Protein AF-0000000086128566 (afdb_homodimer)

pLDDT: mean 76.64, std 21.55, range [34.59, 98.12]

InterPro domains:
  IPR001214 SET domain [PF00856] (60-103)
  IPR001214 SET domain [PS50280] (1-104)
  IPR046341 SET domain superfamily [G3DSA:2.170.270.10] (23-132)
  IPR046341 SET domain superfamily [SSF82199] (58-130)
  IPR053185 SET domain-containing protein [PTHR47332] (10-223)

Secondary structure (DSSP, 8-state):
-HHHHHHHHHHS-HHHHHHHHHS-----TTS--SHHHHHHHHHHHHEEEEEPTTS-EEEEE-TT--PPEE-SS-SEEEEEETTEEEEEESS-B-TTPBPEE-SS--SS-HHHHHHHHGGGT----SHHHHTTTTTHHHHHHHHHHHHHHHHHTTSPP-GGGHHHHHHHHHHHHHHHHHHT-HHHHHHHHHHHHHHHHHTT-HHHHHHHHHHHHHHHHHHHTTSHHHHHHHHHHHH--/-HHHHHHHHHHS-HHHHHHHHHS-----TTS--SHHHHHHHHHHHHEEEEEPTTS-EEEEE-TT--PPEE-SS-SEEEEEETTEEEEEESS-B-TTPBPEE-SS--SS-HHHHHHHHGGGT----SHHHHTTTTTHHHHHHHHHHHHHHHHHTTSPP-GGGHHHHHHHHHHHHHHHHHHT-HHHHHHHHHHHHHHHHHTT-HHHHHHHHHHHHHHHHHHHTTSHHHHHHHHHHHH--

Solvent-accessible surface area (backbone atoms only — not comparable to full-atom values): 25190 Å² total; per-residue (Å²): 101,58,62,52,48,44,46,52,55,65,65,38,51,73,66,50,42,48,53,51,63,63,34,62,64,70,71,52,94,79,48,54,87,48,74,58,36,51,51,50,29,17,40,33,48,14,30,42,75,43,68,40,99,80,66,46,68,40,72,14,58,34,58,68,59,58,55,53,40,70,29,88,65,25,47,34,37,80,29,74,38,87,87,36,72,41,31,26,25,50,36,78,40,47,58,49,37,71,48,22,26,62,88,63,83,70,53,44,34,52,71,58,44,46,59,65,35,46,73,53,72,48,79,77,75,39,68,63,53,63,56,73,40,74,57,21,63,59,22,38,50,44,38,51,52,51,50,49,54,58,50,55,69,78,44,85,86,54,74,87,49,48,64,57,55,54,48,49,44,51,50,45,45,53,52,26,59,75,58,31,38,56,68,58,37,41,51,48,27,48,48,47,20,55,41,23,52,72,70,68,35,62,70,55,22,40,54,26,25,48,54,27,32,56,50,33,40,50,61,29,59,79,30,69,67,26,50,57,31,47,46,36,53,73,72,47,133,102,55,65,52,49,43,46,51,54,65,64,39,52,74,65,49,41,48,53,50,64,62,32,6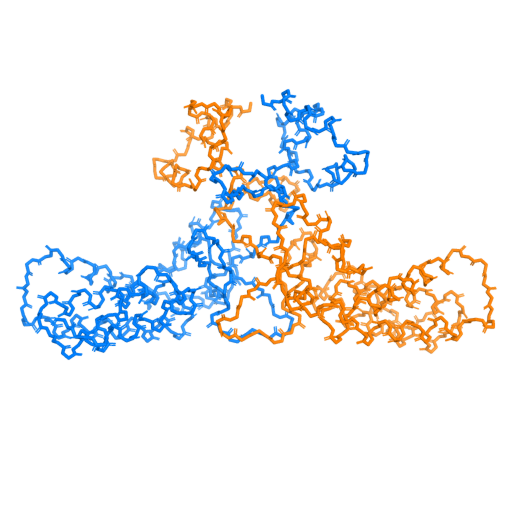2,63,70,74,53,93,81,48,53,87,47,74,53,36,51,52,49,29,18,40,32,50,12,32,42,70,45,68,44,97,80,66,49,63,40,71,15,59,33,59,69,58,57,57,54,41,72,29,87,65,24,46,35,37,80,30,73,39,86,88,36,70,39,32,26,26,51,37,79,39,47,58,49,38,72,48,22,27,61,89,63,82,70,52,45,35,51,72,57,44,45,59,65,35,45,70,53,69,48,78,77,78,38,68,62,55,63,54,74,38,74,56,19,64,59,23,37,50,46,37,49,51,51,50,51,54,56,50,55,69,78,45,85,86,54,75,88,50,48,63,58,54,55,49,48,44,51,52,45,44,53,52,25,60,74,58,31,39,55,68,58,36,41,50,48,27,48,47,47,21,54,42,23,52,73,69,68,35,63,68,55,22,40,55,27,25,48,53,26,32,55,51,32,41,50,63,28,58,79,30,69,67,27,51,57,30,47,46,35,53,74,70,47,132

Sequence (474 aa):
MTAALLREYSGLSPQGKVEFDSCHQHRFENDRRDEEGRLMVILRSNGYTMEDATGRSKVALYPKASLINHSCQPNVLNGDASGTRKIIAMRDIFPGEEISTTYIPLLMDTPNRQARLRQYGFACTCDACRASGLSDHLRIQAGNNLSELQQALTAPIMMKDSGLLLHRAEDLESFFAAQGFGDYLVKTTRLALQYAIRVRNSTAARTWARKHLENLSIIDAESTEAESTREIVMNGIMTAALLREYSGLSPQGKVEFDSCHQHRFENDRRDEEGRLMVILRSNGYTMEDATGRSKVALYPKASLINHSCQPNVLNGDASGTRKIIAMRDIFPGEEISTTYIPLLMDTPNRQARLRQYGFACTCDACRASGLSDHLRIQAGNNLSELQQALTAPIMMKDSGLLLHRAEDLESFFAAQGFGDYLVKTTRLALQYAIRVRNSTAARTWARKHLENLSIIDAESTEAESTREIVMNGI

Nearest PDB structures (foldseek):
  7bj1-assembly1_A  TM=3.865E-01  e=4.775E-07  Homo sapiens
  6p7z-assembly1_A  TM=3.768E-01  e=7.259E-07  Homo sapiens
  6paf-assembly1_A  TM=3.942E-01  e=1.434E-06  Homo sapiens
  6o9o-assembly1_A  TM=3.859E-01  e=1.768E-06  Homo sapiens
  6p6k-assembly1_A  TM=3.951E-01  e=2.551E-06  Homo sapiens

Foldseek 3Di:
DLVVLVVVLVVDDPVRVVLLQVADQDDDPPQDPDPSSSNVSRQVQFWDFDQDPVRDTDTRRHGNDDDAAADLLFQWDFFQAPNDTDTFGLDDDDPPGGHHHHPDDNLAWLVVSQVVCVVVVDGDDDPCNVVPGPCHVVSPVLVVLLVVLVVCLVDPDDLVCLVVNLVSLVVSLVVCSVSSVLVSNLSSLVSQLSSCVVSPVQVSNLVSLVSNLVSVVSRYNPDPSNVVSVCCNVVND/DLVVLVVVLVVDDPVRVVQLQPADQDDDPPQDPDPSSSSVSRQVQFWDFAQDPVRDTDTRRHGNDDDAAADLLFQWDFFQAPNDTDTFGLDDDDPPGGHHHHPDDNLAWLVVSQVVCVVVVDGDDHPCNVVPGVCHVVSPVLVVLLVVLVVCLPDPDDLVCLVVNLVSLVVSLVVCSVSSVLVSNLSSLVSQLSSCVVSPVQVSNLVSLVSNLVSVVSRYNPDPSNVVSVCCNVVND

Structure (mmCIF, N/CA/C/O backbone):
data_AF-0000000086128566-model_v1
#
loop_
_entity.id
_entity.type
_entity.pdbx_description
1 polymer 'SET domain-containing protein'
#
loop_
_atom_site.group_PDB
_atom_site.id
_atom_site.type_symbol
_atom_site.label_atom_id
_atom_site.label_alt_id
_atom_site.label_comp_id
_atom_site.label_asym_id
_atom_site.label_entity_id
_atom_site.label_seq_id
_atom_site.pdbx_PDB_ins_code
_atom_site.Cartn_x
_atom_site.Cartn_y
_atom_site.Cartn_z
_atom_site.occupancy
_atom_site.B_iso_or_equiv
_atom_site.auth_seq_id
_atom_site.auth_comp_id
_atom_site.auth_asym_id
_atom_site.auth_atom_id
_atom_site.pdbx_PDB_model_num
ATOM 1 N N . MET A 1 1 ? 0.837 13.008 -30.906 1 34.78 1 MET A N 1
ATOM 2 C CA . MET A 1 1 ? 0.823 12.195 -29.703 1 34.78 1 MET A CA 1
ATOM 3 C C . MET A 1 1 ? 0.208 10.828 -29.969 1 34.78 1 MET A C 1
ATOM 5 O O . MET A 1 1 ? 0.782 9.797 -29.609 1 34.78 1 MET A O 1
ATOM 9 N N . THR A 1 2 ? -0.821 11.016 -30.609 1 41.53 2 THR A N 1
ATOM 10 C CA . THR A 1 2 ? -1.477 9.773 -31.016 1 41.53 2 THR A CA 1
ATOM 11 C C . THR A 1 2 ? -0.615 9.008 -32 1 41.53 2 THR A C 1
ATOM 13 O O . THR A 1 2 ? -0.511 7.781 -31.938 1 41.53 2 THR A O 1
ATOM 16 N N . ALA A 1 3 ? -0.125 9.828 -32.75 1 40.91 3 ALA A N 1
ATOM 17 C CA . ALA A 1 3 ? 0.692 9.148 -33.75 1 40.91 3 ALA A CA 1
ATOM 18 C C . ALA A 1 3 ? 1.937 8.539 -33.125 1 40.91 3 ALA A C 1
ATOM 20 O O . ALA A 1 3 ? 2.367 7.449 -33.531 1 40.91 3 ALA A O 1
ATOM 21 N N . ALA A 1 4 ? 2.488 9.117 -32.188 1 41.12 4 ALA A N 1
ATOM 22 C CA . ALA A 1 4 ? 3.666 8.586 -31.5 1 41.12 4 ALA A CA 1
ATOM 23 C C . ALA A 1 4 ? 3.307 7.375 -30.641 1 41.12 4 ALA A C 1
ATOM 25 O O . ALA A 1 4 ? 4.051 6.395 -30.594 1 41.12 4 ALA A O 1
ATOM 26 N N . LEU A 1 5 ? 2.123 7.527 -29.844 1 46.91 5 LEU A N 1
ATOM 27 C CA . LEU A 1 5 ? 1.619 6.348 -29.141 1 46.91 5 LEU A CA 1
ATOM 28 C C . LEU A 1 5 ? 1.408 5.191 -30.109 1 46.91 5 LEU A C 1
ATOM 30 O O . LEU A 1 5 ? 1.75 4.047 -29.812 1 46.91 5 LEU A O 1
ATOM 34 N N . LEU A 1 6 ? 0.796 5.676 -31.141 1 48.69 6 LEU A N 1
ATOM 35 C CA . LEU A 1 6 ? 0.583 4.66 -32.156 1 48.69 6 LEU A CA 1
ATOM 36 C C . LEU A 1 6 ? 1.912 4.109 -32.688 1 48.69 6 LEU A C 1
ATOM 38 O O . LEU A 1 6 ? 2.035 2.908 -32.938 1 48.69 6 LEU A O 1
ATOM 42 N N . ARG A 1 7 ? 2.801 4.906 -32.719 1 46.84 7 ARG A N 1
ATOM 43 C CA . ARG A 1 7 ? 4.121 4.461 -33.156 1 46.84 7 ARG A CA 1
ATOM 44 C C . ARG A 1 7 ? 4.777 3.584 -32.094 1 46.84 7 ARG A C 1
ATOM 46 O O . ARG A 1 7 ? 5.402 2.572 -32.406 1 46.84 7 ARG A O 1
ATOM 53 N N . GLU A 1 8 ? 4.691 4.047 -30.828 1 50.16 8 GLU A N 1
ATOM 54 C CA . GLU A 1 8 ? 5.25 3.217 -29.766 1 50.16 8 GLU A CA 1
ATOM 55 C C . GLU A 1 8 ? 4.492 1.897 -29.641 1 50.16 8 GLU A C 1
ATOM 57 O O . GLU A 1 8 ? 5.102 0.846 -29.438 1 50.16 8 GLU A O 1
ATOM 62 N N . TYR A 1 9 ? 3.111 2.062 -29.688 1 53.16 9 TYR A N 1
ATOM 63 C CA . TYR A 1 9 ? 2.307 0.846 -29.703 1 53.16 9 TYR A CA 1
ATOM 64 C C . TYR A 1 9 ? 2.678 -0.036 -30.891 1 53.16 9 TYR A C 1
ATOM 66 O O . TYR A 1 9 ? 2.785 -1.257 -30.766 1 53.16 9 TYR A O 1
ATOM 74 N N . SER A 1 10 ? 2.855 0.585 -31.922 1 53.62 10 SER A N 1
ATOM 75 C CA . SER A 1 10 ? 3.213 -0.17 -33.125 1 53.62 10 SER A CA 1
ATOM 76 C C . SER A 1 10 ? 4.594 -0.8 -32.969 1 53.62 10 SER A C 1
ATOM 78 O O . SER A 1 10 ? 4.895 -1.802 -33.625 1 53.62 10 SER A O 1
ATOM 80 N N . GLY A 1 11 ? 5.398 -0.313 -32.125 1 51.53 11 GLY A N 1
ATOM 81 C CA . GLY A 1 11 ? 6.734 -0.837 -31.906 1 51.53 11 GLY A CA 1
ATOM 82 C C . GLY A 1 11 ? 6.793 -1.906 -30.828 1 51.53 11 GLY A C 1
ATOM 83 O O . GLY A 1 11 ? 7.84 -2.52 -30.609 1 51.53 11 GLY A O 1
ATOM 84 N N . LEU A 1 12 ? 5.762 -2.014 -30.188 1 49.88 12 LEU A N 1
ATOM 85 C CA . LEU A 1 12 ? 5.688 -3.066 -29.188 1 49.88 12 LEU A CA 1
ATOM 86 C C . LEU A 1 12 ? 5.691 -4.445 -29.844 1 49.88 12 LEU A C 1
ATOM 88 O O . LEU A 1 12 ? 5.246 -4.594 -30.984 1 49.88 12 LEU A O 1
ATOM 92 N N . SER A 1 13 ? 6.352 -5.359 -29.141 1 47.88 13 SER A N 1
ATOM 93 C CA . SER A 1 13 ? 6.227 -6.742 -29.594 1 47.88 13 SER A CA 1
ATOM 94 C C . SER A 1 13 ? 4.773 -7.203 -29.562 1 47.88 13 SER A C 1
ATOM 96 O O . SER A 1 13 ? 3.934 -6.582 -28.906 1 47.88 13 SER A O 1
ATOM 98 N N . PRO A 1 14 ? 4.414 -8.172 -30.344 1 50.16 14 PRO A N 1
ATOM 99 C CA . PRO A 1 14 ? 3.057 -8.719 -30.297 1 50.16 14 PRO A CA 1
ATOM 100 C C . PRO A 1 14 ? 2.592 -9.008 -28.875 1 50.16 14 PRO A C 1
ATOM 102 O O . PRO A 1 14 ? 1.438 -8.734 -28.531 1 50.16 14 PRO A O 1
ATOM 105 N N . GLN A 1 15 ? 3.408 -9.555 -28.109 1 44.72 15 GLN A N 1
ATOM 106 C CA . GLN A 1 15 ? 3.088 -9.812 -26.703 1 44.72 15 GLN A CA 1
ATOM 107 C C . GLN A 1 15 ? 2.893 -8.508 -25.938 1 44.72 15 GLN A C 1
ATOM 109 O O . GLN A 1 15 ? 1.993 -8.406 -25.109 1 44.72 15 GLN A O 1
ATOM 114 N N . GLY A 1 16 ? 3.686 -7.633 -26.156 1 45.03 16 GLY A N 1
ATOM 115 C CA . GLY A 1 16 ? 3.521 -6.316 -25.562 1 45.03 16 GLY A CA 1
ATOM 116 C C . GLY A 1 16 ? 2.205 -5.656 -25.922 1 45.03 16 GLY A C 1
ATOM 117 O O . GLY A 1 16 ? 1.568 -5.027 -25.078 1 45.03 16 GLY A O 1
ATOM 118 N N . LYS A 1 17 ? 1.866 -5.828 -27.172 1 51.66 17 LYS A N 1
ATOM 119 C CA . LYS A 1 17 ? 0.587 -5.281 -27.609 1 51.66 17 LYS A CA 1
ATOM 120 C C . LYS A 1 17 ? -0.579 -5.973 -26.906 1 51.66 17 LYS A C 1
ATOM 122 O O . LYS A 1 17 ? -1.553 -5.324 -26.531 1 51.66 17 LYS A O 1
ATOM 127 N N . VAL A 1 18 ? -0.489 -7.246 -26.688 1 48.03 18 VAL A N 1
ATOM 128 C CA . VAL A 1 18 ? -1.495 -8 -25.953 1 48.03 18 VAL A CA 1
ATOM 129 C C . VAL A 1 18 ? -1.56 -7.504 -24.516 1 48.03 18 VAL A C 1
ATOM 131 O O . VAL A 1 18 ? -2.648 -7.309 -23.969 1 48.03 18 VAL A O 1
ATOM 134 N N . GLU A 1 19 ? -0.454 -7.398 -23.984 1 44.16 19 GLU A N 1
ATOM 135 C CA . GLU A 1 19 ? -0.402 -6.895 -22.609 1 44.16 19 GLU A CA 1
ATOM 136 C C . GLU A 1 19 ? -0.969 -5.48 -22.516 1 44.16 19 GLU A C 1
ATOM 138 O O . GLU A 1 19 ? -1.703 -5.16 -21.578 1 44.16 19 GLU A O 1
ATOM 143 N N . PHE A 1 20 ? -0.588 -4.703 -23.469 1 49.31 20 PHE A N 1
ATOM 144 C CA . PHE A 1 20 ? -1.134 -3.354 -23.547 1 49.31 20 PHE A CA 1
ATOM 145 C C . PHE A 1 20 ? -2.648 -3.389 -23.719 1 49.31 20 PHE A C 1
ATOM 147 O O . PHE A 1 20 ? -3.371 -2.637 -23.062 1 49.31 20 PHE A O 1
ATOM 154 N N . ASP A 1 21 ? -2.904 -4.367 -24.562 1 49.59 21 ASP A N 1
ATOM 155 C CA . ASP A 1 21 ? -4.32 -4.465 -24.891 1 49.59 21 ASP A CA 1
ATOM 156 C C . ASP A 1 21 ? -5.121 -5.07 -23.734 1 49.59 21 ASP A C 1
ATOM 158 O O . ASP A 1 21 ? -6.332 -4.863 -23.641 1 49.59 21 ASP A O 1
ATOM 162 N N . SER A 1 22 ? -4.41 -5.781 -22.938 1 41.56 22 SER A N 1
ATOM 163 C CA . SER A 1 22 ? -5.078 -6.465 -21.828 1 41.56 22 SER A CA 1
ATOM 164 C C . SER A 1 22 ? -5.246 -5.535 -20.641 1 41.56 22 SER A C 1
ATOM 166 O O . SER A 1 22 ? -5.91 -5.891 -19.656 1 41.56 22 SER A O 1
ATOM 168 N N . CYS A 1 23 ? -4.555 -4.512 -20.703 1 46.12 23 CYS A N 1
ATOM 169 C CA . CYS A 1 23 ? -4.684 -3.533 -19.625 1 46.12 23 CYS A CA 1
ATOM 170 C C . CYS A 1 23 ? -6.113 -3.014 -19.547 1 46.12 23 CYS A C 1
ATOM 172 O O . CYS A 1 23 ? -6.84 -3.006 -20.531 1 46.12 23 CYS A O 1
ATOM 174 N N . HIS A 1 24 ? -6.523 -2.918 -18.266 1 40.31 24 HIS A N 1
ATOM 175 C CA . HIS A 1 24 ? -7.891 -2.449 -18.078 1 40.31 24 HIS A CA 1
ATOM 176 C C . HIS A 1 24 ? -8.156 -1.189 -18.891 1 40.31 24 HIS A C 1
ATOM 178 O O . HIS A 1 24 ? -7.312 -0.295 -18.953 1 40.31 24 HIS A O 1
ATOM 184 N N . GLN A 1 25 ? -9.117 -1.41 -19.906 1 40.5 25 GLN A N 1
ATOM 185 C CA . GLN A 1 25 ? -9.617 -0.32 -20.734 1 40.5 25 GLN A CA 1
ATOM 186 C C . GLN A 1 25 ? -10.906 0.261 -20.172 1 40.5 25 GLN A C 1
ATOM 188 O O . GLN A 1 25 ? -11.891 -0.46 -19.984 1 40.5 25 GLN A O 1
ATOM 193 N N . HIS A 1 26 ? -10.883 1.179 -19.406 1 36.31 26 HIS A N 1
ATOM 194 C CA . HIS A 1 26 ? -12.141 1.838 -19.078 1 36.31 26 HIS A CA 1
ATOM 195 C C . HIS A 1 26 ? -12.469 2.947 -20.062 1 36.31 26 HIS A C 1
ATOM 197 O O . HIS A 1 26 ? -11.836 4.008 -20.047 1 36.31 26 HIS A O 1
ATOM 203 N N . ARG A 1 27 ? -13.375 2.656 -20.969 1 39.66 27 ARG A N 1
ATOM 204 C CA . ARG A 1 27 ? -13.781 3.518 -22.078 1 39.66 27 ARG A CA 1
ATOM 205 C C . ARG A 1 27 ? -14.891 4.477 -21.641 1 39.66 27 ARG A C 1
ATOM 207 O O . ARG A 1 27 ? -15.812 4.086 -20.922 1 39.66 27 ARG A O 1
ATOM 214 N N . PHE A 1 28 ? -14.719 5.719 -21.703 1 36.88 28 PHE A N 1
ATOM 215 C CA . PHE A 1 28 ? -15.812 6.672 -21.625 1 36.88 28 PHE A CA 1
ATOM 216 C C . PHE A 1 28 ? -16.547 6.793 -22.953 1 36.88 28 PHE A C 1
ATOM 218 O O . PHE A 1 28 ? -16 6.418 -24 1 36.88 28 PHE A O 1
ATOM 225 N N . GLU A 1 29 ? -17.812 7.207 -22.875 1 41.59 29 GLU A N 1
ATOM 226 C CA . GLU A 1 29 ? -18.703 7.301 -24.031 1 41.59 29 GLU A CA 1
ATOM 227 C C . GLU A 1 29 ? -18.031 8.031 -25.188 1 41.59 29 GLU A C 1
ATOM 229 O O . GLU A 1 29 ? -18.203 7.664 -26.344 1 41.59 29 GLU A O 1
ATOM 234 N N . ASN A 1 30 ? -17.203 8.914 -24.969 1 42.53 30 ASN A N 1
ATOM 235 C CA . ASN A 1 30 ? -16.688 9.734 -26.047 1 42.53 30 ASN A CA 1
ATOM 236 C C . ASN A 1 30 ? -15.273 9.305 -26.453 1 42.53 30 ASN A C 1
ATOM 238 O O . ASN A 1 30 ? -14.602 10.008 -27.203 1 42.53 30 ASN A O 1
ATOM 242 N N . ASP A 1 31 ? -14.836 8.305 -25.859 1 46.22 31 ASP A N 1
ATOM 243 C CA . ASP A 1 31 ? -13.547 7.766 -26.281 1 46.22 31 ASP A CA 1
ATOM 244 C C . ASP A 1 31 ? -13.586 7.289 -27.734 1 46.22 31 ASP A C 1
ATOM 246 O O . ASP A 1 31 ? -14.578 6.699 -28.172 1 46.22 31 ASP A O 1
ATOM 250 N N . ARG A 1 32 ? -12.516 7.754 -28.391 1 50.47 32 ARG A N 1
ATOM 251 C CA . ARG A 1 32 ? -12.5 7.25 -29.75 1 50.47 32 ARG A CA 1
ATOM 252 C C . ARG A 1 32 ? -12.414 5.727 -29.781 1 50.47 32 ARG A C 1
ATOM 254 O O . ARG A 1 32 ? -11.797 5.125 -28.906 1 50.47 32 ARG A O 1
ATOM 261 N N . ARG A 1 33 ? -13.195 5.184 -30.484 1 52.84 33 ARG A N 1
ATOM 262 C CA . ARG A 1 33 ? -13.312 3.732 -30.578 1 52.84 33 ARG A CA 1
ATOM 263 C C . ARG A 1 33 ? -12.234 3.156 -31.484 1 52.84 33 ARG A C 1
ATOM 265 O O . ARG A 1 33 ? -12.18 1.942 -31.703 1 52.84 33 ARG A O 1
ATOM 272 N N . ASP A 1 34 ? -11.344 4.102 -31.953 1 50.66 34 ASP A N 1
ATOM 273 C CA . ASP A 1 34 ? -10.289 3.545 -32.781 1 50.66 34 ASP A CA 1
ATOM 274 C C . ASP A 1 34 ? -9.078 3.15 -31.938 1 50.66 34 ASP A C 1
ATOM 276 O O . ASP A 1 34 ? -9.094 3.291 -30.719 1 50.66 34 ASP A O 1
ATOM 280 N N . GLU A 1 35 ? -8.109 2.494 -32.469 1 50.53 35 GLU A N 1
ATOM 281 C CA . GLU A 1 35 ? -6.941 1.888 -31.859 1 50.53 35 GLU A CA 1
ATOM 282 C C . GLU A 1 35 ? -6.191 2.896 -30.984 1 50.53 35 GLU A C 1
ATOM 284 O O . GLU A 1 35 ? -5.691 2.551 -29.922 1 50.53 35 GLU A O 1
ATOM 289 N N . GLU A 1 36 ? -6.109 4.059 -31.359 1 49 36 GLU A N 1
ATOM 290 C CA . GLU A 1 36 ? -5.449 5.117 -30.609 1 49 36 GLU A CA 1
ATOM 291 C C . GLU A 1 36 ? -6.199 5.414 -29.312 1 49 36 GLU A C 1
ATOM 293 O O . GLU A 1 36 ? -5.582 5.629 -28.266 1 49 36 GLU A O 1
ATOM 298 N N . GLY A 1 37 ? -7.449 5.469 -29.328 1 47.94 37 GLY A N 1
ATOM 299 C CA . GLY A 1 37 ? -8.281 5.621 -28.156 1 47.94 37 GLY A CA 1
ATOM 300 C C . GLY A 1 37 ? -8.102 4.5 -27.141 1 47.94 37 GLY A C 1
ATOM 301 O O . GLY A 1 37 ? -8.008 4.75 -25.938 1 47.94 37 GLY A O 1
ATOM 302 N N . ARG A 1 38 ? -8.086 3.379 -27.625 1 47.69 38 ARG A N 1
ATOM 303 C CA . ARG A 1 38 ? -7.875 2.209 -26.781 1 47.69 38 ARG A CA 1
ATOM 304 C C . ARG A 1 38 ? -6.539 2.295 -26.047 1 47.69 38 ARG A C 1
ATOM 306 O O . ARG A 1 38 ? -6.461 2.027 -24.844 1 47.69 38 ARG A O 1
ATOM 313 N N . LEU A 1 39 ? -5.5 2.656 -26.734 1 47.91 39 LEU A N 1
ATOM 314 C CA . LEU A 1 39 ? -4.156 2.723 -26.156 1 47.91 39 LEU A CA 1
ATOM 315 C C . LEU A 1 39 ? -4.066 3.836 -25.125 1 47.91 39 LEU A C 1
ATOM 317 O O . LEU A 1 39 ? -3.42 3.668 -24.094 1 47.91 39 LEU A O 1
ATOM 321 N N . MET A 1 40 ? -4.695 4.828 -25.297 1 47.5 40 MET A N 1
ATOM 322 C CA . MET A 1 40 ? -4.719 5.957 -24.375 1 47.5 40 MET A CA 1
ATOM 323 C C . MET A 1 40 ? -5.473 5.594 -23.094 1 47.5 40 MET A C 1
ATOM 325 O O . MET A 1 40 ? -5.078 5.996 -22 1 47.5 40 MET A O 1
ATOM 329 N N . VAL A 1 41 ? -6.465 4.871 -23.266 1 46.59 41 VAL A N 1
ATOM 330 C CA . VAL A 1 41 ? -7.242 4.363 -22.141 1 46.59 41 VAL A CA 1
ATOM 331 C C . VAL A 1 41 ? -6.375 3.439 -21.281 1 46.59 41 VAL A C 1
ATOM 333 O O . VAL A 1 41 ? -6.395 3.518 -20.047 1 46.59 41 VAL A O 1
ATOM 336 N N . ILE A 1 42 ? -5.641 2.732 -21.938 1 46.62 42 ILE A N 1
ATOM 337 C CA . ILE A 1 42 ? -4.77 1.79 -21.234 1 46.62 42 ILE A CA 1
ATOM 338 C C . ILE A 1 42 ? -3.666 2.551 -20.5 1 46.62 42 ILE A C 1
ATOM 340 O O . ILE A 1 42 ? -3.359 2.25 -19.344 1 46.62 42 ILE A O 1
ATOM 344 N N . LEU A 1 43 ? -3.004 3.459 -21.125 1 47.19 43 LEU A N 1
ATOM 345 C CA . LEU A 1 43 ? -1.906 4.234 -20.547 1 47.19 43 LEU A CA 1
ATOM 346 C C . LEU A 1 43 ? -2.383 5.055 -19.359 1 47.19 43 LEU A C 1
ATOM 348 O O . LEU A 1 43 ? -1.706 5.113 -18.328 1 47.19 43 LEU A O 1
ATOM 352 N N . ARG A 1 44 ? -3.434 5.648 -19.516 1 46.59 44 ARG A N 1
ATOM 353 C CA . ARG A 1 44 ? -4.027 6.488 -18.484 1 46.59 44 ARG A CA 1
ATOM 354 C C . ARG A 1 44 ? -4.387 5.668 -17.25 1 46.59 44 ARG A C 1
ATOM 356 O O . ARG A 1 44 ? -4.211 6.125 -16.109 1 46.59 44 ARG A O 1
ATOM 363 N N . SER A 1 45 ? -4.816 4.582 -17.609 1 43.53 45 SER A N 1
ATOM 364 C CA . SER A 1 45 ? -5.312 3.707 -16.562 1 43.53 45 SER A CA 1
ATOM 365 C C . SER A 1 45 ? -4.168 3.006 -15.836 1 43.53 45 SER A C 1
ATOM 367 O O . SER A 1 45 ? -4.324 2.561 -14.695 1 43.53 45 SER A O 1
ATOM 369 N N . ASN A 1 46 ? -2.984 3.035 -16.5 1 47.19 46 ASN A N 1
ATOM 370 C CA . ASN A 1 46 ? -1.949 2.148 -15.984 1 47.19 46 ASN A CA 1
ATOM 371 C C . ASN A 1 46 ? -0.578 2.816 -16 1 47.19 46 ASN A C 1
ATOM 373 O O . ASN A 1 46 ? 0.414 2.217 -15.578 1 47.19 46 ASN A O 1
ATOM 377 N N . GLY A 1 47 ? -0.326 4.066 -16.391 1 45.56 47 GLY A N 1
ATOM 378 C CA . GLY A 1 47 ? 0.996 4.605 -16.672 1 45.56 47 GLY A CA 1
ATOM 379 C C . GLY A 1 47 ? 1.496 5.547 -15.586 1 45.56 47 GLY A C 1
ATOM 380 O O . GLY A 1 47 ? 0.7 6.188 -14.898 1 45.56 47 GLY A O 1
ATOM 381 N N . TYR A 1 48 ? 2.773 5.359 -14.883 1 41.56 48 TYR A N 1
ATOM 382 C CA . TYR A 1 48 ? 3.486 6.312 -14.039 1 41.56 48 TYR A CA 1
ATOM 383 C C . TYR A 1 48 ? 4.668 6.926 -14.789 1 41.56 48 TYR A C 1
ATOM 385 O O . TYR A 1 48 ? 5.355 6.234 -15.539 1 41.56 48 TYR A O 1
ATOM 393 N N . THR A 1 49 ? 4.797 8.227 -14.734 1 37.19 49 THR A N 1
ATOM 394 C CA . THR A 1 49 ? 5.961 8.906 -15.305 1 37.19 49 THR A CA 1
ATOM 395 C C . THR A 1 49 ? 7.094 8.977 -14.281 1 37.19 49 THR A C 1
ATOM 397 O O . THR A 1 49 ? 6.883 9.391 -13.141 1 37.19 49 THR A O 1
ATOM 400 N N . MET A 1 50 ? 8.211 8.234 -14.375 1 37.38 50 MET A N 1
ATOM 401 C CA . MET A 1 50 ? 9.43 8.336 -13.57 1 37.38 50 MET A CA 1
ATOM 402 C C . MET A 1 50 ? 10.508 9.125 -14.32 1 37.38 50 MET A C 1
ATOM 404 O O . MET A 1 50 ? 10.484 9.195 -15.547 1 37.38 50 MET A O 1
ATOM 408 N N . GLU A 1 51 ? 11.219 9.953 -13.539 1 36.69 51 GLU A N 1
ATOM 409 C CA . GLU A 1 51 ? 12.406 10.609 -14.07 1 36.69 51 GLU A CA 1
ATOM 410 C C . GLU A 1 51 ? 13.617 9.68 -14.016 1 36.69 51 GLU A C 1
ATOM 412 O O . GLU A 1 51 ? 13.828 8.984 -13.023 1 36.69 51 GLU A O 1
ATOM 417 N N . ASP A 1 52 ? 14.18 9.469 -15.273 1 38.03 52 ASP A N 1
ATOM 418 C CA . ASP A 1 52 ? 15.414 8.695 -15.25 1 38.03 52 ASP A CA 1
ATOM 419 C C . ASP A 1 52 ? 16.578 9.531 -14.734 1 38.03 52 ASP A C 1
ATOM 421 O O . ASP A 1 52 ? 16.406 10.703 -14.406 1 38.03 52 ASP A O 1
ATOM 425 N N . ALA A 1 53 ? 17.641 8.789 -14.422 1 40.81 53 ALA A N 1
ATOM 426 C CA . ALA A 1 53 ? 18.844 9.391 -13.859 1 40.81 53 ALA A CA 1
ATOM 427 C C . ALA A 1 53 ? 19.281 10.609 -14.672 1 40.81 53 ALA A C 1
ATOM 429 O O . ALA A 1 53 ? 20.047 11.453 -14.188 1 40.81 53 ALA A O 1
ATOM 430 N N . THR A 1 54 ? 18.844 10.688 -15.812 1 41.5 54 THR A N 1
ATOM 431 C CA . THR A 1 54 ? 19.297 11.789 -16.656 1 41.5 54 THR A CA 1
ATOM 432 C C . THR A 1 54 ? 18.266 12.93 -16.641 1 41.5 54 THR A C 1
ATOM 434 O O . THR A 1 54 ? 18.438 13.93 -17.328 1 41.5 54 THR A O 1
ATOM 437 N N . GLY A 1 55 ? 17.344 12.789 -15.953 1 40.5 55 GLY A N 1
ATOM 438 C CA . GLY A 1 55 ? 16.344 13.836 -15.836 1 40.5 55 GLY A CA 1
ATOM 439 C C . GLY A 1 55 ? 15.211 13.695 -16.828 1 40.5 55 GLY A C 1
ATOM 440 O O . GLY A 1 55 ? 14.359 14.578 -16.938 1 40.5 55 GLY A O 1
ATOM 441 N N . ARG A 1 56 ? 15.344 12.828 -17.703 1 38.38 56 ARG A N 1
ATOM 442 C CA . ARG A 1 56 ? 14.32 12.633 -18.719 1 38.38 56 ARG A CA 1
ATOM 443 C C . ARG A 1 56 ? 13.133 11.859 -18.156 1 38.38 56 ARG A C 1
ATOM 445 O O . ARG A 1 56 ? 13.312 10.906 -17.406 1 38.38 56 ARG A O 1
ATOM 452 N N . SER A 1 57 ? 11.914 12.414 -18.406 1 34.91 57 SER A N 1
ATOM 453 C CA . SER A 1 57 ? 10.688 11.797 -17.906 1 34.91 57 SER A CA 1
ATOM 454 C C . SER A 1 57 ? 10.367 10.523 -18.672 1 34.91 57 SER A C 1
ATOM 456 O O . SER A 1 57 ? 10.391 10.508 -19.906 1 34.91 57 SER A O 1
ATOM 458 N N . LYS A 1 58 ? 10.586 9.398 -18.266 1 39.78 58 LYS A N 1
ATOM 459 C CA . LYS A 1 58 ? 10.117 8.133 -18.828 1 39.78 58 LYS A CA 1
ATOM 460 C C . LYS A 1 58 ? 8.742 7.766 -18.266 1 39.78 58 LYS A C 1
ATOM 462 O O . LYS A 1 58 ? 8.438 8.062 -17.109 1 39.78 58 LYS A O 1
ATOM 467 N N . VAL A 1 59 ? 7.727 7.68 -19.203 1 35.94 59 VAL A N 1
ATOM 468 C CA . VAL A 1 59 ? 6.426 7.145 -18.812 1 35.94 59 VAL A CA 1
ATOM 469 C C . VAL A 1 59 ? 6.539 5.641 -18.562 1 35.94 59 VAL A C 1
ATOM 471 O O . VAL A 1 59 ? 7.023 4.898 -19.422 1 35.94 59 VAL A O 1
ATOM 474 N N . ALA A 1 60 ? 6.66 5.281 -17.484 1 40.22 60 ALA A N 1
ATOM 475 C CA . ALA A 1 60 ? 6.508 3.863 -17.156 1 40.22 60 ALA A CA 1
ATOM 476 C C . ALA A 1 60 ? 5.039 3.486 -17.016 1 40.22 60 ALA A C 1
ATOM 478 O O . ALA A 1 60 ? 4.258 4.223 -16.406 1 40.22 60 ALA A O 1
ATOM 479 N N . LEU A 1 61 ? 4.445 2.979 -18.031 1 39.19 61 LEU A N 1
ATOM 480 C CA . LEU A 1 61 ? 3.139 2.35 -17.875 1 39.19 61 LEU A CA 1
ATOM 481 C C . LEU A 1 61 ? 3.164 1.329 -16.734 1 39.19 61 LEU A C 1
ATOM 483 O O . LEU A 1 61 ? 4.027 0.448 -16.703 1 39.19 61 LEU A O 1
ATOM 487 N N . TYR A 1 62 ? 2.998 1.895 -15.68 1 40.53 62 TYR A N 1
ATOM 488 C CA . TYR A 1 62 ? 2.885 0.87 -14.648 1 40.53 62 TYR A CA 1
ATOM 489 C C . TYR A 1 62 ? 1.565 0.116 -14.773 1 40.53 62 TYR A C 1
ATOM 491 O O . TYR A 1 62 ? 0.537 0.704 -15.117 1 40.53 62 TYR A O 1
ATOM 499 N N . PRO A 1 63 ? 1.703 -0.954 -15.086 1 39.41 63 PRO A N 1
ATOM 500 C CA . PRO A 1 63 ? 0.465 -1.735 -15.125 1 39.41 63 PRO A CA 1
ATOM 501 C C . PRO A 1 63 ? -0.612 -1.183 -14.195 1 39.41 63 PRO A C 1
ATOM 503 O O . PRO A 1 63 ? -0.306 -0.428 -13.266 1 39.41 63 PRO A O 1
ATOM 506 N N . LYS A 1 64 ? -2.025 -1.279 -14.547 1 41.44 64 LYS A N 1
ATOM 507 C CA . LYS A 1 64 ? -3.16 -1.148 -13.641 1 41.44 64 LYS A CA 1
ATOM 508 C C . LYS A 1 64 ? -2.691 -1.012 -12.195 1 41.44 64 LYS A C 1
ATOM 510 O O . LYS A 1 64 ? -2.32 -2.002 -11.555 1 41.44 64 LYS A O 1
ATOM 515 N N . ALA A 1 65 ? -1.681 -0.526 -12 1 44.31 65 ALA A N 1
ATOM 516 C CA . ALA A 1 65 ? -0.97 -0.362 -10.734 1 44.31 65 ALA A CA 1
ATOM 517 C C . ALA A 1 65 ? -1.937 -0.025 -9.602 1 44.31 65 ALA A C 1
ATOM 519 O O . ALA A 1 65 ? -3.031 0.49 -9.844 1 44.31 65 ALA A O 1
ATOM 520 N N . SER A 1 66 ? -1.68 -0.653 -8.492 1 53.91 66 SER A N 1
ATOM 521 C CA . SER A 1 66 ? -2.281 -0.929 -7.188 1 53.91 66 SER A CA 1
ATOM 522 C C . SER A 1 66 ? -2.633 0.363 -6.457 1 53.91 66 SER A C 1
ATOM 524 O O . SER A 1 66 ? -1.826 0.886 -5.688 1 53.91 66 SER A O 1
ATOM 526 N N . LEU A 1 67 ? -3.672 1.037 -7 1 63.78 67 LEU A N 1
ATOM 527 C CA . LEU A 1 67 ? -4.18 2.164 -6.227 1 63.78 67 LEU A CA 1
ATOM 528 C C . LEU A 1 67 ? -4.621 1.715 -4.836 1 63.78 67 LEU A C 1
ATOM 530 O O . LEU A 1 67 ? -5.266 0.672 -4.695 1 63.78 67 LEU A O 1
ATOM 534 N N . ILE A 1 68 ? -4.133 2.32 -3.855 1 79.25 68 ILE A N 1
ATOM 535 C CA . ILE A 1 68 ? -4.48 2.066 -2.461 1 79.25 68 ILE A CA 1
ATOM 536 C C . ILE A 1 68 ? -5.805 2.744 -2.127 1 79.25 68 ILE A C 1
ATOM 538 O O . ILE A 1 68 ? -6.039 3.891 -2.516 1 79.25 68 ILE A O 1
ATOM 542 N N . ASN A 1 69 ? -6.723 2.074 -1.51 1 80.5 69 ASN A N 1
ATOM 543 C CA . ASN A 1 69 ? -8.016 2.639 -1.123 1 80.5 69 ASN A CA 1
ATOM 544 C C . ASN A 1 69 ? -7.855 3.736 -0.075 1 80.5 69 ASN A C 1
ATOM 546 O O . ASN A 1 69 ? -6.867 3.758 0.662 1 80.5 69 ASN A O 1
ATOM 550 N N . HIS A 1 70 ? -8.859 4.531 -0.057 1 84.94 70 HIS A N 1
ATOM 551 C CA . HIS A 1 70 ? -8.906 5.594 0.94 1 84.94 70 HIS A CA 1
ATOM 552 C C . HIS A 1 70 ? -9.414 5.07 2.281 1 84.94 70 HIS A C 1
ATOM 554 O O . HIS A 1 70 ? -10.281 4.195 2.324 1 84.94 70 HIS A O 1
ATOM 560 N N . SER A 1 71 ? -8.945 5.648 3.33 1 91.62 71 SER A N 1
ATOM 561 C CA . SER A 1 71 ? -9.516 5.613 4.676 1 91.62 71 SER A CA 1
ATOM 562 C C . SER A 1 71 ? -9.258 6.922 5.418 1 91.62 71 SER A C 1
ATOM 564 O O . SER A 1 71 ? -8.219 7.559 5.215 1 91.62 71 SER A O 1
ATOM 566 N N . CYS A 1 72 ? -10.258 7.305 6.281 1 94.5 72 CYS A N 1
ATOM 567 C CA . CYS A 1 72 ? -10.039 8.461 7.141 1 94.5 72 CYS A CA 1
ATOM 568 C C . CYS A 1 72 ? -9.148 8.094 8.328 1 94.5 72 CYS A C 1
ATOM 570 O O . CYS A 1 72 ? -8.828 8.953 9.156 1 94.5 72 CYS A O 1
ATOM 572 N N . GLN A 1 73 ? -8.844 6.855 8.414 1 93.94 73 GLN A N 1
ATOM 573 C CA . GLN A 1 73 ? -7.84 6.316 9.32 1 93.94 73 GLN A CA 1
ATOM 574 C C . GLN A 1 73 ? -6.82 5.465 8.578 1 93.94 73 GLN A C 1
ATOM 576 O O . GLN A 1 73 ? -6.727 4.258 8.805 1 93.94 73 GLN A O 1
ATOM 581 N N . PRO A 1 74 ? -6.062 6.137 7.75 1 93.62 74 PRO A N 1
ATOM 582 C CA . PRO A 1 74 ? -5.125 5.391 6.91 1 93.62 74 PRO A CA 1
ATOM 583 C C . PRO A 1 74 ? -4.051 4.668 7.723 1 93.62 74 PRO A C 1
ATOM 585 O O . PRO A 1 74 ? -3.748 5.07 8.844 1 93.62 74 PRO A O 1
ATOM 588 N N . ASN A 1 75 ? -3.51 3.572 7.141 1 94.88 75 ASN A N 1
ATOM 589 C CA . ASN A 1 75 ? -2.459 2.846 7.848 1 94.88 75 ASN A CA 1
ATOM 590 C C . ASN A 1 75 ? -1.107 3.006 7.16 1 94.88 75 ASN A C 1
ATOM 592 O O . ASN A 1 75 ? -0.113 2.418 7.59 1 94.88 75 ASN A O 1
ATOM 596 N N . VAL A 1 76 ? -1.121 3.789 6.148 1 92.75 76 VAL A N 1
ATOM 597 C CA . VAL A 1 76 ? 0.14 4.09 5.477 1 92.75 76 VAL A CA 1
ATOM 598 C C . VAL A 1 76 ? 0.225 5.586 5.184 1 92.75 76 VAL A C 1
ATOM 600 O O . VAL A 1 76 ? -0.78 6.297 5.258 1 92.75 76 VAL A O 1
ATOM 603 N N . LEU A 1 77 ? 1.418 6.039 4.922 1 87.81 77 LEU A N 1
ATOM 604 C CA . LEU A 1 77 ? 1.7 7.402 4.484 1 87.81 77 LEU A CA 1
ATOM 605 C C . LEU A 1 77 ? 2.373 7.402 3.115 1 87.81 77 LEU A C 1
ATOM 607 O O . LEU A 1 77 ? 3.23 6.559 2.84 1 87.81 77 LEU A O 1
ATOM 611 N N . ASN A 1 78 ? 1.879 8.312 2.289 1 79.06 78 ASN A N 1
ATOM 612 C CA . ASN A 1 78 ? 2.562 8.562 1.026 1 79.06 78 ASN A CA 1
ATOM 613 C C . ASN A 1 78 ? 3.711 9.555 1.197 1 79.06 78 ASN A C 1
ATOM 615 O O . ASN A 1 78 ? 3.488 10.758 1.289 1 79.06 78 ASN A O 1
ATOM 619 N N . GLY A 1 79 ? 4.859 9.008 1.264 1 73.81 79 GLY A N 1
ATOM 620 C CA . GLY A 1 79 ? 6.004 9.867 1.522 1 73.81 79 GLY A CA 1
ATOM 621 C C . GLY A 1 79 ? 6.801 10.188 0.273 1 73.81 79 GLY A C 1
ATOM 622 O O . GLY A 1 79 ? 6.84 9.398 -0.669 1 73.81 79 GLY A O 1
ATOM 623 N N . ASP A 1 80 ? 7.258 11.406 0.244 1 65 80 ASP A N 1
ATOM 624 C CA . ASP A 1 80 ? 8.188 11.805 -0.809 1 65 80 ASP A CA 1
ATOM 625 C C . ASP A 1 80 ? 9.633 11.617 -0.364 1 65 80 ASP A C 1
ATOM 627 O O . ASP A 1 80 ? 10.078 12.234 0.605 1 65 80 ASP A O 1
ATOM 631 N N . ALA A 1 81 ? 10.266 10.672 -0.87 1 64.94 81 ALA A N 1
ATOM 632 C CA . ALA A 1 81 ? 11.68 10.414 -0.584 1 64.94 81 ALA A CA 1
ATOM 633 C C . ALA A 1 81 ? 12.555 10.797 -1.771 1 64.94 81 ALA A C 1
ATOM 635 O O . ALA A 1 81 ? 12.805 9.977 -2.658 1 64.94 81 ALA A O 1
ATOM 636 N N . SER A 1 82 ? 13.094 12.016 -1.619 1 58.28 82 SER A N 1
ATOM 637 C CA . SER A 1 82 ? 14.031 12.516 -2.623 1 58.28 82 SER A CA 1
ATOM 638 C C . SER A 1 82 ? 13.453 12.383 -4.027 1 58.28 82 SER A C 1
ATOM 640 O O . SER A 1 82 ? 14.117 11.867 -4.93 1 58.28 82 SER A O 1
ATOM 642 N N . GLY A 1 83 ? 12.258 12.742 -4.172 1 53.66 83 GLY A N 1
ATOM 643 C CA . GLY A 1 83 ? 11.648 12.766 -5.492 1 53.66 83 GLY A CA 1
ATOM 644 C C . GLY A 1 83 ? 10.898 11.484 -5.82 1 53.66 83 GLY A C 1
ATOM 645 O O . GLY A 1 83 ? 10.266 11.375 -6.875 1 53.66 83 GLY A O 1
ATOM 646 N N . THR A 1 84 ? 11.133 10.523 -5.012 1 60.69 84 THR A N 1
ATOM 647 C CA . THR A 1 84 ? 10.414 9.273 -5.227 1 60.69 84 THR A CA 1
ATOM 648 C C . THR A 1 84 ? 9.32 9.086 -4.176 1 60.69 84 THR A C 1
ATOM 650 O O . THR A 1 84 ? 9.531 9.391 -2.998 1 60.69 84 THR A O 1
ATOM 653 N N . ARG A 1 85 ? 8.148 8.703 -4.699 1 68.44 85 ARG A N 1
ATOM 654 C CA . ARG A 1 85 ? 7.059 8.438 -3.768 1 68.44 85 ARG A CA 1
ATOM 655 C C . ARG A 1 85 ? 7.195 7.047 -3.148 1 68.44 85 ARG A C 1
ATOM 657 O O . ARG A 1 85 ? 7.496 6.078 -3.848 1 68.44 85 ARG A O 1
ATOM 664 N N . LYS A 1 86 ? 7.211 7.07 -1.792 1 79.94 86 LYS A N 1
ATOM 665 C CA . LYS A 1 86 ? 7.223 5.82 -1.041 1 79.94 86 LYS A CA 1
ATOM 666 C C . LYS A 1 86 ? 5.969 5.684 -0.183 1 79.94 86 LYS A C 1
ATOM 668 O O . LYS A 1 86 ? 5.516 6.656 0.424 1 79.94 86 LYS A O 1
ATOM 673 N N . ILE A 1 87 ? 5.375 4.484 -0.284 1 86.81 87 ILE A N 1
ATOM 674 C CA . ILE A 1 87 ? 4.262 4.18 0.608 1 86.81 87 ILE A CA 1
ATOM 675 C C . ILE A 1 87 ? 4.781 3.477 1.86 1 86.81 87 ILE A C 1
ATOM 677 O O . ILE A 1 87 ? 5.383 2.404 1.773 1 86.81 87 ILE A O 1
ATOM 681 N N . ILE A 1 88 ? 4.555 4.09 3.025 1 90.94 88 ILE A N 1
ATOM 682 C CA . ILE A 1 88 ? 5.199 3.633 4.254 1 90.94 88 ILE A CA 1
ATOM 683 C C . ILE A 1 88 ? 4.137 3.295 5.297 1 90.94 88 ILE A C 1
ATOM 685 O O . ILE A 1 88 ? 3.176 4.047 5.48 1 90.94 88 ILE A O 1
ATOM 689 N N . ALA A 1 89 ? 4.324 2.152 5.992 1 94.62 89 ALA A N 1
ATOM 690 C CA . ALA A 1 89 ? 3.422 1.773 7.074 1 94.62 89 ALA A CA 1
ATOM 691 C C . ALA A 1 89 ? 3.568 2.713 8.266 1 94.62 89 ALA A C 1
ATOM 693 O O . ALA A 1 89 ? 4.684 2.996 8.711 1 94.62 89 ALA A O 1
ATOM 694 N N . MET A 1 90 ? 2.449 3.143 8.805 1 93.38 90 MET A N 1
ATOM 695 C CA . MET A 1 90 ? 2.479 4.066 9.93 1 93.38 90 MET A CA 1
ATOM 696 C C . MET A 1 90 ? 2.18 3.338 11.234 1 93.38 90 MET A C 1
ATOM 698 O O . MET A 1 90 ? 2.383 3.889 12.32 1 93.38 90 MET A O 1
ATOM 702 N N . ARG A 1 91 ? 1.751 2.207 11.188 1 93.25 91 ARG A N 1
ATOM 703 C CA . ARG A 1 91 ? 1.466 1.304 12.297 1 93.25 91 ARG A CA 1
ATOM 704 C C . ARG A 1 91 ? 1.629 -0.152 11.875 1 93.25 91 ARG A C 1
ATOM 706 O O . ARG A 1 91 ? 1.883 -0.438 10.703 1 93.25 91 ARG A O 1
ATOM 713 N N . ASP A 1 92 ? 1.561 -0.967 12.898 1 95 92 ASP A N 1
ATOM 714 C CA . ASP A 1 92 ? 1.575 -2.389 12.57 1 95 92 ASP A CA 1
ATOM 715 C C . ASP A 1 92 ? 0.404 -2.752 11.656 1 95 92 ASP A C 1
ATOM 717 O O . ASP A 1 92 ? -0.734 -2.352 11.914 1 95 92 ASP A O 1
ATOM 721 N N . ILE A 1 93 ? 0.749 -3.361 10.578 1 95.38 93 ILE A N 1
ATOM 722 C CA . ILE A 1 93 ? -0.264 -3.893 9.672 1 95.38 93 ILE A CA 1
ATOM 723 C C . ILE A 1 93 ? -0.192 -5.418 9.648 1 95.38 93 ILE A C 1
ATOM 725 O O . ILE A 1 93 ? 0.869 -5.992 9.391 1 95.38 93 ILE A O 1
ATOM 729 N N . PHE A 1 94 ? -1.317 -6.039 9.875 1 94.38 94 PHE A N 1
ATOM 730 C CA . PHE A 1 94 ? -1.347 -7.488 10.008 1 94.38 94 PHE A CA 1
ATOM 731 C C . PHE A 1 94 ? -1.705 -8.148 8.68 1 94.38 94 PHE A C 1
ATOM 733 O O . PHE A 1 94 ? -2.338 -7.531 7.824 1 94.38 94 PHE A O 1
ATOM 740 N N . PRO A 1 95 ? -1.26 -9.461 8.602 1 91.44 95 PRO A N 1
ATOM 741 C CA . PRO A 1 95 ? -1.654 -10.18 7.391 1 91.44 95 PRO A CA 1
ATOM 742 C C . PRO A 1 95 ? -3.164 -10.188 7.168 1 91.44 95 PRO A C 1
ATOM 744 O O . PRO A 1 95 ? -3.932 -10.344 8.117 1 91.44 95 PRO A O 1
ATOM 747 N N . GLY A 1 96 ? -3.547 -9.891 5.922 1 91 96 GLY A N 1
ATOM 748 C CA . GLY A 1 96 ? -4.965 -9.875 5.598 1 91 96 GLY A CA 1
ATOM 749 C C . 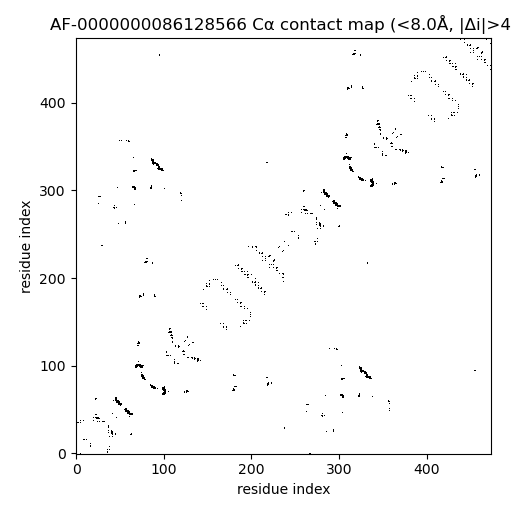GLY A 1 96 ? -5.598 -8.508 5.73 1 91 96 GLY A C 1
ATOM 750 O O . GLY A 1 96 ? -6.719 -8.289 5.273 1 91 96 GLY A O 1
ATOM 751 N N . GLU A 1 97 ? -4.863 -7.609 6.383 1 93.31 97 GLU A N 1
ATOM 752 C CA . GLU A 1 97 ? -5.391 -6.254 6.531 1 93.31 97 GLU A CA 1
ATOM 753 C C . GLU A 1 97 ? -5.242 -5.461 5.234 1 93.31 97 GLU A C 1
ATOM 755 O O . GLU A 1 97 ? -4.207 -5.539 4.57 1 93.31 97 GLU A O 1
ATOM 760 N N . GLU A 1 98 ? -6.25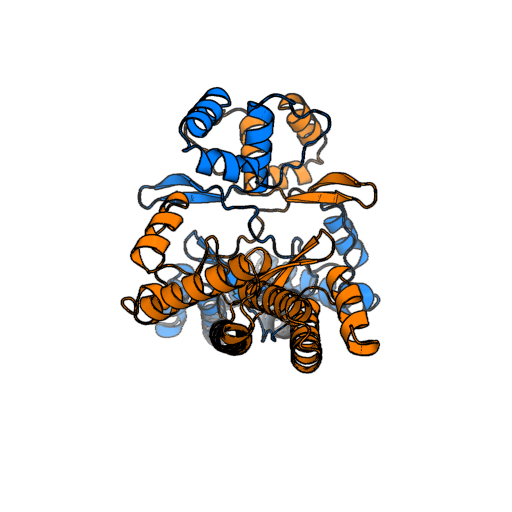 -4.707 4.895 1 91.69 98 GLU A N 1
ATOM 761 C CA . GLU A 1 98 ? -6.191 -3.85 3.713 1 91.69 98 GLU A CA 1
ATOM 762 C C . GLU A 1 98 ? -5.301 -2.633 3.959 1 91.69 98 GLU A C 1
ATOM 764 O O . GLU A 1 98 ? -5.367 -2.016 5.023 1 91.69 98 GLU A O 1
ATOM 769 N N . ILE A 1 99 ? -4.43 -2.379 2.943 1 91.75 99 ILE A N 1
ATOM 770 C CA . ILE A 1 99 ? -3.648 -1.146 2.955 1 91.75 99 ILE A CA 1
ATOM 771 C C . ILE A 1 99 ? -4.531 0.028 2.541 1 91.75 99 ILE A C 1
ATOM 773 O O . ILE A 1 99 ? -5.281 -0.064 1.565 1 91.75 99 ILE A O 1
ATOM 777 N N . SER A 1 100 ? -4.5 1.066 3.316 1 91.81 100 SER A N 1
ATOM 778 C CA . SER A 1 100 ? -5.332 2.227 3.004 1 91.81 100 SER A CA 1
ATOM 779 C C . SER A 1 100 ? -4.551 3.525 3.182 1 91.81 100 SER A C 1
ATOM 781 O O . SER A 1 100 ? -3.689 3.623 4.055 1 91.81 100 SER A O 1
ATOM 783 N N . THR A 1 101 ? -4.844 4.449 2.316 1 89.19 101 THR A N 1
ATOM 784 C CA . THR A 1 101 ? -4.277 5.793 2.379 1 89.19 101 THR A CA 1
ATOM 785 C C . THR A 1 101 ? -5.387 6.844 2.428 1 89.19 101 THR A C 1
ATOM 787 O O . THR A 1 101 ? -6.559 6.504 2.588 1 89.19 101 THR A O 1
ATOM 790 N N . THR A 1 102 ? -5.016 8.078 2.533 1 87.56 102 THR A N 1
ATOM 791 C CA . THR A 1 102 ? -6.023 9.133 2.496 1 87.56 102 THR A CA 1
ATOM 792 C C . THR A 1 102 ? -5.91 9.945 1.212 1 87.56 102 THR A C 1
ATOM 794 O O . THR A 1 102 ? -4.801 10.227 0.745 1 87.56 102 THR A O 1
ATOM 797 N N . TYR A 1 103 ? -7.055 10.352 0.7 1 78 103 TYR A N 1
ATOM 798 C CA . TYR A 1 103 ? -7.117 11.148 -0.519 1 78 103 TYR A CA 1
ATOM 799 C C . TYR A 1 103 ? -7.418 12.609 -0.198 1 78 103 TYR A C 1
ATOM 801 O O . TYR A 1 103 ? -7.316 13.477 -1.069 1 78 103 TYR A O 1
ATOM 809 N N . ILE A 1 104 ? -7.719 12.859 1.055 1 82.31 104 ILE A N 1
ATOM 810 C CA . ILE A 1 104 ? -8.195 14.18 1.448 1 82.31 104 ILE A CA 1
ATOM 811 C C . ILE A 1 104 ? -7.539 14.594 2.762 1 82.31 104 ILE A C 1
ATOM 813 O O . ILE A 1 104 ? -6.973 13.758 3.473 1 82.31 104 ILE A O 1
ATOM 817 N N . PRO A 1 105 ? -7.609 15.969 3.045 1 89.62 105 PRO A N 1
ATOM 818 C CA . PRO A 1 105 ? -7.23 16.344 4.406 1 89.62 105 PRO A CA 1
ATOM 819 C C . PRO A 1 105 ? -8.109 15.695 5.469 1 89.62 105 PRO A C 1
ATOM 821 O O . PRO A 1 105 ? -9.312 15.523 5.258 1 89.62 105 PRO A O 1
ATOM 824 N N . LEU A 1 106 ? -7.555 15.422 6.645 1 93.44 106 LEU A N 1
ATOM 825 C CA . LEU A 1 106 ? -8.242 14.594 7.625 1 93.44 106 LEU A CA 1
ATOM 826 C C . LEU A 1 106 ? -8.703 15.422 8.82 1 93.44 106 LEU A C 1
ATOM 828 O O . LEU A 1 106 ? -9.398 14.922 9.703 1 93.44 106 LEU A O 1
ATOM 832 N N . LEU A 1 107 ? -8.312 16.688 8.812 1 95.5 107 LEU A N 1
ATOM 833 C CA . LEU A 1 107 ? -8.617 17.516 9.977 1 95.5 107 LEU A CA 1
ATOM 834 C C . LEU A 1 107 ? -9.922 18.281 9.773 1 95.5 107 LEU A C 1
ATOM 836 O O . LEU A 1 107 ? -9.953 19.516 9.945 1 95.5 107 LEU A O 1
ATOM 840 N N . MET A 1 108 ? -10.977 17.672 9.477 1 93.88 108 MET A N 1
ATOM 841 C CA . MET A 1 108 ? -12.344 18.156 9.32 1 93.88 108 MET A CA 1
ATOM 842 C C . MET A 1 108 ? -13.352 17.141 9.82 1 93.88 108 MET A C 1
ATOM 844 O O . MET A 1 108 ? -12.992 15.984 10.086 1 93.88 108 MET A O 1
ATOM 848 N N . ASP A 1 109 ? -14.539 17.578 10.023 1 95.56 109 ASP A N 1
ATOM 849 C CA . ASP A 1 109 ? -15.562 16.656 10.516 1 95.56 109 ASP A CA 1
ATOM 850 C C . ASP A 1 109 ? -16.047 15.734 9.398 1 95.56 109 ASP A C 1
ATOM 852 O O . ASP A 1 109 ? -15.688 15.922 8.234 1 95.56 109 ASP A O 1
ATOM 856 N N . THR A 1 110 ? -16.844 14.703 9.82 1 95.94 110 THR A N 1
ATOM 857 C CA . THR A 1 110 ? -17.281 13.648 8.922 1 95.94 110 THR A CA 1
ATOM 858 C C . THR A 1 110 ? -18.047 14.227 7.73 1 95.94 110 THR A C 1
ATOM 860 O O . THR A 1 110 ? -17.75 13.906 6.578 1 95.94 110 THR A O 1
ATOM 863 N N . PRO A 1 111 ? -19.047 15.172 7.906 1 94.31 111 PRO A N 1
ATOM 864 C CA . PRO A 1 111 ? -19.766 15.711 6.75 1 94.31 111 PRO A CA 1
ATOM 865 C C . PRO A 1 111 ? -18.828 16.406 5.754 1 94.31 111 PRO A C 1
ATOM 867 O O . PRO A 1 111 ? -19 16.25 4.543 1 94.31 111 PRO A O 1
ATOM 870 N N . ASN A 1 112 ? -17.906 17.109 6.211 1 93.94 112 ASN A N 1
ATOM 871 C CA . ASN A 1 112 ? -17 17.812 5.32 1 93.94 112 ASN A CA 1
ATOM 872 C C . ASN A 1 112 ? -16.031 16.859 4.637 1 93.94 112 ASN A C 1
ATOM 874 O O . ASN A 1 112 ? -15.68 17.047 3.471 1 93.94 112 ASN A O 1
ATOM 878 N N . ARG A 1 113 ? -15.547 15.828 5.414 1 93.19 113 ARG A N 1
ATOM 879 C CA . ARG A 1 113 ? -14.727 14.812 4.777 1 93.19 113 ARG A CA 1
ATOM 880 C C . ARG A 1 113 ? -15.5 14.086 3.682 1 93.19 113 ARG A C 1
ATOM 882 O O . ARG A 1 113 ? -14.984 13.891 2.578 1 93.19 113 ARG A O 1
ATOM 889 N N . GLN A 1 114 ? -16.719 13.758 3.938 1 92.56 114 GLN A N 1
ATOM 890 C CA . GLN A 1 114 ? -17.547 13.094 2.943 1 92.56 114 GLN A CA 1
ATOM 891 C C . GLN A 1 114 ? -17.781 13.992 1.731 1 92.56 114 GLN A C 1
ATOM 893 O O . GLN A 1 114 ? -17.766 13.523 0.592 1 92.56 114 GLN A O 1
ATOM 898 N N . ALA A 1 115 ? -17.953 15.242 1.934 1 88.44 115 ALA A N 1
ATOM 899 C CA . ALA A 1 115 ? -18.141 16.203 0.84 1 88.44 115 ALA A CA 1
ATOM 900 C C . ALA A 1 115 ? -16.922 16.234 -0.068 1 88.44 115 ALA A C 1
ATOM 902 O O . ALA A 1 115 ? -17.047 16.266 -1.294 1 88.44 115 ALA A O 1
ATOM 903 N N . ARG A 1 116 ? -15.727 16.203 0.516 1 81.88 116 ARG A N 1
ATOM 904 C CA . ARG A 1 116 ? -14.484 16.234 -0.249 1 81.88 116 ARG A CA 1
ATOM 905 C C . ARG A 1 116 ? -14.305 14.938 -1.035 1 81.88 116 ARG A C 1
ATOM 907 O O . ARG A 1 116 ? -13.719 14.938 -2.119 1 81.88 116 ARG A O 1
ATOM 914 N N . LEU A 1 117 ? -14.82 13.844 -0.526 1 80.38 117 LEU A N 1
ATOM 915 C CA . LEU A 1 117 ? -14.641 12.531 -1.142 1 80.38 117 LEU A CA 1
ATOM 916 C C . LEU A 1 117 ? -15.594 12.352 -2.32 1 80.38 117 LEU A C 1
ATOM 918 O O . LEU A 1 117 ? -15.391 11.469 -3.156 1 80.38 117 LEU A O 1
ATOM 922 N N . ARG A 1 118 ? -16.609 13.188 -2.393 1 76.44 118 ARG A N 1
ATOM 923 C CA . ARG A 1 118 ? -17.609 13.062 -3.451 1 76.44 118 ARG A CA 1
ATOM 924 C C . ARG A 1 118 ? -16.953 13.148 -4.828 1 76.44 118 ARG A C 1
ATOM 926 O O . ARG A 1 118 ? -17.391 12.492 -5.773 1 76.44 118 ARG A O 1
ATOM 933 N N . GLN A 1 119 ? -15.938 13.898 -4.832 1 66.75 119 GLN A N 1
ATOM 934 C CA . GLN A 1 119 ? -15.273 14.094 -6.117 1 66.75 119 GLN A CA 1
ATOM 935 C C . GLN A 1 119 ? -14.648 12.789 -6.613 1 66.75 119 GLN A C 1
ATOM 937 O O . GLN A 1 119 ? -14.367 12.641 -7.801 1 66.75 119 GLN A O 1
ATOM 942 N N . TYR A 1 120 ? -14.492 11.93 -5.699 1 68.19 120 TYR A N 1
ATOM 943 C CA . TYR A 1 120 ? -13.891 10.648 -6.055 1 68.19 120 TYR A CA 1
ATOM 944 C C . TYR A 1 120 ? -14.961 9.602 -6.336 1 68.19 120 TYR A C 1
ATOM 946 O O . TYR A 1 120 ? -14.641 8.469 -6.723 1 68.19 120 TYR A O 1
ATOM 954 N N . GLY A 1 121 ? -16.141 9.922 -6.133 1 67.38 121 GLY A N 1
ATOM 955 C CA . GLY A 1 121 ? -17.25 9.086 -6.578 1 67.38 121 GLY A CA 1
ATOM 956 C C . GLY A 1 121 ? -17.625 8.008 -5.574 1 67.38 121 GLY A C 1
ATOM 957 O O . GLY A 1 121 ? -18.172 6.973 -5.945 1 67.38 121 GLY A O 1
ATOM 958 N N . PHE A 1 122 ? -17.141 8.156 -4.344 1 72.94 122 PHE A N 1
ATOM 959 C CA . PHE A 1 122 ? -17.5 7.16 -3.338 1 72.94 122 PHE A CA 1
ATOM 960 C C . PHE A 1 122 ? -17.781 7.828 -1.995 1 72.94 122 PHE A C 1
ATOM 962 O O . PHE A 1 122 ? -17.453 8.992 -1.793 1 72.94 122 PHE A O 1
ATOM 969 N N . ALA A 1 123 ? -18.562 7.094 -1.169 1 85.75 123 ALA A N 1
ATOM 970 C CA . ALA A 1 123 ? -18.703 7.441 0.241 1 85.75 123 ALA A CA 1
ATOM 971 C C . ALA A 1 123 ? -17.844 6.551 1.124 1 85.75 123 ALA A C 1
ATOM 973 O O . ALA A 1 123 ? -17.812 5.332 0.947 1 85.75 123 ALA A O 1
ATOM 974 N N . CYS A 1 124 ? -17.125 7.207 1.948 1 90.06 124 CYS A N 1
ATOM 975 C CA . CYS A 1 124 ? -16.266 6.438 2.83 1 90.06 124 CYS A CA 1
ATOM 976 C C . CYS A 1 124 ? -17.047 5.805 3.967 1 90.06 124 CYS A C 1
ATOM 978 O O . CYS A 1 124 ? -17.922 6.449 4.555 1 90.06 124 CYS A O 1
ATOM 980 N N . THR A 1 125 ? -16.734 4.535 4.215 1 91.56 125 THR A N 1
ATOM 981 C CA . THR A 1 125 ? -17.406 3.812 5.281 1 91.56 125 THR A CA 1
ATOM 982 C C . THR A 1 125 ? -16.406 3.293 6.309 1 91.56 125 THR A C 1
ATOM 984 O O . THR A 1 125 ? -16.625 2.244 6.922 1 91.56 125 THR A O 1
ATOM 987 N N . CYS A 1 126 ? -15.328 3.887 6.488 1 93.06 126 CYS A N 1
ATOM 988 C CA . CYS A 1 126 ? -14.328 3.469 7.469 1 93.06 126 CYS A CA 1
ATOM 989 C C . CYS A 1 126 ? -14.844 3.672 8.891 1 93.06 126 CYS A C 1
ATOM 991 O O . CYS A 1 126 ? -15.906 4.254 9.094 1 93.06 126 CYS A O 1
ATOM 993 N N . ASP A 1 127 ? -14.016 3.281 9.859 1 91.69 127 ASP A N 1
ATOM 994 C CA . ASP A 1 127 ? -14.422 3.344 11.258 1 91.69 127 ASP A CA 1
ATOM 995 C C . ASP A 1 127 ? -14.648 4.789 11.703 1 91.69 127 ASP A C 1
ATOM 997 O O . ASP A 1 127 ? -15.586 5.074 12.445 1 91.69 127 ASP A O 1
ATOM 1001 N N . ALA A 1 128 ? -13.828 5.691 11.273 1 93 128 ALA A N 1
ATOM 1002 C CA . ALA A 1 128 ? -13.961 7.098 11.641 1 93 128 ALA A CA 1
ATOM 1003 C C . ALA A 1 128 ? -15.266 7.68 11.125 1 93 128 ALA A C 1
ATOM 1005 O O . ALA A 1 128 ? -15.883 8.531 11.773 1 93 128 ALA A O 1
ATOM 1006 N N . CYS A 1 129 ? -15.641 7.254 10.008 1 93.5 129 CYS A N 1
ATOM 1007 C CA . CYS A 1 129 ? -16.859 7.758 9.406 1 93.5 129 CYS A CA 1
ATOM 1008 C C . CYS A 1 129 ? -18.094 7.07 10 1 93.5 129 CYS A C 1
ATOM 1010 O O . CYS A 1 129 ? -19.141 7.688 10.141 1 93.5 129 CYS A O 1
ATOM 1012 N N . ARG A 1 130 ? -17.922 5.832 10.32 1 91.38 130 ARG A N 1
ATOM 1013 C CA . ARG A 1 130 ? -19.047 5.07 10.852 1 91.38 130 ARG A CA 1
ATOM 1014 C C . ARG A 1 130 ? -19.312 5.418 12.312 1 91.38 130 ARG A C 1
ATOM 1016 O O . ARG A 1 130 ? -20.438 5.273 12.797 1 91.38 130 ARG A O 1
ATOM 1023 N N . ALA A 1 131 ? -18.297 5.738 13.062 1 86.06 131 ALA A N 1
ATOM 1024 C CA . ALA A 1 131 ? -18.406 5.996 14.5 1 86.06 131 ALA A CA 1
ATOM 1025 C C . ALA A 1 131 ? -19.109 7.328 14.766 1 86.06 131 ALA A C 1
ATOM 1027 O O . ALA A 1 131 ? -19.047 7.852 15.883 1 86.06 131 ALA A O 1
ATOM 1028 N N . SER A 1 132 ? -19.891 7.805 13.961 1 73.56 132 SER A N 1
ATOM 1029 C CA . SER A 1 132 ? -20.828 8.906 14.125 1 73.56 132 SER A CA 1
ATOM 1030 C C . SER A 1 132 ? -20.109 10.18 14.578 1 73.56 132 SER A C 1
ATOM 1032 O O . SER A 1 132 ? -20.594 10.875 15.477 1 73.56 132 SER A O 1
ATOM 1034 N N . GLY A 1 133 ? -19 10.336 14.211 1 75.12 133 GLY A N 1
ATOM 1035 C CA . GLY A 1 133 ? -18.406 11.641 14.453 1 75.12 133 GLY A CA 1
ATOM 1036 C C . GLY A 1 133 ? -17.625 11.711 15.75 1 75.12 133 GLY A C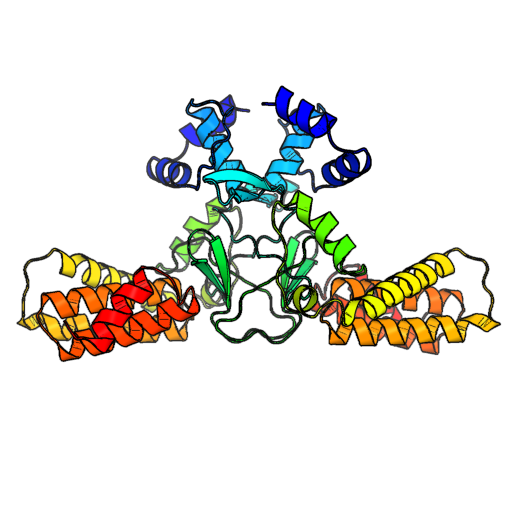 1
ATOM 1037 O O . GLY A 1 133 ? -17.312 12.805 16.219 1 75.12 133 GLY A O 1
ATOM 1038 N N . LEU A 1 134 ? -17.344 10.57 16.391 1 85 134 LEU A N 1
ATOM 1039 C CA . LEU A 1 134 ? -16.656 10.531 17.688 1 85 134 LEU A CA 1
ATOM 1040 C C . LEU A 1 134 ? -15.336 11.297 17.625 1 85 134 LEU A C 1
ATOM 1042 O O . LEU A 1 134 ? -14.977 11.984 18.578 1 85 134 LEU A O 1
ATOM 1046 N N . SER A 1 135 ? -14.695 11.258 16.484 1 91.75 135 SER A N 1
ATOM 1047 C CA . SER A 1 135 ? -13.398 11.922 16.391 1 91.75 135 SER A CA 1
ATOM 1048 C C . SER A 1 135 ? -13.539 13.312 15.781 1 91.75 135 SER A C 1
ATOM 1050 O O . SER A 1 135 ? -12.555 14.047 15.688 1 91.75 135 SER A O 1
ATOM 1052 N N . ASP A 1 136 ? -14.719 13.727 15.469 1 95.25 136 ASP A N 1
ATOM 1053 C CA . ASP A 1 136 ? -14.922 14.953 14.703 1 95.25 136 ASP A CA 1
ATOM 1054 C C . ASP A 1 136 ? -14.406 16.172 15.469 1 95.25 136 ASP A C 1
ATOM 1056 O O . ASP A 1 136 ? -13.656 16.984 14.93 1 95.25 136 ASP A O 1
ATOM 1060 N N . HIS A 1 137 ? -14.859 16.234 16.688 1 95.38 137 HIS A N 1
ATOM 1061 C CA . HIS A 1 137 ? -14.461 17.391 17.484 1 95.38 137 HIS A CA 1
ATOM 1062 C C . HIS A 1 137 ? -12.945 17.469 17.641 1 95.38 137 HIS A C 1
ATOM 1064 O O . HIS A 1 137 ? -12.359 18.547 17.562 1 95.38 137 HIS A O 1
ATOM 1070 N N . LEU A 1 138 ? -12.336 16.375 17.859 1 95.94 138 LEU A N 1
ATOM 1071 C CA . LEU A 1 138 ? -10.883 16.328 18.016 1 95.94 138 LEU A CA 1
ATOM 1072 C C . LEU A 1 138 ? -10.18 16.719 16.719 1 95.94 138 LEU A C 1
ATOM 1074 O O . LEU A 1 138 ? -9.172 17.422 16.75 1 95.94 138 LEU A O 1
ATOM 1078 N N . ARG A 1 139 ? -10.719 16.312 15.648 1 96.75 139 ARG A N 1
ATOM 1079 C CA . ARG A 1 139 ? -10.141 16.625 14.352 1 96.75 139 ARG A CA 1
ATOM 1080 C C . ARG A 1 139 ? -10.242 18.125 14.062 1 96.75 139 ARG A C 1
ATOM 1082 O O . ARG A 1 139 ? -9.273 18.75 13.625 1 96.75 139 ARG A O 1
ATOM 1089 N N . ILE A 1 140 ? -11.359 18.672 14.305 1 96.62 140 ILE A N 1
ATOM 1090 C CA . ILE A 1 140 ? -11.555 20.109 14.094 1 96.62 140 ILE A CA 1
ATOM 1091 C C . ILE A 1 140 ? -10.617 20.891 14.992 1 96.62 140 ILE A C 1
ATOM 1093 O O . ILE A 1 140 ? -9.945 21.828 14.539 1 96.62 140 ILE A O 1
ATOM 1097 N N . GLN A 1 141 ? -10.617 20.531 16.219 1 97 141 GLN A N 1
ATOM 1098 C CA . GLN A 1 141 ? -9.734 21.203 17.172 1 97 141 GLN A CA 1
ATOM 1099 C C . GLN A 1 141 ? -8.281 21.125 16.719 1 97 141 GLN A C 1
ATOM 1101 O O . GLN A 1 141 ? -7.543 22.109 16.781 1 97 141 GLN A O 1
ATOM 1106 N N . ALA A 1 142 ? -7.863 19.938 16.328 1 97.75 142 ALA A N 1
ATOM 1107 C CA . ALA A 1 142 ? -6.5 19.766 15.836 1 97.75 142 ALA A CA 1
ATOM 1108 C C . ALA A 1 142 ? -6.223 20.672 14.648 1 97.75 142 ALA A C 1
ATOM 1110 O O . ALA A 1 142 ? -5.141 21.25 14.539 1 97.75 142 ALA A O 1
ATOM 1111 N N . GLY A 1 143 ? -7.203 20.766 13.781 1 96.88 143 GLY A N 1
ATOM 1112 C CA . GLY A 1 143 ? -7.062 21.672 12.656 1 96.88 143 GLY A CA 1
ATOM 1113 C C . GLY A 1 143 ? -6.875 23.125 13.078 1 96.88 143 GLY A C 1
ATOM 1114 O O . GLY A 1 143 ? -6.012 23.828 12.555 1 96.88 143 GLY A O 1
ATOM 1115 N N . ASN A 1 144 ? -7.613 23.531 13.992 1 96.69 144 ASN A N 1
ATOM 1116 C CA . ASN A 1 144 ? -7.496 24.891 14.523 1 96.69 144 ASN A CA 1
ATOM 1117 C C . ASN A 1 144 ? -6.137 25.125 15.18 1 96.69 144 ASN A C 1
ATOM 1119 O O . ASN A 1 144 ? -5.496 26.141 14.938 1 96.69 144 ASN A O 1
ATOM 1123 N N . ASN A 1 145 ? -5.781 24.188 16.016 1 97.38 145 ASN A N 1
ATOM 1124 C CA . ASN A 1 145 ? -4.504 24.312 16.703 1 97.38 145 ASN A CA 1
ATOM 1125 C C . ASN A 1 145 ? -3.336 24.344 15.727 1 97.38 145 ASN A C 1
ATOM 1127 O O . ASN A 1 145 ? -2.396 25.125 15.906 1 97.38 145 ASN A O 1
ATOM 1131 N N . LEU A 1 146 ? -3.426 23.531 14.758 1 96.44 146 LEU A N 1
ATOM 1132 C CA . LEU A 1 146 ? -2.377 23.516 13.742 1 96.44 146 LEU A CA 1
ATOM 1133 C C . LEU A 1 146 ? -2.314 24.844 12.992 1 96.44 146 LEU A C 1
ATOM 1135 O O . LEU A 1 146 ? -1.227 25.359 12.742 1 96.44 146 LEU A O 1
ATOM 1139 N N . SER A 1 147 ? -3.42 25.344 12.625 1 95.44 147 SER A N 1
ATOM 1140 C CA . SER A 1 147 ? -3.496 26.625 11.953 1 95.44 147 SER A CA 1
ATOM 1141 C C . SER A 1 147 ? -2.914 27.734 12.828 1 95.44 147 SER A C 1
ATOM 1143 O O . SER A 1 147 ? -2.189 28.609 12.336 1 95.44 147 SER A O 1
ATOM 1145 N N . GLU A 1 148 ? -3.246 27.719 14.047 1 95.38 148 GLU A N 1
ATOM 1146 C CA . GLU A 1 148 ? -2.723 28.719 14.984 1 95.38 148 GLU A CA 1
ATOM 1147 C C . GLU A 1 148 ? -1.201 28.641 15.062 1 95.38 148 GLU A C 1
ATOM 1149 O O . GLU A 1 148 ? -0.529 29.688 15.062 1 95.38 148 GLU A O 1
ATOM 1154 N N . LEU A 1 149 ? -0.745 27.453 15.203 1 95.56 149 LEU A N 1
ATOM 1155 C CA . LEU A 1 149 ? 0.701 27.266 15.25 1 95.56 149 LEU A CA 1
ATOM 1156 C C . LEU A 1 149 ? 1.363 27.797 13.984 1 95.56 149 LEU A C 1
ATOM 1158 O O . LEU A 1 149 ? 2.391 28.469 14.055 1 95.56 149 LEU A O 1
ATOM 1162 N N . GLN A 1 150 ? 0.782 27.547 12.875 1 94.81 150 GLN A N 1
ATOM 1163 C CA . GLN A 1 150 ? 1.296 28.031 11.594 1 94.81 150 GLN A CA 1
ATOM 1164 C C . GLN A 1 150 ? 1.275 29.562 11.539 1 94.81 150 GLN A C 1
ATOM 1166 O O . GLN A 1 150 ? 2.258 30.188 11.133 1 94.81 150 GLN A O 1
ATOM 1171 N N . GLN A 1 151 ? 0.237 30.156 11.984 1 94 151 GLN A N 1
ATOM 1172 C CA . GLN A 1 151 ? 0.086 31.609 11.961 1 94 151 GLN A CA 1
ATOM 1173 C C . GLN A 1 151 ? 1.081 32.281 12.906 1 94 151 GLN A C 1
ATOM 1175 O O . GLN A 1 151 ? 1.539 33.375 12.648 1 94 151 GLN A O 1
ATOM 1180 N N . ALA A 1 152 ? 1.409 31.594 13.945 1 94.5 152 ALA A N 1
ATOM 1181 C CA . ALA A 1 152 ? 2.312 32.156 14.953 1 94.5 152 ALA A CA 1
ATOM 1182 C C . ALA A 1 152 ? 3.719 32.344 14.391 1 94.5 152 ALA A C 1
ATOM 1184 O O . ALA A 1 152 ? 4.52 33.094 14.938 1 94.5 152 ALA A O 1
ATOM 1185 N N . LEU A 1 153 ? 4.031 31.656 13.312 1 92.62 153 LEU A N 1
ATOM 1186 C CA . LEU A 1 153 ? 5.363 31.75 12.727 1 92.62 153 LEU A CA 1
ATOM 1187 C C . LEU A 1 153 ? 5.562 33.094 12.031 1 92.62 153 LEU A C 1
ATOM 1189 O O . LEU A 1 153 ? 6.695 33.5 11.781 1 92.62 153 LEU A O 1
ATOM 1193 N N . THR A 1 154 ? 4.473 33.812 11.719 1 91.88 154 THR A N 1
ATOM 1194 C CA . THR A 1 154 ? 4.594 35.062 11 1 91.88 154 THR A CA 1
ATOM 1195 C C . THR A 1 154 ? 3.98 36.219 11.812 1 91.88 154 THR A C 1
ATOM 1197 O O . THR A 1 154 ? 4.102 37.375 11.438 1 91.88 154 THR A O 1
ATOM 1200 N N . ALA A 1 155 ? 3.334 35.938 12.93 1 91.81 155 ALA A N 1
ATOM 1201 C CA . ALA A 1 155 ? 2.707 36.938 13.797 1 91.81 155 ALA A CA 1
ATOM 1202 C C . ALA A 1 155 ? 3.721 37.531 14.766 1 91.81 155 ALA A C 1
ATOM 1204 O O . ALA A 1 155 ? 4.781 36.938 15.008 1 91.81 155 ALA A O 1
ATOM 1205 N N . PRO A 1 156 ? 3.451 38.781 15.18 1 92.94 156 PRO A N 1
ATOM 1206 C CA . PRO A 1 156 ? 4.305 39.312 16.25 1 92.94 156 PRO A CA 1
ATOM 1207 C C . PRO A 1 156 ? 4.379 38.375 17.453 1 92.94 156 PRO A C 1
ATOM 1209 O O . PRO A 1 156 ? 3.379 37.75 17.828 1 92.94 156 PRO A O 1
ATOM 1212 N N . ILE A 1 157 ? 5.504 38.281 18.031 1 89.81 157 ILE A N 1
ATOM 1213 C CA . ILE A 1 157 ? 5.73 37.344 19.125 1 89.81 157 ILE A CA 1
ATOM 1214 C C . ILE A 1 157 ? 5.129 37.906 20.422 1 89.81 157 ILE A C 1
ATOM 1216 O O . ILE A 1 157 ? 5.402 39.031 20.797 1 89.81 157 ILE A O 1
ATOM 1220 N N . MET A 1 158 ? 4.293 37.188 20.969 1 88.81 158 MET A N 1
ATOM 1221 C CA . MET A 1 158 ? 3.838 37.406 22.344 1 88.81 158 MET A CA 1
ATOM 1222 C C . MET A 1 158 ? 4.418 36.344 23.281 1 88.81 158 MET A C 1
ATOM 1224 O O . MET A 1 158 ? 3.83 35.281 23.469 1 88.81 158 MET A O 1
ATOM 1228 N N . MET A 1 159 ? 5.441 36.656 24.016 1 87.19 159 MET A N 1
ATOM 1229 C CA . MET A 1 159 ? 6.234 35.719 24.797 1 87.19 159 MET A CA 1
ATOM 1230 C C . MET A 1 159 ? 5.367 35 25.844 1 87.19 159 MET A C 1
ATOM 1232 O O . MET A 1 159 ? 5.574 33.844 26.141 1 87.19 159 MET A O 1
ATOM 1236 N N . LYS A 1 160 ? 4.383 35.719 26.297 1 88.5 160 LYS A N 1
ATOM 1237 C CA . LYS A 1 160 ? 3.523 35.156 27.328 1 88.5 160 LYS A CA 1
ATOM 1238 C C . LYS A 1 160 ? 2.732 33.969 26.812 1 88.5 160 LYS A C 1
ATOM 1240 O O . LYS A 1 160 ? 2.348 33.062 27.578 1 88.5 160 LYS A O 1
ATOM 1245 N N . ASP A 1 161 ? 2.564 33.844 25.516 1 89.5 161 ASP A N 1
ATOM 1246 C CA . ASP A 1 161 ? 1.737 32.812 24.906 1 89.5 161 ASP A CA 1
ATOM 1247 C C . ASP A 1 161 ? 2.598 31.672 24.375 1 89.5 161 ASP A C 1
ATOM 1249 O O . ASP A 1 161 ? 2.072 30.656 23.922 1 89.5 161 ASP A O 1
ATOM 1253 N N . SER A 1 162 ? 3.906 31.828 24.531 1 91.62 162 SER A N 1
ATOM 1254 C CA . SER A 1 162 ? 4.797 30.875 23.875 1 91.62 162 SER A CA 1
ATOM 1255 C C . SER A 1 162 ? 4.645 29.484 24.484 1 91.62 162 SER A C 1
ATOM 1257 O O . SER A 1 162 ? 4.621 28.484 23.766 1 91.62 162 SER A O 1
ATOM 1259 N N . GLY A 1 163 ? 4.496 29.438 25.797 1 93.31 163 GLY A N 1
ATOM 1260 C CA . GLY A 1 163 ? 4.301 28.156 26.453 1 93.31 163 GLY A CA 1
ATOM 1261 C C . GLY A 1 163 ? 3.033 27.453 26.016 1 93.31 163 GLY A C 1
ATOM 1262 O O . GLY A 1 163 ? 3.031 26.234 25.828 1 93.31 163 GLY A O 1
ATOM 1263 N N . LEU A 1 164 ? 1.997 28.188 25.906 1 94.81 164 LEU A N 1
ATOM 1264 C CA . LEU A 1 164 ? 0.706 27.641 25.516 1 94.81 164 LEU A CA 1
ATOM 1265 C C . LEU A 1 164 ? 0.771 27.031 24.125 1 94.81 164 LEU A C 1
ATOM 1267 O O . LEU A 1 164 ? 0.255 25.938 23.891 1 94.81 164 LEU A O 1
ATOM 1271 N N . LEU A 1 165 ? 1.363 27.719 23.188 1 95.75 165 LEU A N 1
ATOM 1272 C CA . LEU A 1 165 ? 1.452 27.25 21.812 1 95.75 165 LEU A CA 1
ATOM 1273 C C . LEU A 1 165 ? 2.297 25.984 21.719 1 95.75 165 LEU A C 1
ATOM 1275 O O . LEU A 1 165 ? 1.969 25.062 20.969 1 95.75 165 LEU A O 1
ATOM 1279 N N . LEU A 1 166 ? 3.393 25.938 22.453 1 96.62 166 LEU A N 1
ATOM 1280 C CA . LEU A 1 166 ? 4.23 24.75 22.469 1 96.62 166 LEU A CA 1
ATOM 1281 C C . LEU A 1 166 ? 3.502 23.578 23.109 1 96.62 166 LEU A C 1
ATOM 1283 O O . LEU A 1 166 ? 3.678 22.422 22.688 1 96.62 166 LEU A O 1
ATOM 1287 N N . HIS A 1 167 ? 2.691 23.891 24.078 1 96.94 167 HIS A N 1
ATOM 1288 C CA . HIS A 1 167 ? 1.865 22.844 24.672 1 96.94 167 HIS A CA 1
ATOM 1289 C C . HIS A 1 167 ? 0.834 22.312 23.688 1 96.94 167 HIS A C 1
ATOM 1291 O O . HIS A 1 167 ? 0.57 21.109 23.625 1 96.94 167 HIS A O 1
ATOM 1297 N N . ARG A 1 168 ? 0.262 23.172 22.953 1 96.75 168 ARG A N 1
ATOM 1298 C CA . ARG A 1 168 ? -0.681 22.766 21.922 1 96.75 168 ARG A CA 1
ATOM 1299 C C . ARG A 1 168 ? -0.003 21.875 20.875 1 96.75 168 ARG A C 1
ATOM 1301 O O . ARG A 1 168 ? -0.603 20.906 20.391 1 96.75 168 ARG A O 1
ATOM 1308 N N . ALA A 1 169 ? 1.2 22.203 20.547 1 98 169 ALA A N 1
ATOM 1309 C CA . ALA A 1 169 ? 1.969 21.359 19.641 1 98 169 ALA A CA 1
ATOM 1310 C C . ALA A 1 169 ? 2.141 19.953 20.188 1 98 169 ALA A C 1
ATOM 1312 O O . ALA A 1 169 ? 2.068 18.969 19.453 1 98 169 ALA A O 1
ATOM 1313 N N . GLU A 1 170 ? 2.355 19.859 21.453 1 97.88 170 GLU A N 1
ATOM 1314 C CA . GLU A 1 170 ? 2.469 18.562 22.109 1 97.88 170 GLU A CA 1
ATOM 1315 C C . GLU A 1 170 ? 1.163 17.781 22 1 97.88 170 GLU A C 1
ATOM 1317 O O . GLU A 1 170 ? 1.176 16.562 21.75 1 97.88 170 GLU A O 1
ATOM 1322 N N . ASP A 1 171 ? 0.102 18.453 22.25 1 97.5 171 ASP A N 1
ATOM 1323 C CA . ASP A 1 171 ? -1.209 17.828 22.109 1 97.5 171 ASP A CA 1
ATOM 1324 C C . ASP A 1 171 ? -1.435 17.328 20.688 1 97.5 171 ASP A C 1
ATOM 1326 O O . ASP A 1 171 ? -1.947 16.219 20.484 1 97.5 171 ASP A O 1
ATOM 1330 N N . LEU A 1 172 ? -1.128 18.141 19.75 1 98.12 172 LEU A N 1
ATOM 1331 C CA . LEU A 1 172 ? -1.256 17.766 18.344 1 98.12 172 LEU A CA 1
ATOM 1332 C C . LEU A 1 172 ? -0.431 16.516 18.047 1 98.12 172 LEU A C 1
ATOM 1334 O O . LEU A 1 172 ? -0.925 15.578 17.422 1 98.12 172 LEU A O 1
ATOM 1338 N N . GLU A 1 173 ? 0.816 16.516 18.453 1 97.69 173 GLU A N 1
ATOM 1339 C CA . GLU A 1 173 ? 1.698 15.375 18.219 1 97.69 173 GLU A CA 1
ATOM 1340 C C . GLU A 1 173 ? 1.1 14.094 18.781 1 97.69 173 GLU A C 1
ATOM 1342 O O . GLU A 1 173 ? 1.108 13.047 18.125 1 97.69 173 GLU A O 1
ATOM 1347 N N . SER A 1 174 ? 0.625 14.227 20.047 1 96.81 174 SER A N 1
ATOM 1348 C CA . SER A 1 174 ? 0.026 13.07 20.703 1 96.81 174 SER A CA 1
ATOM 1349 C C . SER A 1 174 ? -1.18 12.555 19.922 1 96.81 174 SER A C 1
ATOM 1351 O O . SER A 1 174 ? -1.341 11.344 19.734 1 96.81 174 SER A O 1
ATOM 1353 N N . PHE A 1 175 ? -1.996 13.445 19.516 1 96.75 175 PHE A N 1
ATOM 1354 C CA . PHE A 1 175 ? -3.193 13.07 18.766 1 96.75 175 PHE A CA 1
ATOM 1355 C C . PHE A 1 175 ? -2.826 12.414 17.453 1 96.75 175 PHE A C 1
ATOM 1357 O O . PHE A 1 175 ? -3.338 11.344 17.125 1 96.75 175 PHE A O 1
ATOM 1364 N N . PHE A 1 176 ? -1.913 13 16.672 1 96.38 176 PHE A N 1
ATOM 1365 C CA . PHE A 1 176 ? -1.536 12.5 15.352 1 96.38 176 PHE A CA 1
ATOM 1366 C C . PHE A 1 176 ? -0.793 11.172 15.469 1 96.38 176 PHE A C 1
ATOM 1368 O O . PHE A 1 176 ? -0.944 10.289 14.625 1 96.38 176 PHE A O 1
ATOM 1375 N N . ALA A 1 177 ? 0.051 11.047 16.5 1 94.06 177 ALA A N 1
ATOM 1376 C CA . ALA A 1 177 ? 0.732 9.781 16.734 1 94.06 177 ALA A CA 1
ATOM 1377 C C . ALA A 1 177 ? -0.271 8.664 17.016 1 94.06 177 ALA A C 1
ATOM 1379 O O . ALA A 1 177 ? -0.142 7.559 16.484 1 94.06 177 ALA A O 1
ATOM 1380 N N . ALA A 1 178 ? -1.248 8.938 17.797 1 92.81 178 ALA A N 1
ATOM 1381 C CA . ALA A 1 178 ? -2.258 7.949 18.156 1 92.81 178 ALA A CA 1
ATOM 1382 C C . ALA A 1 178 ? -3.076 7.523 16.938 1 92.81 178 ALA A C 1
ATOM 1384 O O . ALA A 1 178 ? -3.492 6.367 16.844 1 92.81 178 ALA A O 1
ATOM 1385 N N . GLN A 1 179 ? -3.301 8.453 16.062 1 92.12 179 GLN A N 1
ATOM 1386 C CA . GLN A 1 179 ? -4.129 8.172 14.891 1 92.12 179 GLN A CA 1
ATOM 1387 C C . GLN A 1 179 ? -3.295 7.605 13.75 1 92.12 179 GLN A C 1
ATOM 1389 O O . GLN A 1 179 ? -3.842 7.074 12.773 1 92.12 179 GLN A O 1
ATOM 1394 N N . GLY A 1 180 ? -1.992 7.777 13.805 1 90.12 180 GLY A N 1
ATOM 1395 C CA . GLY A 1 180 ? -1.12 7.348 12.727 1 90.12 180 GLY A CA 1
ATOM 1396 C C . GLY A 1 180 ? -1.081 8.328 11.562 1 90.12 180 GLY A C 1
ATOM 1397 O O . GLY A 1 180 ? -0.855 7.93 10.422 1 90.12 180 GLY A O 1
ATOM 1398 N N . PHE A 1 181 ? -1.349 9.625 11.844 1 92.81 181 PHE A N 1
ATOM 1399 C CA . PHE A 1 181 ? -1.341 10.656 10.82 1 92.81 181 PHE A CA 1
ATOM 1400 C C . PHE A 1 181 ? 0.073 11.164 10.57 1 92.81 181 PHE A C 1
ATOM 1402 O O . PHE A 1 181 ? 0.449 12.227 11.07 1 92.81 181 PHE A O 1
ATOM 1409 N N . GLY A 1 182 ? 0.839 10.422 9.805 1 90.5 182 GLY A N 1
ATOM 1410 C CA . GLY A 1 182 ? 2.26 10.672 9.633 1 90.5 182 GLY A CA 1
ATOM 1411 C C . GLY A 1 182 ? 2.559 12.039 9.047 1 90.5 182 GLY A C 1
ATOM 1412 O O . GLY A 1 182 ? 3.471 12.734 9.508 1 90.5 182 GLY A O 1
ATOM 1413 N N . ASP A 1 183 ? 1.798 12.445 8.023 1 87.25 183 ASP A N 1
ATOM 1414 C CA . ASP A 1 183 ? 2.025 13.742 7.391 1 87.25 183 ASP A CA 1
ATOM 1415 C C . ASP A 1 183 ? 1.819 14.875 8.383 1 87.25 183 ASP A C 1
ATOM 1417 O O . ASP A 1 183 ? 2.59 15.836 8.406 1 87.25 183 ASP A O 1
ATOM 1421 N N . TYR A 1 184 ? 0.816 14.703 9.156 1 93.25 184 TYR A N 1
ATOM 1422 C CA . TYR A 1 184 ? 0.514 15.742 10.141 1 93.25 184 TYR A CA 1
ATOM 1423 C C . TYR A 1 184 ? 1.551 15.75 11.258 1 93.25 184 TYR A C 1
ATOM 1425 O O . TYR A 1 184 ? 1.848 16.797 11.828 1 93.25 184 TYR A O 1
ATOM 1433 N N . LEU A 1 185 ? 2.107 14.602 11.539 1 94.5 185 LEU A N 1
ATOM 1434 C CA . LEU A 1 185 ? 3.189 14.531 12.516 1 94.5 185 LEU A CA 1
ATOM 1435 C C . LEU A 1 185 ? 4.406 15.312 12.031 1 94.5 185 LEU A C 1
ATOM 1437 O O . LEU A 1 185 ? 4.969 16.125 12.773 1 94.5 185 LEU A O 1
ATOM 1441 N N . VAL A 1 186 ? 4.777 15.102 10.82 1 90.69 186 VAL A N 1
ATOM 1442 C CA . VAL A 1 186 ? 5.93 15.789 10.242 1 90.69 186 VAL A CA 1
ATOM 1443 C C . VAL A 1 186 ? 5.676 17.297 10.234 1 90.69 186 VAL A C 1
ATOM 1445 O O . VAL A 1 186 ? 6.535 18.078 10.648 1 90.69 186 VAL A O 1
ATOM 1448 N N . LYS A 1 187 ? 4.523 17.672 9.805 1 92.31 187 LYS A N 1
ATOM 1449 C CA . LYS A 1 187 ? 4.172 19.094 9.758 1 92.31 187 LYS A CA 1
ATOM 1450 C C . LYS A 1 187 ? 4.203 19.719 11.148 1 92.31 187 LYS A C 1
ATOM 1452 O O . LYS A 1 187 ? 4.777 20.797 11.336 1 92.31 187 LYS A O 1
ATOM 1457 N N . THR A 1 188 ? 3.6 19.031 12.094 1 97.19 188 THR A N 1
ATOM 1458 C CA . THR A 1 188 ? 3.504 19.562 13.453 1 97.19 188 THR A CA 1
ATOM 1459 C C . THR A 1 188 ? 4.891 19.734 14.062 1 97.19 188 THR A C 1
ATOM 1461 O O . THR A 1 188 ? 5.191 20.766 14.648 1 97.19 188 THR A O 1
ATOM 1464 N N . THR A 1 189 ? 5.703 18.766 13.906 1 96.69 189 THR A N 1
ATOM 1465 C CA . THR A 1 189 ? 7.023 18.844 14.523 1 96.69 189 THR A CA 1
ATOM 1466 C C . THR A 1 189 ? 7.891 19.891 13.836 1 96.69 189 THR A C 1
ATOM 1468 O O . THR A 1 189 ? 8.688 20.562 14.484 1 96.69 189 THR A O 1
ATOM 1471 N N . ARG A 1 190 ? 7.734 20.047 12.578 1 94.56 190 ARG A N 1
ATOM 1472 C CA . ARG A 1 190 ? 8.422 21.109 11.852 1 94.56 190 ARG A CA 1
ATOM 1473 C C . ARG A 1 190 ? 8.008 22.484 12.375 1 94.56 190 ARG A C 1
ATOM 1475 O O . ARG A 1 190 ? 8.859 23.312 12.688 1 94.56 190 ARG A O 1
ATOM 1482 N N . LEU A 1 191 ? 6.707 22.703 12.461 1 95.12 191 LEU A N 1
ATOM 1483 C CA . LEU A 1 191 ? 6.18 23.984 12.906 1 95.12 191 LEU A CA 1
ATOM 1484 C C . LEU A 1 191 ? 6.602 24.281 14.336 1 95.12 191 LEU A C 1
ATOM 1486 O O . LEU A 1 191 ? 6.973 25.406 14.664 1 95.12 191 LEU A O 1
ATOM 1490 N N . ALA A 1 192 ? 6.512 23.266 15.18 1 97.56 192 ALA A N 1
ATOM 1491 C CA . ALA A 1 192 ? 6.895 23.438 16.578 1 97.56 192 ALA A CA 1
ATOM 1492 C C . ALA A 1 192 ? 8.367 23.797 16.703 1 97.56 192 ALA A C 1
ATOM 1494 O O . ALA A 1 192 ? 8.734 24.656 17.516 1 97.56 192 ALA A O 1
ATOM 1495 N N . LEU A 1 193 ? 9.188 23.141 15.953 1 95.81 193 LEU A N 1
ATOM 1496 C CA . LEU A 1 193 ? 10.609 23.453 15.938 1 95.81 193 LEU A CA 1
ATOM 1497 C C . LEU A 1 193 ? 10.859 24.891 15.508 1 95.81 193 LEU A C 1
ATOM 1499 O O . LEU A 1 193 ? 11.578 25.641 16.188 1 95.81 193 LEU A O 1
ATOM 1503 N N . GLN A 1 194 ? 10.266 25.266 14.414 1 95.12 194 GLN A N 1
ATOM 1504 C CA . GLN A 1 194 ? 10.43 26.625 13.898 1 95.12 194 GLN A CA 1
ATOM 1505 C C . GLN A 1 194 ? 9.961 27.656 14.914 1 95.12 194 GLN A C 1
ATOM 1507 O O . GLN A 1 194 ? 10.625 28.688 15.117 1 95.12 194 GLN A O 1
ATOM 1512 N N . TYR A 1 195 ? 8.852 27.375 15.555 1 96.25 195 TYR A N 1
ATOM 1513 C CA . TYR A 1 195 ? 8.328 28.312 16.547 1 96.25 195 TYR A CA 1
ATOM 1514 C C . TYR A 1 195 ? 9.258 28.406 17.75 1 96.25 195 TYR A C 1
ATOM 1516 O O . TYR A 1 195 ? 9.508 29.5 18.266 1 96.25 195 TYR A O 1
ATOM 1524 N N . ALA A 1 196 ? 9.727 27.25 18.25 1 95.75 196 ALA A N 1
ATOM 1525 C CA . ALA A 1 196 ? 10.648 27.234 19.375 1 95.75 196 ALA A CA 1
ATOM 1526 C C . ALA A 1 196 ? 11.891 28.062 19.094 1 95.75 196 ALA A C 1
ATOM 1528 O O . ALA A 1 196 ? 12.383 28.797 19.969 1 95.75 196 ALA A O 1
ATOM 1529 N N . ILE A 1 197 ? 12.375 27.969 17.875 1 93.38 197 ILE A N 1
ATOM 1530 C CA . ILE A 1 197 ? 13.523 28.766 17.469 1 93.38 197 ILE A CA 1
ATOM 1531 C C . ILE A 1 197 ? 13.156 30.25 17.484 1 93.38 197 ILE A C 1
ATOM 1533 O O . ILE A 1 197 ? 13.922 31.062 18 1 93.38 197 ILE A O 1
ATOM 1537 N N . ARG A 1 198 ? 12.047 30.547 16.969 1 94 198 ARG A N 1
ATOM 1538 C CA . ARG A 1 198 ? 11.594 31.938 16.875 1 94 198 ARG A CA 1
ATOM 1539 C C . ARG A 1 198 ? 11.508 32.562 18.266 1 94 198 ARG A C 1
ATOM 1541 O O . ARG A 1 198 ? 11.859 33.75 18.438 1 94 198 ARG A O 1
ATOM 1548 N N . VAL A 1 199 ? 11.07 31.859 19.25 1 95.06 199 VAL A N 1
ATOM 1549 C CA . VAL A 1 199 ? 10.883 32.406 20.578 1 95.06 199 VAL A CA 1
ATOM 1550 C C . VAL A 1 199 ? 12.133 32.188 21.422 1 95.06 199 VAL A C 1
ATOM 1552 O O . VAL A 1 199 ? 12.109 32.344 22.641 1 95.06 199 VAL A O 1
ATOM 1555 N N . ARG A 1 200 ? 13.211 31.672 20.844 1 92.81 200 ARG A N 1
ATOM 1556 C CA . ARG A 1 200 ? 14.531 31.5 21.438 1 92.81 200 ARG A CA 1
ATOM 1557 C C . ARG A 1 200 ? 14.469 30.562 22.641 1 92.81 200 ARG A C 1
ATOM 1559 O O . ARG A 1 200 ? 15.102 30.812 23.672 1 92.81 200 ARG A O 1
ATOM 1566 N N . ASN A 1 201 ? 13.594 29.672 22.594 1 93.25 201 ASN A N 1
ATOM 1567 C CA . ASN A 1 201 ? 13.555 28.578 23.562 1 93.25 201 ASN A CA 1
ATOM 1568 C C . ASN A 1 201 ? 14.43 27.406 23.141 1 93.25 201 ASN A C 1
ATOM 1570 O O . ASN A 1 201 ? 13.969 26.484 22.453 1 93.25 201 ASN A O 1
ATOM 1574 N N . SER A 1 202 ? 15.641 27.359 23.547 1 92.94 202 SER A N 1
ATOM 1575 C CA . SER A 1 202 ? 16.641 26.422 23.078 1 92.94 202 SER A CA 1
ATOM 1576 C C . SER A 1 202 ? 16.312 25 23.5 1 92.94 202 SER A C 1
ATOM 1578 O O . SER A 1 202 ? 16.547 24.047 22.734 1 92.94 202 SER A O 1
ATOM 1580 N N . THR A 1 203 ? 15.844 24.891 24.719 1 93.12 203 THR A N 1
ATOM 1581 C CA . THR A 1 203 ? 15.492 23.562 25.203 1 93.12 203 THR A CA 1
ATOM 1582 C C . THR A 1 203 ? 14.359 22.969 24.375 1 93.12 203 THR A C 1
ATOM 1584 O O . THR A 1 203 ? 14.469 21.828 23.906 1 93.12 203 THR A O 1
ATOM 1587 N N . ALA A 1 204 ? 13.328 23.734 24.109 1 94.62 204 ALA A N 1
ATOM 1588 C CA . ALA A 1 204 ? 12.211 23.281 23.297 1 94.62 204 ALA A CA 1
ATOM 1589 C C . ALA A 1 204 ? 12.648 23.016 21.859 1 94.62 204 ALA A C 1
ATOM 1591 O O . ALA A 1 204 ? 12.219 22.047 21.234 1 94.62 204 ALA A O 1
ATOM 1592 N N . ALA A 1 205 ? 13.492 23.812 21.344 1 94.88 205 ALA A N 1
ATOM 1593 C CA . ALA A 1 205 ? 13.977 23.656 19.969 1 94.88 205 ALA A CA 1
ATOM 1594 C C . ALA A 1 205 ? 14.711 22.328 19.797 1 94.88 205 ALA A C 1
ATOM 1596 O O . ALA A 1 205 ? 14.492 21.625 18.797 1 94.88 205 ALA A O 1
ATOM 1597 N N . ARG A 1 206 ? 15.516 22.016 20.75 1 93.81 206 ARG A N 1
ATOM 1598 C CA . ARG A 1 206 ? 16.25 20.75 20.672 1 93.81 206 ARG A CA 1
ATOM 1599 C C . ARG A 1 206 ? 15.289 19.562 20.734 1 93.81 206 ARG A C 1
ATOM 1601 O O . ARG A 1 206 ? 15.438 18.609 19.984 1 93.81 206 ARG A O 1
ATOM 1608 N N . THR A 1 207 ? 14.359 19.656 21.656 1 95.56 207 THR A N 1
ATOM 1609 C CA . THR A 1 207 ? 13.375 18.594 21.812 1 95.56 207 THR A CA 1
ATOM 1610 C C . THR A 1 207 ? 12.578 18.391 20.516 1 95.56 207 THR A C 1
ATOM 1612 O O . THR A 1 207 ? 12.445 17.266 20.031 1 95.56 207 THR A O 1
ATOM 1615 N N . TRP A 1 208 ? 12.125 19.422 19.938 1 96.81 208 TRP A N 1
ATOM 1616 C CA . TRP A 1 208 ? 11.297 19.328 18.734 1 96.81 208 TRP A CA 1
ATOM 1617 C C . TRP A 1 208 ? 12.133 18.953 17.516 1 96.81 208 TRP A C 1
ATOM 1619 O O . TRP A 1 208 ? 11.648 18.297 16.609 1 96.81 208 TRP A O 1
ATOM 1629 N N . ALA A 1 209 ? 13.383 19.328 17.469 1 95.06 209 ALA A N 1
ATOM 1630 C CA . ALA A 1 209 ? 14.281 18.906 16.406 1 95.06 209 ALA A CA 1
ATOM 1631 C C . ALA A 1 209 ? 14.461 17.391 16.406 1 95.06 209 ALA A C 1
ATOM 1633 O O . ALA A 1 209 ? 14.445 16.766 15.336 1 95.06 209 ALA A O 1
ATOM 1634 N N . ARG A 1 210 ? 14.664 16.891 17.578 1 94.75 210 ARG A N 1
ATOM 1635 C CA . ARG A 1 210 ? 14.805 15.438 17.688 1 94.75 210 ARG A CA 1
ATOM 1636 C C . ARG A 1 210 ? 13.547 14.719 17.188 1 94.75 210 ARG A C 1
ATOM 1638 O O . ARG A 1 210 ? 13.633 13.758 16.438 1 94.75 210 ARG A O 1
ATOM 1645 N N . LYS A 1 211 ? 12.414 15.195 17.641 1 95.69 211 LYS A N 1
ATOM 1646 C CA . LYS A 1 211 ? 11.141 14.609 17.219 1 95.69 211 LYS A CA 1
ATOM 1647 C C . LYS A 1 211 ? 10.945 14.734 15.719 1 95.69 211 LYS A C 1
ATOM 1649 O O . LYS A 1 211 ? 10.477 13.789 15.07 1 95.69 211 LYS A O 1
ATOM 1654 N N . HIS A 1 212 ? 11.281 15.891 15.227 1 94.88 212 HIS A N 1
ATOM 1655 C CA . HIS A 1 212 ? 11.148 16.125 13.789 1 94.88 212 HIS A CA 1
ATOM 1656 C C . HIS A 1 212 ? 12.055 15.195 12.992 1 94.88 212 HIS A C 1
ATOM 1658 O O . HIS A 1 212 ? 11.617 14.602 12 1 94.88 212 HIS A O 1
ATOM 1664 N N . LEU A 1 213 ? 13.25 15.055 13.414 1 92.5 213 LEU A N 1
ATOM 1665 C CA . LEU A 1 213 ? 14.195 14.156 12.766 1 92.5 213 LEU A CA 1
ATOM 1666 C C . LEU A 1 213 ? 13.68 12.719 12.781 1 92.5 213 LEU A C 1
ATOM 1668 O O . LEU A 1 213 ? 13.789 12.008 11.781 1 92.5 213 LEU A O 1
ATOM 1672 N N . GLU A 1 214 ? 13.172 12.297 13.898 1 91.88 214 GLU A N 1
ATOM 1673 C CA . GLU A 1 214 ? 12.609 10.953 14.016 1 91.88 214 GLU A CA 1
ATOM 1674 C C . GLU A 1 214 ? 11.492 10.727 13 1 91.88 214 GLU A C 1
ATOM 1676 O O . GLU A 1 214 ? 11.453 9.695 12.328 1 91.88 214 GLU A O 1
ATOM 1681 N N . ASN A 1 215 ? 10.602 11.688 12.898 1 90 215 ASN A N 1
ATOM 1682 C CA . ASN A 1 215 ? 9.484 11.57 11.969 1 90 215 ASN A CA 1
ATOM 1683 C C . ASN A 1 215 ? 9.961 11.578 10.516 1 90 215 ASN A C 1
ATOM 1685 O O . ASN A 1 215 ? 9.422 10.859 9.68 1 90 215 ASN A O 1
ATOM 1689 N N . LEU A 1 216 ? 10.977 12.391 10.234 1 87.88 216 LEU A N 1
ATOM 1690 C CA . LEU A 1 216 ? 11.531 12.445 8.883 1 87.88 216 LEU A CA 1
ATOM 1691 C C . LEU A 1 216 ? 12.211 11.133 8.523 1 87.88 216 LEU A C 1
ATOM 1693 O O . LEU A 1 216 ? 12.148 10.688 7.379 1 87.88 216 LEU A O 1
ATOM 1697 N N . SER A 1 217 ? 12.82 10.547 9.477 1 87.75 217 SER A N 1
ATOM 1698 C CA . SER A 1 217 ? 13.594 9.336 9.234 1 87.75 217 SER A CA 1
ATOM 1699 C C . SER A 1 217 ? 12.695 8.172 8.836 1 87.75 217 SER A C 1
ATOM 1701 O O . SER A 1 217 ? 13.141 7.242 8.148 1 87.75 217 SER A O 1
ATOM 1703 N N . ILE A 1 218 ? 11.469 8.219 9.281 1 84.19 218 ILE A N 1
ATOM 1704 C CA . ILE A 1 218 ? 10.516 7.184 8.906 1 84.19 218 ILE A CA 1
ATOM 1705 C C . ILE A 1 218 ? 10.25 7.234 7.406 1 84.19 218 ILE A C 1
ATOM 1707 O O . ILE A 1 218 ? 10.055 6.195 6.77 1 84.19 218 ILE A O 1
ATOM 1711 N N . ILE A 1 219 ? 10.305 8.391 6.895 1 79.5 219 ILE A N 1
ATOM 1712 C CA . ILE A 1 219 ? 10.016 8.586 5.477 1 79.5 219 ILE A CA 1
ATOM 1713 C C . ILE A 1 219 ? 11.305 8.492 4.668 1 79.5 219 ILE A C 1
ATOM 1715 O O . ILE A 1 219 ? 11.422 7.664 3.762 1 79.5 219 ILE A O 1
ATOM 1719 N N . ASP A 1 220 ? 12.234 9.336 4.992 1 79.44 220 ASP A N 1
ATOM 1720 C CA . ASP A 1 220 ? 13.531 9.445 4.32 1 79.44 220 ASP A CA 1
ATOM 1721 C C . ASP A 1 220 ? 14.586 10.016 5.258 1 79.44 220 ASP A C 1
ATOM 1723 O O . ASP A 1 220 ? 14.703 11.234 5.402 1 79.44 220 ASP A O 1
ATOM 1727 N N . ALA A 1 221 ? 15.359 9.086 5.742 1 78.69 221 ALA A N 1
ATOM 1728 C CA . ALA A 1 221 ? 16.375 9.5 6.707 1 78.69 221 ALA A CA 1
ATOM 1729 C C . ALA A 1 221 ? 17.453 10.352 6.047 1 78.69 221 ALA A C 1
ATOM 1731 O O . ALA A 1 221 ? 18.172 11.094 6.723 1 78.69 221 ALA A O 1
ATOM 1732 N N . GLU A 1 222 ? 17.484 10.266 4.762 1 79.38 222 GLU A N 1
ATOM 1733 C CA . GLU A 1 222 ? 18.578 10.945 4.07 1 79.38 222 GLU A CA 1
ATOM 1734 C C . GLU A 1 222 ? 18.078 12.195 3.352 1 79.38 222 GLU A C 1
ATOM 1736 O O . GLU A 1 222 ? 18.797 12.781 2.539 1 79.38 222 GLU A O 1
ATOM 1741 N N . SER A 1 223 ? 16.922 12.602 3.637 1 78.88 223 SER A N 1
ATOM 1742 C CA . SER A 1 223 ? 16.375 13.805 3.014 1 78.88 223 SER A CA 1
ATOM 1743 C C . SER A 1 223 ? 17.156 15.047 3.441 1 78.88 223 SER A C 1
ATOM 1745 O O . SER A 1 223 ? 17.797 15.047 4.492 1 78.88 223 SER A O 1
ATOM 1747 N N . THR A 1 224 ? 17.172 16.078 2.613 1 79.31 224 THR A N 1
ATOM 1748 C CA . THR A 1 224 ? 17.812 17.344 2.943 1 79.31 224 THR A CA 1
ATOM 1749 C C . THR A 1 224 ? 17.266 17.906 4.254 1 79.31 224 THR A C 1
ATOM 1751 O O . THR A 1 224 ? 18.031 18.375 5.094 1 79.31 224 THR A O 1
ATOM 1754 N N . GLU A 1 225 ? 15.992 17.844 4.391 1 81.75 225 GLU A N 1
ATOM 1755 C CA . GLU A 1 225 ? 15.375 18.328 5.621 1 81.75 225 GLU A CA 1
ATOM 1756 C C . GLU A 1 225 ? 15.867 17.547 6.836 1 81.75 225 GLU A C 1
ATOM 1758 O O . GLU A 1 225 ? 16.125 18.141 7.891 1 81.75 225 GLU A O 1
ATOM 1763 N N . ALA A 1 226 ? 16 16.281 6.738 1 86.12 226 ALA A N 1
ATOM 1764 C CA . ALA A 1 226 ? 16.5 15.461 7.832 1 86.12 226 ALA A CA 1
ATOM 1765 C C . ALA A 1 226 ? 17.938 15.836 8.188 1 86.12 226 ALA A C 1
ATOM 1767 O O . ALA A 1 226 ? 18.297 15.945 9.359 1 86.12 226 ALA A O 1
ATOM 1768 N N . GLU A 1 227 ? 18.703 16.031 7.148 1 83.94 227 GLU A N 1
ATOM 1769 C CA . GLU A 1 227 ? 20.094 16.406 7.383 1 83.94 227 GLU A CA 1
ATOM 1770 C C . GLU A 1 227 ? 20.203 17.734 8.117 1 83.94 227 GLU A C 1
ATOM 1772 O O . GLU A 1 227 ? 20.953 17.859 9.078 1 83.94 227 GLU A O 1
ATOM 1777 N N . SER A 1 228 ? 19.5 18.719 7.648 1 85.62 228 SER A N 1
ATOM 1778 C CA . SER A 1 228 ? 19.5 20.016 8.289 1 85.62 228 SER A CA 1
ATOM 1779 C C . SER A 1 228 ? 19.031 19.922 9.734 1 85.62 228 SER A C 1
ATOM 1781 O O . SER A 1 228 ? 19.578 20.594 10.617 1 85.62 228 SER A O 1
ATOM 1783 N N . THR A 1 229 ? 18.031 19.141 9.977 1 85.19 229 THR A N 1
ATOM 1784 C CA . THR A 1 229 ? 17.484 18.969 11.32 1 85.19 229 THR A CA 1
ATOM 1785 C C . THR A 1 229 ? 18.5 18.266 12.219 1 85.19 229 THR A C 1
ATOM 1787 O O . THR A 1 229 ? 18.625 18.578 13.398 1 85.19 229 THR A O 1
ATOM 1790 N N . ARG A 1 230 ? 19.188 17.312 11.633 1 85.75 230 ARG A N 1
ATOM 1791 C CA . ARG A 1 230 ? 20.234 16.594 12.367 1 85.75 230 ARG A CA 1
ATOM 1792 C C . ARG A 1 230 ? 21.312 17.562 12.867 1 85.75 230 ARG A C 1
ATOM 1794 O O . ARG A 1 230 ? 21.797 17.406 13.984 1 85.75 230 ARG A O 1
ATOM 1801 N N . GLU A 1 231 ? 21.578 18.5 12.094 1 84.06 231 GLU A N 1
ATOM 1802 C CA . GLU A 1 231 ? 22.578 19.5 12.484 1 84.06 231 GLU A CA 1
ATOM 1803 C C . GLU A 1 231 ? 22.109 20.281 13.711 1 84.06 231 GLU A C 1
ATOM 1805 O O . GLU A 1 231 ? 22.922 20.609 14.586 1 84.06 231 GLU A O 1
ATOM 1810 N N . ILE A 1 232 ? 20.875 20.578 13.719 1 81.5 232 ILE A N 1
ATOM 1811 C CA . ILE A 1 232 ? 20.328 21.297 14.859 1 81.5 232 ILE A CA 1
ATOM 1812 C C . ILE A 1 232 ? 20.406 20.438 16.109 1 81.5 232 ILE A C 1
ATOM 1814 O O . ILE A 1 232 ? 20.766 20.938 17.188 1 81.5 232 ILE A O 1
ATOM 1818 N N . VAL A 1 233 ? 20.172 19.234 15.984 1 83.19 233 VAL A N 1
ATOM 1819 C CA . VAL A 1 233 ? 20.188 18.297 17.109 1 83.19 233 VAL A CA 1
ATOM 1820 C C . VAL A 1 233 ? 21.625 18.156 17.625 1 83.19 233 VAL A C 1
ATOM 1822 O O . VAL A 1 233 ? 21.859 18.156 18.844 1 83.19 233 VAL A O 1
ATOM 1825 N N . MET A 1 234 ? 22.484 18.078 16.734 1 81.69 234 MET A N 1
ATOM 1826 C CA . MET A 1 234 ? 23.859 17.781 17.109 1 81.69 234 MET A CA 1
ATOM 1827 C C . MET A 1 234 ? 24.578 19.047 17.594 1 81.69 234 MET A C 1
ATOM 1829 O O . MET A 1 234 ? 25.359 19 18.547 1 81.69 234 MET A O 1
ATOM 1833 N N . ASN A 1 235 ? 24.344 20.203 16.891 1 81.81 235 ASN A N 1
ATOM 1834 C CA . ASN A 1 235 ? 25.172 21.391 17.141 1 81.81 235 ASN A CA 1
ATOM 1835 C C . ASN A 1 235 ? 24.391 22.469 17.875 1 81.81 235 ASN A C 1
ATOM 1837 O O . ASN A 1 235 ? 24.984 23.469 18.312 1 81.81 235 ASN A O 1
ATOM 1841 N N . GLY A 1 236 ? 23.156 22.172 18.109 1 76 236 GLY A N 1
ATOM 1842 C CA . GLY A 1 236 ? 22.359 23.219 18.734 1 76 236 GLY A CA 1
ATOM 1843 C C . GLY A 1 236 ? 22 24.344 17.781 1 76 236 GLY A C 1
ATOM 1844 O O . GLY A 1 236 ? 22.344 24.297 16.594 1 76 236 GLY A O 1
ATOM 1845 N N . ILE A 1 237 ? 21.141 25.281 18.203 1 71.38 237 ILE A N 1
ATOM 1846 C CA . ILE A 1 237 ? 20.688 26.422 17.422 1 71.38 237 ILE A CA 1
ATOM 1847 C C . ILE A 1 237 ? 21.641 27.594 17.609 1 71.38 237 ILE A C 1
ATOM 1849 O O . ILE A 1 237 ? 22.109 27.844 18.734 1 71.38 237 ILE A O 1
ATOM 1853 N N . MET B 1 1 ? -11.969 15.281 -27.141 1 34.81 1 MET B N 1
ATOM 1854 C CA . MET B 1 1 ? -11.469 14.859 -25.828 1 34.81 1 MET B CA 1
ATOM 1855 C C . MET B 1 1 ? -10.859 16.031 -25.078 1 34.81 1 MET B C 1
ATOM 1857 O O . MET B 1 1 ? -11.172 16.266 -23.906 1 34.81 1 MET B O 1
ATOM 1861 N N . THR B 1 2 ? -10.148 16.625 -25.891 1 41.34 2 THR B N 1
ATOM 1862 C CA . THR B 1 2 ? -9.547 17.828 -25.328 1 41.34 2 THR B CA 1
ATOM 1863 C C . THR B 1 2 ? -10.609 18.875 -25.031 1 41.34 2 THR B C 1
ATOM 1865 O O . THR B 1 2 ? -10.562 19.547 -24 1 41.34 2 THR B O 1
ATOM 1868 N N . ALA B 1 3 ? -11.391 18.812 -25.953 1 41.31 3 ALA B N 1
ATOM 1869 C CA . ALA B 1 3 ? -12.414 19.844 -25.75 1 41.31 3 ALA B CA 1
ATOM 1870 C C . ALA B 1 3 ? -13.312 19.5 -24.562 1 41.31 3 ALA B C 1
ATOM 1872 O O . ALA B 1 3 ? -13.734 20.375 -23.812 1 41.31 3 ALA B O 1
ATOM 1873 N N . ALA B 1 4 ? -13.586 18.297 -24.312 1 41.41 4 ALA B N 1
ATOM 1874 C CA . ALA B 1 4 ? -14.422 17.875 -23.188 1 41.41 4 ALA B CA 1
ATOM 1875 C C . ALA B 1 4 ? -13.68 18.047 -21.859 1 41.41 4 ALA B C 1
ATOM 1877 O O . ALA B 1 4 ? -14.273 18.469 -20.859 1 41.41 4 ALA B O 1
ATOM 1878 N N . LEU B 1 5 ? -12.328 17.578 -21.875 1 46.81 5 LEU B N 1
ATOM 1879 C CA . LEU B 1 5 ? -11.508 17.859 -20.703 1 46.81 5 LEU B CA 1
ATOM 1880 C C . LEU B 1 5 ? -11.508 19.359 -20.391 1 46.81 5 LEU B C 1
ATOM 1882 O O . LEU B 1 5 ? -11.609 19.766 -19.234 1 46.81 5 LEU B O 1
ATOM 1886 N N . LEU B 1 6 ? -11.336 19.969 -21.531 1 48.59 6 LEU B N 1
ATOM 1887 C CA . LEU B 1 6 ? -11.367 21.422 -21.359 1 48.59 6 LEU B CA 1
ATOM 1888 C C . LEU B 1 6 ? -12.719 21.875 -20.828 1 48.59 6 LEU B C 1
ATOM 1890 O O . LEU B 1 6 ? -12.797 22.797 -20 1 48.59 6 LEU B O 1
ATOM 1894 N N . ARG B 1 7 ? -13.633 21.234 -21.219 1 46.75 7 ARG B N 1
ATOM 1895 C CA . ARG B 1 7 ? -14.969 21.594 -20.75 1 46.75 7 ARG B CA 1
ATOM 1896 C C . ARG B 1 7 ? -15.148 21.188 -19.281 1 46.75 7 ARG B C 1
ATOM 1898 O O . ARG B 1 7 ? -15.742 21.938 -18.5 1 46.75 7 ARG B O 1
ATOM 1905 N N . GLU B 1 8 ? -14.727 19.969 -18.969 1 50.12 8 GLU B N 1
ATOM 1906 C CA . GLU B 1 8 ? -14.812 19.547 -17.578 1 50.12 8 GLU B CA 1
ATOM 1907 C C . GLU B 1 8 ? -13.922 20.422 -16.688 1 50.12 8 GLU B C 1
ATOM 1909 O O . GLU B 1 8 ? -14.305 20.781 -15.578 1 50.12 8 GLU B O 1
ATOM 1914 N N . TYR B 1 9 ? -12.656 20.594 -17.234 1 53.38 9 TYR B N 1
ATOM 1915 C CA . TYR B 1 9 ? -11.773 21.516 -16.531 1 53.38 9 TYR B CA 1
ATOM 1916 C C . TYR B 1 9 ? -12.422 22.891 -16.391 1 53.38 9 TYR B C 1
ATOM 1918 O O . TYR B 1 9 ? -12.344 23.516 -15.328 1 53.38 9 TYR B O 1
ATOM 1926 N N . SER B 1 10 ? -12.984 23.25 -17.391 1 54.19 10 SER B N 1
ATOM 1927 C CA . SER B 1 10 ? -13.633 24.562 -17.375 1 54.19 10 SER B CA 1
ATOM 1928 C C . SER B 1 10 ? -14.82 24.562 -16.422 1 54.19 10 SER B C 1
ATOM 1930 O O . SER B 1 10 ? -15.203 25.625 -15.914 1 54.19 10 SER B O 1
ATOM 1932 N N . GLY B 1 11 ? -15.328 23.453 -16.094 1 51.66 11 GLY B N 1
ATOM 1933 C CA . GLY B 1 11 ? -16.453 23.359 -15.195 1 51.66 11 GLY B CA 1
ATOM 1934 C C . GLY B 1 11 ? -16.047 23.188 -13.742 1 51.66 11 GLY B C 1
ATOM 1935 O O . GLY B 1 11 ? -16.891 23.188 -12.844 1 51.66 11 GLY B O 1
ATOM 1936 N N . LEU B 1 12 ? -14.867 22.953 -13.594 1 49.97 12 LEU B N 1
ATOM 1937 C CA . LEU B 1 12 ? -14.352 22.844 -12.234 1 49.97 12 LEU B CA 1
ATOM 1938 C C . LEU B 1 12 ? -14.422 24.203 -11.531 1 49.97 12 LEU B C 1
ATOM 1940 O O . LEU B 1 12 ? -14.359 25.25 -12.172 1 49.97 12 LEU B O 1
ATOM 1944 N N . SER B 1 13 ? -14.719 24.109 -10.242 1 48.12 13 SER B N 1
ATOM 1945 C CA . SER B 1 13 ? -14.602 25.344 -9.453 1 48.12 13 SER B CA 1
ATOM 1946 C C . SER B 1 13 ? -13.18 25.891 -9.5 1 48.12 13 SER B C 1
ATOM 1948 O O . SER B 1 13 ? -12.242 25.172 -9.852 1 48.12 13 SER B O 1
ATOM 1950 N N . PRO B 1 14 ? -13.008 27.141 -9.289 1 50.53 14 PRO B N 1
ATOM 1951 C CA . PRO B 1 14 ? -11.664 27.719 -9.227 1 50.53 14 PRO B CA 1
ATOM 1952 C C . PRO B 1 14 ? -10.719 26.906 -8.336 1 50.53 14 PRO B C 1
ATOM 1954 O O . PRO B 1 14 ? -9.555 26.703 -8.688 1 50.53 14 PRO B O 1
ATOM 1957 N N . GLN B 1 15 ? -11.172 26.5 -7.258 1 45 15 GLN B N 1
ATOM 1958 C CA . GLN B 1 15 ? -10.375 25.656 -6.363 1 45 15 GLN B CA 1
ATOM 1959 C C . GLN B 1 15 ? -10.078 24.297 -7.004 1 45 15 GLN B C 1
ATOM 1961 O O . GLN B 1 15 ? -8.969 23.781 -6.871 1 45 15 GLN B O 1
ATOM 1966 N N . GLY B 1 16 ? -11 23.781 -7.582 1 45.31 16 GLY B N 1
ATOM 1967 C CA . GLY B 1 16 ? -10.789 22.531 -8.312 1 45.31 16 GLY B CA 1
ATOM 1968 C C . GLY B 1 16 ? -9.742 22.656 -9.406 1 45.31 16 GLY B C 1
ATOM 1969 O O . GLY B 1 16 ? -8.938 21.75 -9.609 1 45.31 16 GLY B O 1
ATOM 1970 N N . LYS B 1 17 ? -9.82 23.766 -10.07 1 51.94 17 LYS B N 1
ATOM 1971 C CA . LYS B 1 17 ? -8.828 24.031 -11.117 1 51.94 17 LYS B CA 1
ATOM 1972 C C . LYS B 1 17 ? -7.426 24.141 -10.531 1 51.94 17 LYS B C 1
ATOM 1974 O O . LYS B 1 17 ? -6.461 23.641 -11.102 1 51.94 17 LYS B O 1
ATOM 1979 N N . VAL B 1 18 ? -7.281 24.75 -9.383 1 48.06 18 VAL B N 1
ATOM 1980 C CA . VAL B 1 18 ? -6.012 24.859 -8.68 1 48.06 18 VAL B CA 1
ATOM 1981 C C . VAL B 1 18 ? -5.527 23.469 -8.273 1 48.06 18 VAL B C 1
ATOM 1983 O O . VAL B 1 18 ? -4.348 23.141 -8.438 1 48.06 18 VAL B O 1
ATOM 1986 N N . GLU B 1 19 ? -6.402 22.766 -7.75 1 44.5 19 GLU B N 1
ATOM 1987 C CA . GLU B 1 19 ? -6.055 21.391 -7.359 1 44.5 19 GLU B CA 1
ATOM 1988 C C . GLU B 1 19 ? -5.645 20.562 -8.57 1 44.5 19 GLU B C 1
ATOM 1990 O O . GLU B 1 19 ? -4.676 19.797 -8.508 1 44.5 19 GLU B O 1
ATOM 1995 N N . PHE B 1 20 ? -6.414 20.734 -9.578 1 49.62 20 PHE B N 1
ATOM 1996 C CA . PHE B 1 20 ? -6.07 20.062 -10.828 1 49.62 20 PHE B CA 1
ATOM 1997 C C . PHE B 1 20 ? -4.711 20.516 -11.336 1 49.62 20 PHE B C 1
ATOM 1999 O O . PHE B 1 20 ? -3.893 19.703 -11.766 1 49.62 20 PHE B O 1
ATOM 2006 N N . ASP B 1 21 ? -4.648 21.797 -11.125 1 49.69 21 ASP B N 1
ATOM 2007 C CA . ASP B 1 21 ? -3.426 22.406 -11.656 1 49.69 21 ASP B CA 1
ATOM 2008 C C . ASP B 1 21 ? -2.225 22.062 -10.773 1 49.69 21 ASP B C 1
ATOM 2010 O O . ASP B 1 21 ? -1.08 22.109 -11.227 1 49.69 21 ASP B O 1
ATOM 2014 N N . SER B 1 22 ? -2.539 21.75 -9.562 1 41.72 22 SER B N 1
ATOM 2015 C CA . SER B 1 22 ? -1.469 21.469 -8.617 1 41.72 22 SER B CA 1
ATOM 2016 C C . SER B 1 22 ? -1.008 20.016 -8.719 1 41.72 22 SER B C 1
ATOM 2018 O O . SER B 1 22 ? -0.019 19.625 -8.094 1 41.72 22 SER B O 1
ATOM 2020 N N . CYS B 1 23 ? -1.812 19.312 -9.336 1 46.22 23 CYS B N 1
ATOM 2021 C CA . CYS B 1 23 ? -1.432 17.922 -9.523 1 46.22 23 CYS B CA 1
ATOM 2022 C C . CYS B 1 23 ? -0.121 17.812 -10.297 1 46.22 23 CYS B C 1
ATOM 2024 O O . CYS B 1 23 ? 0.214 18.703 -11.086 1 46.22 23 CYS B O 1
ATOM 2026 N N . HIS B 1 24 ? 0.686 16.891 -9.781 1 40.53 24 HIS B N 1
ATOM 2027 C CA . HIS B 1 24 ? 1.976 16.734 -10.445 1 40.53 24 HIS B CA 1
ATOM 2028 C C . HIS B 1 24 ? 1.808 16.609 -11.953 1 40.53 24 HIS B C 1
ATOM 2030 O O . HIS B 1 24 ? 0.904 15.906 -12.422 1 40.53 24 HIS B O 1
ATOM 2036 N N . GLN B 1 25 ? 2.387 17.688 -12.625 1 40.88 25 GLN B N 1
ATOM 2037 C CA . GLN B 1 25 ? 2.447 17.719 -14.086 1 40.88 25 GLN B CA 1
ATOM 2038 C C . GLN B 1 25 ? 3.781 17.188 -14.594 1 40.88 25 GLN B C 1
ATOM 2040 O O . GLN B 1 25 ? 4.844 17.688 -14.211 1 40.88 25 GLN B O 1
ATOM 2045 N N . HIS B 1 26 ? 3.906 16.031 -14.883 1 36.41 26 HIS B N 1
ATOM 2046 C CA . HIS B 1 26 ? 5.121 15.602 -15.57 1 36.41 26 HIS B CA 1
ATOM 2047 C C . HIS B 1 26 ? 4.969 15.719 -17.078 1 36.41 26 HIS B C 1
ATOM 2049 O O . HIS B 1 26 ? 4.266 14.922 -17.703 1 36.41 26 HIS B O 1
ATOM 2055 N N . ARG B 1 27 ? 5.543 16.75 -17.625 1 40.22 27 ARG B N 1
ATOM 2056 C CA . ARG B 1 27 ? 5.461 17.109 -19.047 1 40.22 27 ARG B CA 1
ATOM 2057 C C . ARG B 1 27 ? 6.527 16.391 -19.859 1 40.22 27 ARG B C 1
ATOM 2059 O O . ARG B 1 27 ? 7.672 16.266 -19.422 1 40.22 27 ARG B O 1
ATOM 2066 N N . PHE B 1 28 ? 6.188 15.633 -20.828 1 37.28 28 PHE B N 1
ATOM 2067 C CA . PHE B 1 28 ? 7.137 15.172 -21.828 1 37.28 28 PHE B CA 1
ATOM 2068 C C . PHE B 1 28 ? 7.363 16.234 -22.891 1 37.28 28 PHE B C 1
ATOM 2070 O O . PHE B 1 28 ? 6.559 17.156 -23.031 1 37.28 28 PHE B O 1
ATOM 2077 N N . GLU B 1 29 ? 8.523 16.141 -23.578 1 41.84 29 GLU B N 1
ATOM 2078 C CA . GLU B 1 29 ? 8.961 17.109 -24.562 1 41.84 29 GLU B CA 1
ATOM 2079 C C . GLU B 1 29 ? 7.859 17.406 -25.578 1 41.84 29 GLU B C 1
ATOM 2081 O O . GLU B 1 29 ? 7.691 18.547 -26.016 1 41.84 29 GLU B O 1
ATOM 2086 N N . ASN B 1 30 ? 7.055 16.516 -25.859 1 42.97 30 ASN B N 1
ATOM 2087 C CA . ASN B 1 30 ? 6.102 16.719 -26.938 1 42.97 30 ASN B CA 1
ATOM 2088 C C . ASN B 1 30 ? 4.707 17.031 -26.406 1 42.97 30 ASN B C 1
ATOM 2090 O O . ASN B 1 30 ? 3.734 17.031 -27.172 1 42.97 30 ASN B O 1
ATOM 2094 N N . ASP B 1 31 ? 4.613 17.141 -25.188 1 46.31 31 ASP B N 1
ATOM 2095 C CA . ASP B 1 31 ? 3.336 17.547 -24.625 1 46.31 31 ASP B CA 1
ATOM 2096 C C . ASP B 1 31 ? 2.957 18.953 -25.094 1 46.31 31 ASP B C 1
ATOM 2098 O O . ASP B 1 31 ? 3.812 19.828 -25.172 1 46.31 31 ASP B O 1
ATOM 2102 N N . ARG B 1 32 ? 1.683 18.938 -25.469 1 53.31 32 ARG B N 1
ATOM 2103 C CA . ARG B 1 32 ? 1.277 20.281 -25.875 1 53.31 32 ARG B CA 1
ATOM 2104 C C . ARG B 1 32 ? 1.356 21.25 -24.703 1 53.31 32 ARG B C 1
ATOM 2106 O O . ARG B 1 32 ? 1.133 20.859 -23.547 1 53.31 32 ARG B O 1
ATOM 2113 N N . ARG B 1 33 ? 1.885 22.266 -24.922 1 53.38 33 ARG B N 1
ATOM 2114 C CA . ARG B 1 33 ? 2.125 23.266 -23.891 1 53.38 33 ARG B CA 1
ATOM 2115 C C . ARG B 1 33 ? 0.88 24.109 -23.641 1 53.38 33 ARG B C 1
ATOM 2117 O O . ARG B 1 33 ? 0.894 25.031 -22.812 1 53.38 33 ARG B O 1
ATOM 2124 N N . ASP B 1 34 ? -0.2 23.719 -24.359 1 50.88 34 ASP B N 1
ATOM 2125 C CA . ASP B 1 34 ? -1.407 24.484 -24.094 1 50.88 34 ASP B CA 1
ATOM 2126 C C . ASP B 1 34 ? -2.219 23.875 -22.969 1 50.88 34 ASP B C 1
ATOM 2128 O O . ASP B 1 34 ? -1.835 22.844 -22.406 1 50.88 34 ASP B O 1
ATOM 2132 N N . GLU B 1 35 ? -3.229 24.516 -22.484 1 50.53 35 GLU B N 1
ATOM 2133 C CA . GLU B 1 35 ? -4.051 24.203 -21.328 1 50.53 35 GLU B CA 1
ATOM 2134 C C . GLU B 1 35 ? -4.574 22.766 -21.391 1 50.53 35 GLU B C 1
ATOM 2136 O O . GLU B 1 35 ? -4.648 22.094 -20.359 1 50.53 35 GLU B O 1
ATOM 2141 N N . GLU B 1 36 ? -4.906 22.297 -22.453 1 48.88 36 GLU B N 1
ATOM 2142 C CA . GLU B 1 36 ? -5.379 20.938 -22.641 1 48.88 36 GLU B CA 1
ATOM 2143 C C . GLU B 1 36 ? -4.273 19.922 -22.359 1 48.88 36 GLU B C 1
ATOM 2145 O O . GLU B 1 36 ? -4.52 18.875 -21.75 1 48.88 36 GLU B O 1
ATOM 2150 N N . GLY B 1 37 ? -3.133 20.141 -22.797 1 48 37 GLY B N 1
ATOM 2151 C CA . GLY B 1 37 ? -1.968 19.328 -22.484 1 48 37 GLY B CA 1
ATOM 2152 C C . GLY B 1 37 ? -1.682 19.25 -21 1 48 37 GLY B C 1
ATOM 2153 O O . GLY B 1 37 ? -1.395 18.172 -20.469 1 48 37 GLY B O 1
ATOM 2154 N N . ARG B 1 38 ? -1.744 20.328 -20.406 1 47.75 38 ARG B N 1
ATOM 2155 C CA . ARG B 1 38 ? -1.528 20.391 -18.969 1 47.75 38 ARG B CA 1
ATOM 2156 C C . ARG B 1 38 ? -2.543 19.516 -18.234 1 47.75 38 ARG B C 1
ATOM 2158 O O . ARG B 1 38 ? -2.182 18.766 -17.312 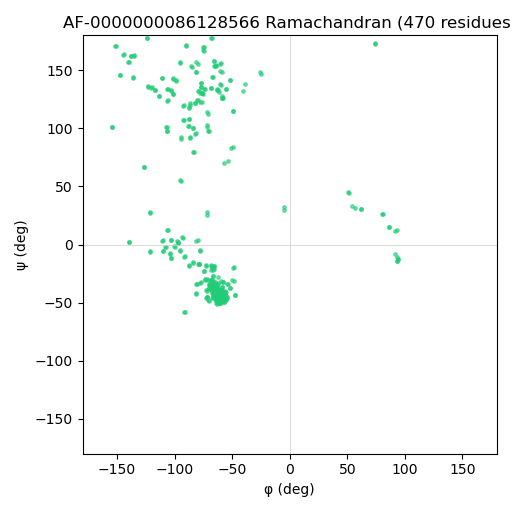1 47.75 38 ARG B O 1
ATOM 2165 N N . LEU B 1 39 ? -3.777 19.594 -18.578 1 47.62 39 LEU B N 1
ATOM 2166 C CA . LEU B 1 39 ? -4.844 18.859 -17.906 1 47.62 39 LEU B CA 1
ATOM 2167 C C . LEU B 1 39 ? -4.695 17.359 -18.141 1 47.62 39 LEU B C 1
ATOM 2169 O O . LEU B 1 39 ? -4.926 16.547 -17.234 1 47.62 39 LEU B O 1
ATOM 2173 N N . MET B 1 40 ? -4.27 17 -19.188 1 47.5 40 MET B N 1
ATOM 2174 C CA . MET B 1 40 ? -4.055 15.602 -19.531 1 47.5 40 MET B CA 1
ATOM 2175 C C . MET B 1 40 ? -2.873 15.023 -18.75 1 47.5 40 MET B C 1
ATOM 2177 O O . MET B 1 40 ? -2.916 13.875 -18.312 1 47.5 40 MET B O 1
ATOM 2181 N N . VAL B 1 41 ? -1.919 15.797 -18.594 1 46.75 41 VAL B N 1
ATOM 2182 C CA . VAL B 1 41 ? -0.76 15.43 -17.797 1 46.75 41 VAL B CA 1
ATOM 2183 C C . VAL B 1 41 ? -1.189 15.203 -16.344 1 46.75 41 VAL B C 1
ATOM 2185 O O . VAL B 1 41 ? -0.762 14.234 -15.703 1 46.75 41 VAL B O 1
ATOM 2188 N N . ILE B 1 42 ? -2.02 15.984 -15.945 1 46.56 42 ILE B N 1
ATOM 2189 C CA . ILE B 1 42 ? -2.506 15.883 -14.578 1 46.56 42 ILE B CA 1
ATOM 2190 C C . ILE B 1 42 ? -3.369 14.633 -14.43 1 46.56 42 ILE B C 1
ATOM 2192 O O . ILE B 1 42 ? -3.238 13.891 -13.453 1 46.56 42 ILE B O 1
ATOM 2196 N N . LEU B 1 43 ? -4.293 14.398 -15.281 1 47.12 43 LEU B N 1
ATOM 2197 C CA . LEU B 1 43 ? -5.207 13.258 -15.234 1 47.12 43 LEU B CA 1
ATOM 2198 C C . LEU B 1 43 ? -4.441 11.945 -15.336 1 47.12 43 LEU B C 1
ATOM 2200 O O . LEU B 1 43 ? -4.73 11 -14.602 1 47.12 43 LEU B O 1
ATOM 2204 N N . ARG B 1 44 ? -3.58 11.906 -16.188 1 46.56 44 ARG B N 1
ATOM 2205 C CA . ARG B 1 44 ? -2.754 10.727 -16.422 1 46.56 44 ARG B CA 1
ATOM 2206 C C . ARG B 1 44 ? -1.916 10.391 -15.188 1 46.56 44 ARG B C 1
ATOM 2208 O O . ARG B 1 44 ? -1.739 9.219 -14.852 1 46.56 44 ARG B O 1
ATOM 2215 N N . SER B 1 45 ? -1.532 11.422 -14.68 1 43.31 45 SER B N 1
ATOM 2216 C CA . SER B 1 45 ? -0.622 11.281 -13.547 1 43.31 45 SER B CA 1
ATOM 2217 C C . SER B 1 45 ? -1.38 10.953 -12.266 1 43.31 45 SER B C 1
ATOM 2219 O O . SER B 1 45 ? -0.806 10.406 -11.32 1 43.31 45 SER B O 1
ATOM 2221 N N . ASN B 1 46 ? -2.725 11.211 -12.312 1 47.06 46 ASN B N 1
ATOM 2222 C CA . ASN B 1 46 ? -3.422 11.172 -11.031 1 47.06 46 ASN B CA 1
ATOM 2223 C C . ASN B 1 46 ? -4.781 10.492 -11.156 1 47.06 46 ASN B C 1
ATOM 2225 O O . ASN B 1 46 ? -5.508 10.359 -10.172 1 47.06 46 ASN B O 1
ATOM 2229 N N . GLY B 1 47 ? -5.301 9.938 -12.25 1 45.31 47 GLY B N 1
ATOM 2230 C CA . GLY B 1 47 ? -6.691 9.547 -12.438 1 45.31 47 GLY B CA 1
ATOM 2231 C C . GLY B 1 47 ? -6.902 8.047 -12.398 1 45.31 47 GLY B C 1
ATOM 2232 O O . GLY B 1 47 ? -5.996 7.277 -12.727 1 45.31 47 GLY B O 1
ATOM 2233 N N . TYR B 1 48 ? -7.84 7.402 -11.461 1 41.22 48 TYR B N 1
ATOM 2234 C CA . TYR B 1 48 ? -8.336 6.031 -11.508 1 41.22 48 TYR B CA 1
ATOM 2235 C C . TYR B 1 48 ? -9.758 5.98 -12.047 1 41.22 48 TYR B C 1
ATOM 2237 O O . TYR B 1 48 ? -10.57 6.855 -11.75 1 41.22 48 TYR B O 1
ATOM 2245 N N . THR B 1 49 ? -10.023 5.098 -12.969 1 37.09 49 THR B N 1
ATOM 2246 C CA . THR B 1 49 ? -11.375 4.871 -13.453 1 37.09 49 THR B CA 1
ATOM 2247 C C . THR B 1 49 ? -12.094 3.832 -12.594 1 37.09 49 THR B C 1
ATOM 2249 O O . THR B 1 49 ? -11.547 2.758 -12.328 1 37.09 49 THR B O 1
ATOM 2252 N N . MET B 1 50 ? -13.102 4.121 -11.719 1 37.16 50 MET B N 1
ATOM 2253 C CA . MET B 1 50 ? -13.969 3.205 -10.992 1 37.16 50 MET B CA 1
ATOM 2254 C C . MET B 1 50 ? -15.312 3.053 -11.703 1 37.16 50 MET B C 1
ATOM 2256 O O . MET B 1 50 ? -15.727 3.936 -12.461 1 37.16 50 MET B O 1
ATOM 2260 N N . GLU B 1 51 ? -15.805 1.808 -11.688 1 36.34 51 GLU B N 1
ATOM 2261 C CA . GLU B 1 51 ? -17.172 1.548 -12.141 1 36.34 51 GLU B CA 1
ATOM 2262 C C . GLU B 1 51 ? -18.188 1.838 -11.031 1 36.34 51 GLU B C 1
ATOM 2264 O O . GLU B 1 51 ? -17.969 1.481 -9.875 1 36.34 51 GLU B O 1
ATOM 2269 N N . ASP B 1 52 ? -19.141 2.793 -11.398 1 37.72 52 ASP B N 1
ATOM 2270 C CA . ASP B 1 52 ? -20.188 2.994 -10.414 1 37.72 52 ASP B CA 1
ATOM 2271 C C . ASP B 1 52 ? -21.188 1.836 -10.438 1 37.72 52 ASP B C 1
ATOM 2273 O O . ASP B 1 52 ? -21.031 0.893 -11.219 1 37.72 52 ASP B O 1
ATOM 2277 N N . ALA B 1 53 ? -22.016 1.832 -9.383 1 40.69 53 ALA B N 1
ATOM 2278 C CA . ALA B 1 53 ? -23 0.778 -9.188 1 40.69 53 ALA B CA 1
ATOM 2279 C C . ALA B 1 53 ? -23.812 0.546 -10.461 1 40.69 53 ALA B C 1
ATOM 2281 O O . ALA B 1 53 ? -24.453 -0.503 -10.617 1 40.69 53 ALA B O 1
ATOM 2282 N N . THR B 1 54 ? -23.828 1.439 -11.273 1 41.12 54 THR B N 1
ATOM 2283 C CA . THR B 1 54 ? -24.656 1.293 -12.461 1 41.12 54 THR B CA 1
ATOM 2284 C C . THR B 1 54 ? -23.828 0.802 -13.641 1 41.12 54 THR B C 1
ATOM 2286 O O . THR B 1 54 ? -24.328 0.684 -14.766 1 41.12 54 THR B O 1
ATOM 2289 N N . GLY B 1 55 ? -22.703 0.576 -13.438 1 39.75 55 GLY B N 1
ATOM 2290 C CA . GLY B 1 55 ? -21.844 0.052 -14.48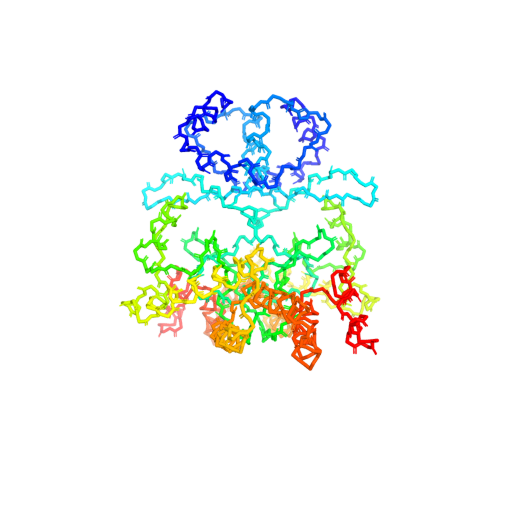4 1 39.75 55 GLY B CA 1
ATOM 2291 C C . GLY B 1 55 ? -21.109 1.136 -15.25 1 39.75 55 GLY B C 1
ATOM 2292 O O . GLY B 1 55 ? -20.453 0.854 -16.25 1 39.75 55 GLY B O 1
ATOM 2293 N N . ARG B 1 56 ? -21.469 2.303 -15.039 1 37.78 56 ARG B N 1
ATOM 2294 C CA . ARG B 1 56 ? -20.844 3.416 -15.75 1 37.78 56 ARG B CA 1
ATOM 2295 C C . ARG B 1 56 ? -19.453 3.717 -15.18 1 37.78 56 ARG B C 1
ATOM 2297 O O . ARG B 1 56 ? -19.266 3.701 -13.961 1 37.78 56 ARG B O 1
ATOM 2304 N N . SER B 1 57 ? -18.453 3.795 -16.109 1 34.59 57 SER B N 1
ATOM 2305 C CA . SER B 1 57 ? -17.078 4.059 -15.703 1 34.59 57 SER B CA 1
ATOM 2306 C C . SER B 1 57 ? -16.906 5.504 -15.258 1 34.59 57 SER B C 1
ATOM 2308 O O . SER B 1 57 ? -17.328 6.43 -15.938 1 34.59 57 SER B O 1
ATOM 2310 N N . LYS B 1 58 ? -16.828 5.879 -14.109 1 39.19 58 LYS B N 1
ATOM 2311 C CA . LYS B 1 58 ? -16.438 7.188 -13.594 1 39.19 58 LYS B CA 1
ATOM 2312 C C . LYS B 1 58 ? -14.922 7.273 -13.414 1 39.19 58 LYS B C 1
ATOM 2314 O O . LYS B 1 58 ? -14.273 6.277 -13.094 1 39.19 58 LYS B O 1
ATOM 2319 N N . VAL B 1 59 ? -14.297 8.227 -14.188 1 35.56 59 VAL B N 1
ATOM 2320 C CA . VAL B 1 59 ? -12.891 8.539 -13.969 1 35.56 59 VAL B CA 1
ATOM 2321 C C . VAL B 1 59 ? -12.727 9.273 -12.633 1 35.56 59 VAL B C 1
ATOM 2323 O O . VAL B 1 59 ? -13.391 10.289 -12.391 1 35.56 59 VAL B O 1
ATOM 2326 N N . ALA B 1 60 ? -12.414 8.664 -11.703 1 39.78 60 ALA B N 1
ATOM 2327 C CA . ALA B 1 60 ? -11.984 9.352 -10.492 1 39.78 60 ALA B CA 1
ATOM 2328 C C . ALA B 1 60 ? -10.516 9.758 -10.578 1 39.78 60 ALA B C 1
ATOM 2330 O O . ALA B 1 60 ? -9.68 8.984 -11.031 1 39.78 60 ALA B O 1
ATOM 2331 N N . LEU B 1 61 ? -10.25 10.953 -10.984 1 38.88 61 LEU B N 1
ATOM 2332 C CA . LEU B 1 61 ? -8.898 11.477 -10.812 1 38.88 61 LEU B CA 1
ATOM 2333 C C . LEU B 1 61 ? -8.406 11.258 -9.383 1 38.88 61 LEU B C 1
ATOM 2335 O O . LEU B 1 61 ? -9.086 11.625 -8.422 1 38.88 61 LEU B O 1
ATOM 2339 N N . TYR B 1 62 ? -7.957 10.141 -9.289 1 40.25 62 TYR B N 1
ATOM 2340 C CA . TYR B 1 62 ? -7.379 10.023 -7.953 1 40.25 62 TYR B CA 1
ATOM 2341 C C . TYR B 1 62 ? -6.094 10.828 -7.844 1 40.25 62 TYR B C 1
ATOM 2343 O O . TYR B 1 62 ? -5.328 10.922 -8.805 1 40.25 62 TYR B O 1
ATOM 2351 N N . PRO B 1 63 ? -6.18 11.672 -7.148 1 39.28 63 PRO B N 1
ATOM 2352 C CA . PRO B 1 63 ? -4.941 12.43 -6.93 1 39.28 63 PRO B CA 1
ATOM 2353 C C . PRO B 1 63 ? -3.689 11.586 -7.172 1 39.28 63 PRO B C 1
ATOM 2355 O O . PRO B 1 63 ? -3.756 10.359 -7.168 1 39.28 63 PRO B O 1
ATOM 2358 N N . LYS B 1 64 ? -2.475 12.188 -7.684 1 41.56 64 LYS B N 1
ATOM 2359 C CA . LYS B 1 64 ? -1.132 11.625 -7.609 1 41.56 64 LYS B CA 1
ATOM 2360 C C . LYS B 1 64 ? -1.124 10.328 -6.801 1 41.56 64 LYS B C 1
ATOM 2362 O O . LYS B 1 64 ? -1.15 10.359 -5.57 1 41.56 64 LYS B O 1
ATOM 2367 N N . ALA B 1 65 ? -2.062 9.664 -6.852 1 44.31 65 ALA B N 1
ATOM 2368 C CA . ALA B 1 65 ? -2.346 8.43 -6.117 1 44.31 65 ALA B CA 1
ATOM 2369 C C . ALA B 1 65 ? -1.108 7.543 -6.035 1 44.31 65 ALA B C 1
ATOM 2371 O O . ALA B 1 65 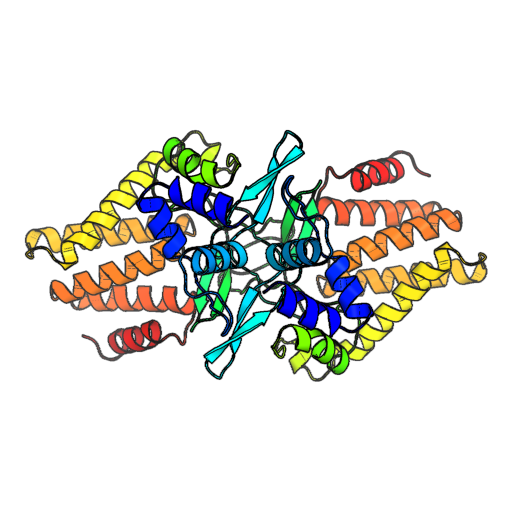? -0.213 7.637 -6.879 1 44.31 65 ALA B O 1
ATOM 2372 N N . SER B 1 66 ? -0.846 7.082 -4.852 1 54.28 66 SER B N 1
ATOM 2373 C CA . SER B 1 66 ? 0.19 6.355 -4.121 1 54.28 66 SER B CA 1
ATOM 2374 C C . SER B 1 66 ? 0.54 5.043 -4.82 1 54.28 66 SER B C 1
ATOM 2376 O O . SER B 1 66 ? -0.065 4.008 -4.543 1 54.28 66 SER B O 1
ATOM 2378 N N . LEU B 1 67 ? 1.243 5.184 -5.988 1 63.91 67 LEU B N 1
ATOM 2379 C CA . LEU B 1 67 ? 1.777 3.971 -6.594 1 63.91 67 LEU B CA 1
ATOM 2380 C C . LEU B 1 67 ? 2.717 3.25 -5.633 1 63.91 67 LEU B C 1
ATOM 2382 O O . LEU B 1 67 ? 3.525 3.887 -4.957 1 63.91 67 LEU B O 1
ATOM 2386 N N . ILE B 1 68 ? 2.486 2.029 -5.418 1 79.5 68 ILE B N 1
ATOM 2387 C CA . ILE B 1 68 ? 3.309 1.17 -4.574 1 79.5 68 ILE B CA 1
ATOM 2388 C C . ILE B 1 68 ? 4.543 0.711 -5.348 1 79.5 68 ILE B C 1
ATOM 2390 O O . ILE B 1 68 ? 4.441 0.34 -6.52 1 79.5 68 ILE B O 1
ATOM 2394 N N . ASN B 1 69 ? 5.711 0.802 -4.785 1 80.69 69 ASN B N 1
ATOM 2395 C CA . ASN B 1 69 ? 6.945 0.366 -5.434 1 80.69 69 ASN B CA 1
ATOM 2396 C C . ASN B 1 69 ? 6.961 -1.146 -5.648 1 80.69 69 ASN B C 1
ATOM 2398 O O . ASN B 1 69 ? 6.281 -1.886 -4.934 1 80.69 69 ASN B O 1
ATOM 2402 N N . HIS B 1 70 ? 7.777 -1.491 -6.586 1 85.19 70 HIS B N 1
ATOM 2403 C CA . HIS B 1 70 ? 7.977 -2.908 -6.867 1 85.19 70 HIS B CA 1
ATOM 2404 C C . HIS B 1 70 ? 8.969 -3.529 -5.895 1 85.19 70 HIS B C 1
ATOM 2406 O O . HIS B 1 70 ? 9.938 -2.879 -5.488 1 85.19 70 HIS B O 1
ATOM 2412 N N . SER B 1 71 ? 8.789 -4.77 -5.605 1 91.75 71 SER B N 1
ATOM 2413 C CA . SER B 1 71 ? 9.766 -5.688 -5.027 1 91.75 71 SER B CA 1
ATOM 2414 C C . SER B 1 71 ? 9.555 -7.109 -5.535 1 91.75 71 SER B C 1
ATOM 2416 O O . SER B 1 71 ? 8.422 -7.523 -5.793 1 91.75 71 SER B O 1
ATOM 2418 N N . CYS B 1 72 ? 10.719 -7.844 -5.68 1 94.62 72 CYS B N 1
ATOM 2419 C CA . CYS B 1 72 ? 10.609 -9.258 -6.023 1 94.62 72 CYS B CA 1
ATOM 2420 C C . CYS B 1 72 ? 10.227 -10.086 -4.801 1 94.62 72 CYS B C 1
ATOM 2422 O O . CYS B 1 72 ? 10.062 -11.305 -4.898 1 94.62 72 CYS B O 1
ATOM 2424 N N . GLN B 1 73 ? 10.172 -9.453 -3.707 1 94 73 GLN B N 1
ATOM 2425 C CA . GLN B 1 73 ? 9.625 -9.977 -2.461 1 94 73 GLN B CA 1
ATOM 2426 C C . GLN B 1 73 ? 8.57 -9.039 -1.884 1 94 73 GLN B C 1
ATOM 2428 O O . GLN B 1 73 ? 8.758 -8.477 -0.801 1 94 73 GLN B O 1
ATOM 2433 N N . PRO B 1 74 ? 7.496 -8.945 -2.602 1 93.69 74 PRO B N 1
ATOM 2434 C CA . PRO B 1 74 ? 6.469 -7.984 -2.184 1 93.69 74 PRO B CA 1
ATOM 2435 C C . PRO B 1 74 ? 5.852 -8.336 -0.831 1 93.69 74 PRO B C 1
ATOM 2437 O O . PRO B 1 74 ? 5.867 -9.5 -0.423 1 93.69 74 PRO B O 1
ATOM 2440 N N . ASN B 1 75 ? 5.344 -7.297 -0.127 1 94.88 75 ASN B N 1
ATOM 2441 C CA . ASN B 1 75 ? 4.719 -7.559 1.165 1 94.88 75 ASN B CA 1
ATOM 2442 C C . ASN B 1 75 ? 3.209 -7.352 1.111 1 94.88 75 ASN B C 1
ATOM 2444 O O . ASN B 1 75 ? 2.523 -7.477 2.127 1 94.88 75 ASN B O 1
ATOM 2448 N N . VAL B 1 76 ? 2.756 -7.062 -0.049 1 92.69 76 VAL B N 1
ATOM 2449 C CA . VAL B 1 76 ? 1.313 -6.941 -0.228 1 92.69 76 VAL B CA 1
ATOM 2450 C C . VAL B 1 76 ? 0.889 -7.66 -1.506 1 92.69 76 VAL B C 1
ATOM 2452 O O . VAL B 1 76 ? 1.729 -8 -2.342 1 92.69 76 VAL B O 1
ATOM 2455 N N . LEU B 1 77 ? -0.391 -7.922 -1.604 1 88 77 LEU B N 1
ATOM 2456 C CA . LEU B 1 77 ? -1.03 -8.484 -2.789 1 88 77 LEU B CA 1
ATOM 2457 C C . LEU B 1 77 ? -2.102 -7.543 -3.324 1 88 77 LEU B C 1
ATOM 2459 O O . LEU B 1 77 ? -2.848 -6.938 -2.551 1 88 77 LEU B O 1
ATOM 2463 N N . ASN B 1 78 ? -2.049 -7.391 -4.637 1 79.12 78 ASN B N 1
ATOM 2464 C CA . ASN B 1 78 ? -3.139 -6.684 -5.305 1 79.12 78 ASN B CA 1
ATOM 2465 C C . ASN B 1 78 ? -4.309 -7.617 -5.605 1 79.12 78 ASN B C 1
ATOM 2467 O O . ASN B 1 78 ? -4.258 -8.398 -6.555 1 79.12 78 ASN B O 1
ATOM 2471 N N . GLY B 1 79 ? -5.266 -7.527 -4.773 1 73.81 79 GLY B N 1
ATOM 2472 C CA . GLY B 1 79 ? -6.383 -8.445 -4.926 1 73.81 79 GLY B CA 1
ATOM 2473 C C . GLY B 1 79 ? -7.59 -7.812 -5.594 1 73.81 79 GLY B C 1
ATOM 2474 O O . GLY B 1 79 ? -7.805 -6.605 -5.484 1 73.81 79 GLY B O 1
ATOM 2475 N N . ASP B 1 80 ? -8.227 -8.617 -6.391 1 64.81 80 ASP B N 1
ATOM 2476 C CA . ASP B 1 80 ? -9.508 -8.203 -6.965 1 64.81 80 ASP B CA 1
ATOM 2477 C C . ASP B 1 80 ? -10.672 -8.656 -6.094 1 64.81 80 ASP B C 1
ATOM 2479 O O . ASP B 1 80 ? -10.867 -9.859 -5.891 1 64.81 80 ASP B O 1
ATOM 2483 N N . ALA B 1 81 ? -11.266 -7.789 -5.438 1 65.06 81 ALA B N 1
ATOM 2484 C CA . ALA B 1 81 ? -12.438 -8.078 -4.617 1 65.06 81 ALA B CA 1
ATOM 2485 C C . ALA B 1 81 ? -13.711 -7.551 -5.273 1 65.06 81 ALA B C 1
ATOM 2487 O O . ALA B 1 81 ? -14.102 -6.402 -5.047 1 65.06 81 ALA B O 1
ATOM 2488 N N . SER B 1 82 ? -14.367 -8.508 -5.953 1 58.5 82 SER B N 1
ATOM 2489 C CA . SER B 1 82 ? -15.648 -8.195 -6.582 1 58.5 82 SER B CA 1
ATOM 2490 C C . SER B 1 82 ? -15.555 -6.945 -7.445 1 58.5 82 SER B C 1
ATOM 2492 O O . SER B 1 82 ? -16.375 -6.039 -7.332 1 58.5 82 SER B O 1
ATOM 2494 N N . GLY B 1 83 ? -14.539 -6.863 -8.188 1 53.69 83 GLY B N 1
ATOM 2495 C CA . GLY B 1 83 ? -14.406 -5.766 -9.133 1 53.69 83 GLY B CA 1
ATOM 2496 C C . GLY B 1 83 ? -13.617 -4.594 -8.578 1 53.69 83 GLY B C 1
ATOM 2497 O O . GLY B 1 83 ? -13.359 -3.619 -9.281 1 53.69 83 GLY B O 1
ATOM 2498 N N . THR B 1 84 ? -13.414 -4.652 -7.312 1 60.47 84 THR B N 1
ATOM 2499 C CA . THR B 1 84 ? -12.609 -3.594 -6.711 1 60.47 84 THR B CA 1
ATOM 2500 C C . THR B 1 84 ? -11.227 -4.109 -6.348 1 60.47 84 THR B C 1
ATOM 2502 O O . THR B 1 84 ? -11.078 -5.23 -5.863 1 60.47 84 THR B O 1
ATOM 2505 N N . ARG B 1 85 ? -10.242 -3.279 -6.727 1 68.06 85 ARG B N 1
ATOM 2506 C CA . ARG B 1 85 ? -8.875 -3.654 -6.367 1 68.06 85 ARG B CA 1
ATOM 2507 C C . ARG B 1 85 ? -8.57 -3.297 -4.918 1 68.06 85 ARG B C 1
ATOM 2509 O O . ARG B 1 85 ? -8.93 -2.211 -4.453 1 68.06 85 ARG B O 1
ATOM 2516 N N . LYS B 1 86 ? -8.148 -4.352 -4.184 1 79.81 86 LYS B N 1
ATOM 2517 C CA . LYS B 1 86 ? -7.711 -4.156 -2.805 1 79.81 86 LYS B CA 1
ATOM 2518 C C . LYS B 1 86 ? -6.238 -4.531 -2.641 1 79.81 86 LYS B C 1
ATOM 2520 O O . LYS B 1 86 ? -5.777 -5.527 -3.201 1 79.81 86 LYS B O 1
ATOM 2525 N N . ILE B 1 87 ? -5.523 -3.611 -1.972 1 86.81 87 ILE B N 1
ATOM 2526 C CA . ILE B 1 87 ? -4.145 -3.928 -1.613 1 86.81 87 ILE B CA 1
ATOM 2527 C C . ILE B 1 87 ? -4.102 -4.543 -0.216 1 86.81 87 ILE B C 1
ATOM 2529 O O . ILE B 1 87 ? -4.52 -3.912 0.759 1 86.81 87 ILE B O 1
ATOM 2533 N N . ILE B 1 88 ? -3.6 -5.773 -0.121 1 91.06 88 ILE B N 1
ATOM 2534 C CA . ILE B 1 88 ? -3.717 -6.539 1.115 1 91.06 88 ILE B CA 1
ATOM 2535 C C . ILE B 1 88 ? -2.33 -6.961 1.597 1 91.06 88 ILE B C 1
ATOM 2537 O O . ILE B 1 88 ? -1.499 -7.406 0.803 1 91.06 88 ILE B O 1
ATOM 2541 N N . ALA B 1 89 ? -2.09 -6.812 2.92 1 94.75 89 ALA B N 1
ATOM 2542 C CA . ALA B 1 89 ? -0.829 -7.258 3.508 1 94.75 89 ALA B CA 1
ATOM 2543 C C . ALA B 1 89 ? -0.724 -8.781 3.488 1 94.75 89 ALA B C 1
ATOM 2545 O O . ALA B 1 89 ? -1.661 -9.477 3.881 1 94.75 89 ALA B O 1
ATOM 2546 N N . MET B 1 90 ? 0.426 -9.273 3.09 1 93.5 90 MET B N 1
ATOM 2547 C CA . MET B 1 90 ? 0.622 -10.719 3.01 1 93.5 90 MET B CA 1
ATOM 2548 C C . MET B 1 90 ? 1.454 -11.219 4.184 1 93.5 90 MET B C 1
ATOM 2550 O O . MET B 1 90 ? 1.543 -12.43 4.414 1 93.5 90 MET B O 1
ATOM 2554 N N . ARG B 1 91 ? 2.018 -10.414 4.887 1 93.38 91 ARG B N 1
ATOM 2555 C CA . ARG B 1 91 ? 2.797 -10.664 6.094 1 93.38 91 ARG B CA 1
ATOM 2556 C C . ARG B 1 91 ? 2.748 -9.461 7.031 1 93.38 91 ARG B C 1
ATOM 2558 O O . ARG B 1 91 ? 2.176 -8.422 6.691 1 93.38 91 ARG B O 1
ATOM 2565 N N . ASP B 1 92 ? 3.271 -9.742 8.203 1 95 92 ASP B N 1
ATOM 2566 C CA . ASP B 1 92 ? 3.379 -8.609 9.117 1 95 92 ASP B CA 1
ATOM 2567 C C . ASP B 1 92 ? 4.23 -7.492 8.516 1 95 92 ASP B C 1
ATOM 2569 O O . ASP B 1 92 ? 5.309 -7.75 7.973 1 95 92 ASP B O 1
ATOM 2573 N N . ILE B 1 93 ? 3.65 -6.336 8.5 1 95.31 93 ILE B N 1
ATOM 2574 C CA . ILE B 1 93 ? 4.379 -5.145 8.07 1 95.31 93 ILE B CA 1
ATOM 2575 C C . ILE B 1 93 ? 4.555 -4.199 9.258 1 95.31 93 ILE B C 1
ATOM 2577 O O . ILE B 1 93 ? 3.58 -3.816 9.906 1 95.31 93 ILE B O 1
ATOM 2581 N N . PHE B 1 94 ? 5.773 -3.801 9.484 1 94.38 94 PHE B N 1
ATOM 2582 C CA . PHE B 1 94 ? 6.082 -3 10.664 1 94.38 94 PHE B CA 1
ATOM 2583 C C . PHE B 1 94 ? 6.082 -1.514 10.32 1 94.38 94 PHE B C 1
ATOM 2585 O O . PHE B 1 94 ? 6.285 -1.136 9.172 1 94.38 94 PHE B O 1
ATOM 2592 N N . PRO B 1 95 ? 5.852 -0.723 11.43 1 91.31 95 PRO B N 1
ATOM 2593 C CA . PRO B 1 95 ? 5.934 0.72 11.195 1 91.31 95 PRO B CA 1
ATOM 2594 C C . PRO B 1 95 ? 7.266 1.14 10.57 1 91.31 95 PRO B C 1
ATOM 2596 O O . PRO B 1 95 ? 8.32 0.636 10.969 1 91.31 95 PRO B O 1
ATOM 2599 N N . GLY B 1 96 ? 7.168 1.986 9.531 1 90.88 96 GLY B N 1
ATOM 2600 C CA . GLY B 1 96 ? 8.375 2.461 8.883 1 90.88 96 GLY B CA 1
ATOM 2601 C C . GLY B 1 96 ? 8.781 1.613 7.691 1 90.88 96 GLY B C 1
ATOM 2602 O O . GLY B 1 96 ? 9.648 2.01 6.906 1 90.88 96 GLY B O 1
ATOM 2603 N N . GLU B 1 97 ? 8.172 0.433 7.59 1 93.25 97 GLU B N 1
ATOM 2604 C CA . GLU B 1 97 ? 8.492 -0.432 6.457 1 93.25 97 GLU B CA 1
ATOM 2605 C C . GLU B 1 97 ? 7.793 0.044 5.188 1 93.25 97 GLU B C 1
ATOM 2607 O O . GLU B 1 97 ? 6.625 0.43 5.223 1 93.25 97 GLU B O 1
ATOM 2612 N N . GLU B 1 98 ? 8.492 0.007 4.09 1 91.62 98 GLU B N 1
ATOM 2613 C CA . GLU B 1 98 ? 7.91 0.372 2.803 1 91.62 98 GLU B CA 1
ATOM 2614 C C . GLU B 1 98 ? 6.965 -0.716 2.299 1 91.62 98 GLU B C 1
ATOM 2616 O O . GLU B 1 98 ? 7.277 -1.905 2.389 1 91.62 98 GLU B O 1
ATOM 2621 N N . ILE B 1 99 ? 5.77 -0.23 1.834 1 91.81 99 ILE B N 1
ATOM 2622 C CA . ILE B 1 99 ? 4.848 -1.129 1.15 1 91.81 99 ILE B CA 1
ATOM 2623 C C . ILE B 1 99 ? 5.34 -1.395 -0.27 1 91.81 99 ILE B C 1
ATOM 2625 O O . ILE B 1 99 ? 5.73 -0.466 -0.981 1 91.81 99 ILE B O 1
ATOM 2629 N N . SER B 1 100 ? 5.398 -2.635 -0.637 1 91.81 100 SER B N 1
ATOM 2630 C CA . SER B 1 100 ? 5.875 -2.979 -1.973 1 91.81 100 SER B CA 1
ATOM 2631 C C . SER B 1 100 ? 5 -4.051 -2.613 1 91.81 100 SER B C 1
ATOM 2633 O O . SER B 1 100 ? 4.469 -4.922 -1.921 1 91.81 100 SER B O 1
ATOM 2635 N N . THR B 1 101 ? 4.828 -3.91 -3.893 1 89.31 101 THR B N 1
ATOM 2636 C CA . THR B 1 101 ? 4.109 -4.887 -4.703 1 89.31 101 THR B CA 1
ATOM 2637 C C . THR B 1 101 ? 4.984 -5.391 -5.848 1 89.31 101 THR B C 1
ATOM 2639 O O . THR B 1 101 ? 6.184 -5.098 -5.895 1 89.31 101 THR B O 1
ATOM 2642 N N . THR B 1 102 ? 4.473 -6.301 -6.617 1 87.69 102 THR B N 1
ATOM 2643 C CA . THR B 1 102 ? 5.23 -6.758 -7.777 1 87.69 102 THR B CA 1
ATOM 2644 C C . THR B 1 102 ? 4.57 -6.297 -9.07 1 87.69 102 THR B C 1
ATOM 2646 O O . THR B 1 102 ? 3.34 -6.289 -9.18 1 87.69 102 THR B O 1
ATOM 2649 N N . TYR B 1 103 ? 5.41 -5.965 -10.039 1 78 103 TYR B N 1
ATOM 2650 C CA . TYR B 1 103 ? 4.938 -5.52 -11.344 1 78 103 TYR B CA 1
ATOM 2651 C C . TYR B 1 103 ? 5.082 -6.621 -12.383 1 78 103 TYR B C 1
ATOM 2653 O O . TYR B 1 103 ? 4.555 -6.512 -13.492 1 78 103 TYR B O 1
ATOM 2661 N N . ILE B 1 104 ? 5.746 -7.691 -11.984 1 82.5 104 ILE B N 1
ATOM 2662 C CA . ILE B 1 104 ? 6.102 -8.734 -12.938 1 82.5 104 ILE B CA 1
ATOM 2663 C C . ILE B 1 104 ? 5.855 -10.109 -12.32 1 82.5 104 ILE B C 1
ATOM 2665 O O . ILE B 1 104 ? 5.695 -10.227 -11.102 1 82.5 104 ILE B O 1
ATOM 2669 N N . PRO B 1 105 ? 5.781 -11.172 -13.25 1 89.75 105 PRO B N 1
ATOM 2670 C CA . PRO B 1 105 ? 5.816 -12.516 -12.672 1 89.75 105 PRO B CA 1
ATOM 2671 C C . PRO B 1 105 ? 7.09 -12.781 -11.867 1 89.75 105 PRO B C 1
ATOM 2673 O O . PRO B 1 105 ? 8.172 -12.32 -12.25 1 89.75 105 PRO B O 1
ATOM 2676 N N . LEU B 1 106 ? 7.008 -13.602 -10.836 1 93.56 106 LEU B N 1
ATOM 2677 C CA . LEU B 1 106 ? 8.102 -13.727 -9.883 1 93.56 106 LEU B CA 1
ATOM 2678 C C . LEU B 1 106 ? 8.789 -15.086 -10.016 1 93.56 106 LEU B C 1
ATOM 2680 O O . LEU B 1 106 ? 9.812 -15.336 -9.367 1 93.56 106 LEU B O 1
ATOM 2684 N N . LEU B 1 107 ? 8.219 -15.93 -10.867 1 95.56 107 LEU B N 1
ATOM 2685 C CA . LEU B 1 107 ? 8.758 -17.281 -10.953 1 95.56 107 LEU B CA 1
ATOM 2686 C C . LEU B 1 107 ? 9.766 -17.391 -12.086 1 95.56 107 LEU B C 1
ATOM 2688 O O . LEU B 1 107 ? 9.656 -18.281 -12.938 1 95.56 107 LEU B O 1
ATOM 2692 N N . MET B 1 108 ? 10.758 -16.625 -12.133 1 94 108 MET B N 1
ATOM 2693 C CA . MET B 1 108 ? 11.898 -16.578 -13.039 1 94 108 MET B CA 1
ATOM 2694 C C . MET B 1 108 ? 13.164 -16.156 -12.312 1 94 108 MET B C 1
ATOM 2696 O O . MET B 1 108 ? 13.109 -15.711 -11.164 1 94 108 MET B O 1
ATOM 2700 N N . ASP B 1 109 ? 14.273 -16.406 -12.922 1 95.62 109 ASP B N 1
ATOM 2701 C CA . ASP B 1 109 ? 15.531 -16.047 -12.281 1 95.62 109 ASP B CA 1
ATOM 2702 C C . ASP B 1 109 ? 15.766 -14.531 -12.344 1 95.62 109 ASP B C 1
ATOM 2704 O O . ASP B 1 109 ? 15.023 -13.812 -13.008 1 95.62 109 ASP B O 1
ATOM 2708 N N . THR B 1 110 ? 16.812 -14.094 -11.578 1 96 110 THR B N 1
ATOM 2709 C CA . THR B 1 110 ? 17.109 -12.672 -11.398 1 96 110 THR B CA 1
ATOM 2710 C C . THR B 1 110 ? 17.328 -11.992 -12.75 1 96 110 THR B C 1
ATOM 2712 O O . THR B 1 110 ? 16.719 -10.961 -13.039 1 96 110 THR B O 1
ATOM 2715 N N . PRO B 1 111 ? 18.156 -12.531 -13.703 1 94.38 111 PRO B N 1
ATOM 2716 C CA . PRO B 1 111 ? 18.359 -11.867 -14.992 1 94.38 111 PRO B CA 1
ATOM 2717 C C . PRO B 1 111 ? 17.062 -11.68 -15.773 1 94.38 111 PRO B C 1
ATOM 2719 O O . PRO B 1 111 ? 16.828 -10.625 -16.359 1 94.38 111 PRO B O 1
ATOM 2722 N N . ASN B 1 112 ? 16.234 -12.625 -15.758 1 94.06 112 ASN B N 1
ATOM 2723 C CA . ASN B 1 112 ? 14.977 -12.531 -16.484 1 94.06 112 ASN B CA 1
ATOM 2724 C C . ASN B 1 112 ? 14.008 -11.562 -15.805 1 94.06 112 ASN B C 1
ATOM 2726 O O . ASN B 1 112 ? 13.266 -10.844 -16.469 1 94.06 112 ASN B O 1
ATOM 2730 N N . ARG B 1 113 ? 13.984 -11.609 -14.438 1 93.38 113 ARG B N 1
ATOM 2731 C CA . ARG B 1 113 ? 13.172 -10.625 -13.734 1 93.38 113 ARG B CA 1
ATOM 2732 C C . ARG B 1 113 ? 13.648 -9.203 -14.031 1 93.38 113 ARG B C 1
ATOM 2734 O O . ARG B 1 113 ? 12.844 -8.32 -14.32 1 93.38 113 ARG B O 1
ATOM 2741 N N . GLN B 1 114 ? 14.914 -9 -14.039 1 92.69 114 GLN B N 1
ATOM 2742 C CA . GLN B 1 114 ? 15.469 -7.688 -14.352 1 92.69 114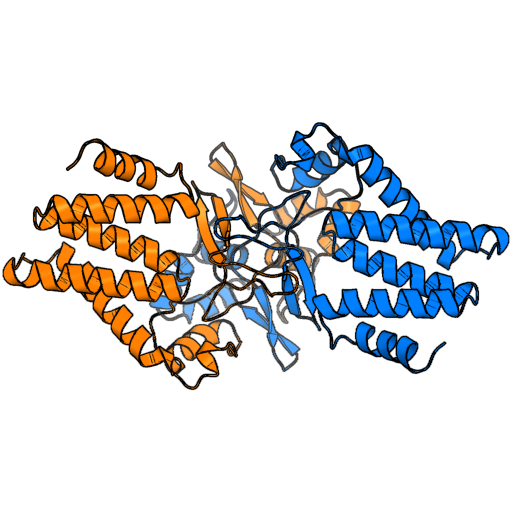 GLN B CA 1
ATOM 2743 C C . GLN B 1 114 ? 15.148 -7.277 -15.781 1 92.69 114 GLN B C 1
ATOM 2745 O O . GLN B 1 114 ? 14.836 -6.113 -16.047 1 92.69 114 GLN B O 1
ATOM 2750 N N . ALA B 1 115 ? 15.172 -8.172 -16.688 1 88.5 115 ALA B N 1
ATOM 2751 C CA . ALA B 1 115 ? 14.836 -7.895 -18.078 1 88.5 115 ALA B CA 1
ATOM 2752 C C . ALA B 1 115 ? 13.391 -7.422 -18.219 1 88.5 115 ALA B C 1
ATOM 2754 O O . ALA B 1 115 ? 13.102 -6.48 -18.953 1 88.5 115 ALA B O 1
ATOM 2755 N N . ARG B 1 116 ? 12.477 -8.047 -17.484 1 82.19 116 ARG B N 1
ATOM 2756 C CA . ARG B 1 116 ? 11.07 -7.672 -17.516 1 82.19 116 ARG B CA 1
ATOM 2757 C C . ARG B 1 116 ? 10.852 -6.297 -16.891 1 82.19 116 ARG B C 1
ATOM 2759 O O . ARG B 1 116 ? 9.945 -5.562 -17.297 1 82.19 116 ARG B O 1
ATOM 2766 N N . LEU B 1 117 ? 11.672 -5.938 -15.945 1 80.62 117 LEU B N 1
ATOM 2767 C CA . LEU B 1 117 ? 11.516 -4.68 -15.219 1 80.62 117 LEU B CA 1
ATOM 2768 C C . LEU B 1 117 ? 12.047 -3.508 -16.047 1 80.62 117 LEU B C 1
ATOM 2770 O O . LEU B 1 117 ? 11.727 -2.352 -15.758 1 80.62 117 LEU B O 1
ATOM 2774 N N . ARG B 1 118 ? 12.836 -3.803 -17.062 1 76.75 118 ARG B N 1
ATOM 2775 C CA . ARG B 1 118 ? 13.43 -2.75 -17.875 1 76.75 118 ARG B CA 1
ATOM 2776 C C . ARG B 1 118 ? 12.359 -1.857 -18.484 1 76.75 118 ARG B C 1
ATOM 2778 O O . ARG B 1 118 ? 12.57 -0.653 -18.656 1 76.75 118 ARG B O 1
ATOM 2785 N N . GLN B 1 119 ? 11.289 -2.482 -18.734 1 67 119 GLN B N 1
ATOM 2786 C CA . GLN B 1 119 ? 10.219 -1.723 -19.375 1 67 119 GLN B CA 1
ATOM 2787 C C . GLN B 1 119 ? 9.688 -0.637 -18.438 1 67 119 GLN B C 1
ATOM 2789 O O . GLN B 1 119 ? 9.062 0.322 -18.891 1 67 119 GLN B O 1
ATOM 2794 N N . TYR B 1 120 ? 9.984 -0.833 -17.219 1 68.38 120 TYR B N 1
ATOM 2795 C CA . TYR B 1 120 ? 9.516 0.137 -16.234 1 68.38 120 TYR B CA 1
ATOM 2796 C C . TYR B 1 120 ? 10.586 1.176 -15.938 1 68.38 120 TYR B C 1
ATOM 2798 O O . TYR B 1 120 ? 10.352 2.119 -15.18 1 68.38 120 TYR B O 1
ATOM 2806 N N . GLY B 1 121 ? 11.703 1.015 -16.469 1 67.44 121 GLY B N 1
ATOM 2807 C CA . GLY B 1 121 ? 12.719 2.053 -16.422 1 67.44 121 GLY B CA 1
ATOM 2808 C C . GLY B 1 121 ? 13.57 2.016 -15.172 1 67.44 121 GLY B C 1
ATOM 2809 O O . GLY B 1 121 ? 14.141 3.033 -14.773 1 67.44 121 GLY B O 1
ATOM 2810 N N . PHE B 1 122 ? 13.508 0.906 -14.453 1 73 122 PHE B N 1
ATOM 2811 C CA . PHE B 1 122 ? 14.328 0.811 -13.25 1 73 122 PHE B CA 1
ATOM 2812 C C . PHE B 1 122 ? 14.922 -0.586 -13.109 1 73 122 PHE B C 1
ATOM 2814 O O . PHE B 1 122 ? 14.484 -1.521 -13.789 1 73 122 PHE B O 1
ATOM 2821 N N . ALA B 1 123 ? 16.031 -0.645 -12.344 1 86 123 ALA B N 1
ATOM 2822 C CA . ALA B 1 123 ? 16.578 -1.919 -11.883 1 86 123 ALA B CA 1
ATOM 2823 C C . ALA B 1 123 ? 16.203 -2.186 -10.43 1 86 123 ALA B C 1
ATOM 2825 O O . ALA B 1 123 ? 16.312 -1.3 -9.578 1 86 123 ALA B O 1
ATOM 2826 N N . CYS B 1 124 ? 15.703 -3.34 -10.25 1 90.25 124 CYS B N 1
ATOM 2827 C CA . CYS B 1 124 ? 15.305 -3.684 -8.891 1 90.25 124 CYS B CA 1
ATOM 2828 C C . CYS B 1 124 ? 16.516 -4.035 -8.039 1 90.25 124 CYS B C 1
ATOM 2830 O O . CYS B 1 124 ? 17.422 -4.746 -8.492 1 90.25 124 CYS B O 1
ATOM 2832 N N . THR B 1 125 ? 16.516 -3.49 -6.812 1 91.69 125 THR B N 1
ATOM 2833 C CA . THR B 1 125 ? 17.609 -3.75 -5.891 1 91.69 125 THR B CA 1
ATOM 2834 C C . THR B 1 125 ? 17.109 -4.383 -4.602 1 91.69 125 THR B C 1
ATOM 2836 O O . THR B 1 125 ? 17.672 -4.168 -3.529 1 91.69 125 THR B O 1
ATOM 2839 N N . CYS B 1 126 ? 16.062 -5.07 -4.613 1 93.12 126 CYS B N 1
ATOM 2840 C CA . CYS B 1 126 ? 15.516 -5.727 -3.426 1 93.12 126 CYS B CA 1
ATOM 2841 C C . CYS B 1 126 ? 16.422 -6.863 -2.971 1 93.12 126 CYS B C 1
ATOM 2843 O O . CYS B 1 126 ? 17.391 -7.203 -3.654 1 93.12 126 CYS B O 1
ATOM 2845 N N . ASP B 1 127 ? 16.047 -7.5 -1.867 1 91.62 127 ASP B N 1
ATOM 2846 C CA . ASP B 1 127 ? 16.859 -8.555 -1.279 1 91.62 127 ASP B CA 1
ATOM 2847 C C . ASP B 1 127 ? 16.984 -9.75 -2.223 1 91.62 127 ASP B C 1
ATOM 2849 O O . ASP B 1 127 ? 18.062 -10.344 -2.344 1 91.62 127 ASP B O 1
ATOM 2853 N N . ALA B 1 128 ? 15.93 -10.109 -2.873 1 93.06 128 ALA B N 1
ATOM 2854 C CA . ALA B 1 128 ? 15.945 -11.242 -3.795 1 93.06 128 ALA B CA 1
ATOM 2855 C C . ALA B 1 128 ? 16.891 -10.992 -4.961 1 93.06 128 ALA B C 1
ATOM 2857 O O . ALA B 1 128 ? 17.531 -11.922 -5.461 1 93.06 128 ALA B O 1
ATOM 2858 N N . CYS B 1 129 ? 16.953 -9.805 -5.363 1 93.56 129 CYS B N 1
ATOM 2859 C CA . CYS B 1 129 ? 17.812 -9.461 -6.488 1 93.56 129 CYS B CA 1
ATOM 2860 C C . CYS B 1 129 ? 19.25 -9.289 -6.035 1 93.56 129 CYS B C 1
ATOM 2862 O O . CYS B 1 129 ? 20.188 -9.617 -6.781 1 93.56 129 CYS B O 1
ATOM 2864 N N . ARG B 1 130 ? 19.422 -8.805 -4.852 1 91.25 130 ARG B N 1
ATOM 2865 C CA . ARG B 1 130 ? 20.766 -8.555 -4.348 1 91.25 130 ARG B CA 1
ATOM 2866 C C . ARG B 1 130 ? 21.438 -9.844 -3.898 1 91.25 130 ARG B C 1
ATOM 2868 O O . ARG B 1 130 ? 22.672 -9.945 -3.889 1 91.25 130 ARG B O 1
ATOM 2875 N N . ALA B 1 131 ? 20.703 -10.797 -3.383 1 86.06 131 ALA B N 1
ATOM 2876 C CA . ALA B 1 131 ? 21.219 -12.039 -2.826 1 86.06 131 ALA B CA 1
ATOM 2877 C C . ALA B 1 131 ? 21.734 -12.961 -3.928 1 86.06 131 ALA B C 1
ATOM 2879 O O . ALA B 1 131 ? 21.953 -14.156 -3.701 1 86.06 131 ALA B O 1
ATOM 2880 N N . SER B 1 132 ? 22.156 -12.516 -4.957 1 72.69 132 SER B N 1
ATOM 2881 C CA . SER B 1 132 ? 22.906 -13.18 -6.023 1 72.69 132 SER B CA 1
ATOM 2882 C C . SER B 1 132 ? 22.172 -14.422 -6.516 1 72.69 132 SER B C 1
ATOM 2884 O O . SER B 1 132 ? 22.781 -15.477 -6.715 1 72.69 132 SER B O 1
ATOM 2886 N N . GLY B 1 133 ? 20.969 -14.383 -6.504 1 74.81 133 GLY B N 1
ATOM 2887 C CA . GLY B 1 133 ? 20.281 -15.461 -7.184 1 74.81 133 GLY B CA 1
ATOM 2888 C C . GLY B 1 133 ? 19.953 -16.625 -6.273 1 74.81 133 GLY B C 1
ATOM 2889 O O . GLY B 1 133 ? 19.625 -17.719 -6.75 1 74.81 133 GLY B O 1
ATOM 2890 N N . LEU B 1 134 ? 20.078 -16.5 -4.945 1 85.06 134 LEU B N 1
ATOM 2891 C CA . LEU B 1 134 ? 19.875 -17.578 -3.979 1 85.06 134 LEU B CA 1
ATOM 2892 C C . LEU B 1 134 ? 18.516 -18.219 -4.168 1 85.06 134 LEU B C 1
ATOM 2894 O O . LEU B 1 134 ? 18.375 -19.438 -4.059 1 85.06 134 LEU B O 1
ATOM 2898 N N . SER B 1 135 ? 17.562 -17.422 -4.547 1 91.75 135 SER B N 1
ATOM 2899 C CA . SER B 1 135 ? 16.219 -17.969 -4.684 1 91.75 135 SER B CA 1
ATOM 2900 C C . SER B 1 135 ? 15.914 -18.344 -6.133 1 91.75 135 SER B C 1
ATOM 2902 O O . SER B 1 135 ? 14.852 -18.891 -6.434 1 91.75 135 SER B O 1
ATOM 2904 N N . ASP B 1 136 ? 16.844 -18.172 -7.023 1 95.31 136 ASP B N 1
ATOM 2905 C CA . ASP B 1 136 ? 16.578 -18.297 -8.453 1 95.31 136 ASP B CA 1
ATOM 2906 C C . ASP B 1 136 ? 16.156 -19.734 -8.797 1 95.31 136 ASP B C 1
ATOM 2908 O O . ASP B 1 136 ? 15.141 -19.938 -9.469 1 95.31 136 ASP B O 1
ATOM 2912 N N . HIS B 1 137 ? 16.969 -20.625 -8.328 1 95.38 137 HIS B N 1
ATOM 2913 C CA . HIS B 1 137 ? 16.672 -22.016 -8.648 1 95.38 137 HIS B CA 1
ATOM 2914 C C . HIS B 1 137 ? 15.297 -22.422 -8.117 1 95.38 137 HIS B C 1
ATOM 2916 O O . HIS B 1 137 ? 14.555 -23.141 -8.797 1 95.38 137 HIS B O 1
ATOM 2922 N N . LEU B 1 138 ? 14.977 -22.031 -6.961 1 96 138 LEU B N 1
ATOM 2923 C CA . LEU B 1 138 ? 13.695 -22.375 -6.355 1 96 138 LEU B CA 1
ATOM 2924 C C . LEU B 1 138 ? 12.547 -21.734 -7.133 1 96 138 LEU B C 1
ATOM 2926 O O . LEU B 1 138 ? 11.5 -22.359 -7.336 1 96 138 LEU B O 1
ATOM 2930 N N . ARG B 1 139 ? 12.758 -20.547 -7.582 1 96.88 139 ARG B N 1
ATOM 2931 C CA . ARG B 1 139 ? 11.742 -19.844 -8.352 1 96.88 139 ARG B CA 1
ATOM 2932 C C . ARG B 1 139 ? 11.5 -20.531 -9.695 1 96.88 139 ARG B C 1
ATOM 2934 O O . ARG B 1 139 ? 10.352 -20.734 -10.102 1 96.88 139 ARG B O 1
ATOM 2941 N N . ILE B 1 140 ? 12.531 -20.875 -10.352 1 96.62 140 ILE B N 1
ATOM 2942 C CA . ILE B 1 140 ? 12.422 -21.562 -11.633 1 96.62 140 ILE B CA 1
ATOM 2943 C C . ILE B 1 140 ? 11.711 -22.891 -11.438 1 96.62 140 ILE B C 1
ATOM 2945 O O . ILE B 1 140 ? 10.789 -23.234 -12.188 1 96.62 140 ILE B O 1
ATOM 2949 N N . GLN B 1 141 ? 12.172 -23.625 -10.492 1 97.06 141 GLN B N 1
ATOM 2950 C CA . GLN B 1 141 ? 11.555 -24.906 -10.203 1 97.06 141 GLN B CA 1
ATOM 2951 C C . GLN B 1 141 ? 10.062 -24.75 -9.914 1 97.06 141 GLN B C 1
ATOM 2953 O O . GLN B 1 141 ? 9.242 -25.531 -10.398 1 97.06 141 GLN B O 1
ATOM 2958 N N . ALA B 1 142 ? 9.742 -23.797 -9.07 1 97.75 142 ALA B N 1
ATOM 2959 C CA . ALA B 1 142 ? 8.336 -23.531 -8.758 1 97.75 142 ALA B CA 1
ATOM 2960 C C . ALA B 1 142 ? 7.539 -23.219 -10.016 1 97.75 142 ALA B C 1
ATOM 2962 O O . ALA B 1 142 ? 6.406 -23.672 -10.172 1 97.75 142 ALA B O 1
ATOM 2963 N N . GLY B 1 143 ? 8.156 -22.453 -10.883 1 96.88 143 GLY B N 1
ATOM 2964 C CA . GLY B 1 143 ? 7.508 -22.172 -12.156 1 96.88 143 GLY B CA 1
ATOM 2965 C C . GLY B 1 143 ? 7.238 -23.422 -12.977 1 96.88 143 GLY B C 1
ATOM 2966 O O . GLY B 1 143 ? 6.148 -23.594 -13.523 1 96.88 143 GLY B O 1
ATOM 2967 N N . ASN B 1 144 ? 8.164 -24.25 -13.039 1 96.69 144 ASN B N 1
ATOM 2968 C CA . ASN B 1 144 ? 8.008 -25.516 -13.75 1 96.69 144 ASN B CA 1
ATOM 2969 C C . ASN B 1 144 ? 6.922 -26.391 -13.125 1 96.69 144 ASN B C 1
ATOM 2971 O O . ASN B 1 144 ? 6.078 -26.938 -13.836 1 96.69 144 ASN B O 1
ATOM 2975 N N . ASN B 1 145 ? 7.012 -26.516 -11.828 1 97.44 145 ASN B N 1
ATOM 2976 C CA . ASN B 1 145 ? 6.031 -27.328 -11.125 1 97.44 145 ASN B CA 1
ATOM 2977 C C . ASN B 1 145 ? 4.613 -26.781 -11.312 1 97.44 145 ASN B C 1
ATOM 2979 O O . ASN B 1 145 ? 3.674 -27.562 -11.5 1 97.44 145 ASN B O 1
ATOM 2983 N N . LEU B 1 146 ? 4.508 -25.531 -11.25 1 96.5 146 LEU B N 1
ATOM 2984 C CA . LEU B 1 146 ? 3.203 -24.906 -11.445 1 96.5 146 LEU B CA 1
ATOM 2985 C C . LEU B 1 146 ? 2.684 -25.156 -12.852 1 96.5 146 LEU B C 1
ATOM 2987 O O . LEU B 1 146 ? 1.506 -25.484 -13.039 1 96.5 146 LEU B O 1
ATOM 2991 N N . SER B 1 147 ? 3.512 -25 -13.805 1 95.5 147 SER B N 1
ATOM 2992 C CA . SER B 1 147 ? 3.152 -25.266 -15.195 1 95.5 147 SER B CA 1
ATOM 2993 C C . SER B 1 147 ? 2.721 -26.719 -15.375 1 95.5 147 SER B C 1
ATOM 2995 O O . SER B 1 147 ? 1.743 -27 -16.078 1 95.5 147 SER B O 1
ATOM 2997 N N . GLU B 1 148 ? 3.434 -27.594 -14.789 1 95.38 148 GLU B N 1
ATOM 2998 C CA . GLU B 1 148 ? 3.092 -29.016 -14.875 1 95.38 148 GLU B CA 1
ATOM 2999 C C . GLU B 1 148 ? 1.711 -29.281 -14.281 1 95.38 148 GLU B C 1
ATOM 3001 O O . GLU B 1 148 ? 0.919 -30.031 -14.859 1 95.38 148 GLU B O 1
ATOM 3006 N N . LEU B 1 149 ? 1.52 -28.734 -13.148 1 95.56 149 LEU B N 1
ATOM 3007 C CA . LEU B 1 149 ? 0.222 -28.891 -12.5 1 95.56 149 LEU B CA 1
ATOM 3008 C C . LEU B 1 149 ? -0.896 -28.359 -13.383 1 95.56 149 LEU B C 1
ATOM 3010 O O . LEU B 1 149 ? -1.938 -29 -13.539 1 95.56 149 LEU B O 1
ATOM 3014 N N . GLN B 1 150 ? -0.679 -27.266 -14 1 94.88 150 GLN B N 1
ATOM 3015 C CA . GLN B 1 150 ? -1.653 -26.672 -14.906 1 94.88 150 GLN B CA 1
ATOM 3016 C C . GLN B 1 150 ? -1.901 -27.562 -16.109 1 94.88 150 GLN B C 1
ATOM 3018 O O . GLN B 1 150 ? -3.049 -27.797 -16.5 1 94.88 150 GLN B O 1
ATOM 3023 N N . GLN B 1 151 ? -0.886 -28.094 -16.656 1 94.12 151 GLN B N 1
ATOM 3024 C CA . GLN B 1 151 ? -0.987 -28.953 -17.828 1 94.12 151 GLN B CA 1
ATOM 3025 C C . GLN B 1 151 ? -1.713 -30.25 -17.5 1 94.12 151 GLN B C 1
ATOM 3027 O O . GLN B 1 151 ? -2.408 -30.812 -18.359 1 94.12 151 GLN B O 1
ATOM 3032 N N . ALA B 1 152 ? -1.575 -30.688 -16.312 1 94.56 152 ALA B N 1
ATOM 3033 C CA . ALA B 1 152 ? -2.172 -31.953 -15.883 1 94.56 152 ALA B CA 1
ATOM 3034 C C . ALA B 1 152 ? -3.695 -31.859 -15.875 1 94.56 152 ALA B C 1
ATOM 3036 O O . ALA B 1 152 ? -4.383 -32.875 -15.891 1 94.56 152 ALA B O 1
ATOM 3037 N N . LEU B 1 153 ? -4.23 -30.672 -15.844 1 92.75 153 LEU B N 1
ATOM 3038 C CA . LEU B 1 153 ? -5.676 -30.5 -15.805 1 92.75 153 LEU B CA 1
ATOM 3039 C C . LEU B 1 153 ? -6.305 -30.828 -17.156 1 92.75 153 LEU B C 1
ATOM 3041 O O . LEU B 1 153 ? -7.508 -31.078 -17.234 1 92.75 153 LEU B O 1
ATOM 3045 N N . THR B 1 154 ? -5.508 -30.844 -18.234 1 92.06 154 THR B N 1
ATOM 3046 C CA . THR B 1 154 ? -6.059 -31.094 -19.562 1 92.06 154 THR B CA 1
ATOM 3047 C C . THR B 1 154 ? -5.402 -32.312 -20.188 1 92.06 154 THR B C 1
ATOM 3049 O O . THR B 1 154 ? -5.82 -32.75 -21.266 1 92.06 154 THR B O 1
ATOM 3052 N N . ALA B 1 155 ? -4.395 -32.906 -19.578 1 91.94 155 ALA B N 1
ATOM 3053 C CA . ALA B 1 155 ? -3.686 -34.094 -20.094 1 91.94 155 ALA B CA 1
ATOM 3054 C C . ALA B 1 155 ? -4.402 -35.375 -19.688 1 91.94 155 ALA B C 1
ATOM 3056 O O . ALA B 1 155 ? -5.211 -35.375 -18.75 1 91.94 155 ALA B O 1
ATOM 3057 N N . PRO B 1 156 ? -4.203 -36.406 -20.516 1 92.88 156 PRO B N 1
ATOM 3058 C CA . PRO B 1 156 ? -4.723 -37.719 -20.047 1 92.88 156 PRO B CA 1
ATOM 3059 C C . PRO B 1 156 ? -4.246 -38.062 -18.641 1 92.88 156 PRO B C 1
ATOM 3061 O O . PRO B 1 156 ? -3.094 -37.812 -18.297 1 92.88 156 PRO B O 1
ATOM 3064 N N . ILE B 1 157 ? -5.09 -38.625 -17.891 1 89.62 157 ILE B N 1
ATOM 3065 C CA . ILE B 1 157 ? -4.793 -38.938 -16.5 1 89.62 157 ILE B CA 1
ATOM 3066 C C . ILE B 1 157 ? -3.898 -40.156 -16.406 1 89.62 157 ILE B C 1
ATOM 3068 O O . ILE B 1 157 ? -4.215 -41.219 -16.969 1 89.62 157 ILE B O 1
ATOM 3072 N N . MET B 1 158 ? -2.822 -40 -15.812 1 88.81 158 MET B N 1
ATOM 3073 C CA . MET B 1 158 ? -1.986 -41.125 -15.375 1 88.81 158 MET B CA 1
ATOM 3074 C C . MET B 1 158 ? -2.051 -41.281 -13.859 1 88.81 158 MET B C 1
ATOM 3076 O O . MET B 1 158 ? -1.274 -40.656 -13.133 1 88.81 158 MET B O 1
ATOM 3080 N N . MET B 1 159 ? -2.816 -42.219 -13.359 1 87 159 MET B N 1
ATOM 3081 C CA . MET B 1 159 ? -3.145 -42.344 -11.938 1 87 159 MET B CA 1
ATOM 3082 C C . MET B 1 159 ? -1.884 -42.594 -11.109 1 87 159 MET B C 1
ATOM 3084 O O . MET B 1 159 ? -1.792 -42.125 -9.977 1 87 159 MET B O 1
ATOM 3088 N N . LYS B 1 160 ? -0.923 -43.188 -11.727 1 88.44 160 LYS B N 1
ATOM 3089 C CA . LYS B 1 160 ? 0.308 -43.531 -11.008 1 88.44 160 LYS B CA 1
ATOM 3090 C C . LYS B 1 160 ? 1.064 -42.25 -10.633 1 88.44 160 LYS B C 1
ATOM 3092 O O . LYS B 1 160 ? 1.818 -42.219 -9.656 1 88.44 160 LYS B O 1
ATOM 3097 N N . ASP B 1 161 ? 0.803 -41.156 -11.328 1 89.62 161 ASP B N 1
ATOM 3098 C CA . ASP B 1 161 ? 1.542 -39.906 -11.125 1 89.62 161 ASP B CA 1
ATOM 3099 C C . ASP B 1 161 ? 0.751 -38.938 -10.25 1 89.62 161 ASP B C 1
ATOM 3101 O O . ASP B 1 161 ? 1.254 -37.875 -9.883 1 89.62 161 ASP B O 1
ATOM 3105 N N . SER B 1 162 ? -0.44 -39.375 -9.875 1 91.56 162 SER B N 1
ATOM 3106 C CA . SER B 1 162 ? -1.327 -38.438 -9.195 1 91.56 162 SER B CA 1
ATOM 3107 C C . SER B 1 162 ? -0.761 -38 -7.844 1 91.56 162 SER B C 1
ATOM 3109 O O . SER B 1 162 ? -0.821 -36.812 -7.48 1 91.56 162 SER B O 1
ATOM 3111 N N . GLY B 1 163 ? -0.195 -38.938 -7.141 1 93.31 163 GLY B N 1
ATOM 3112 C CA . GLY B 1 163 ? 0.412 -38.625 -5.855 1 93.31 163 GLY B CA 1
ATOM 3113 C C . GLY B 1 163 ? 1.565 -37.656 -5.961 1 93.31 163 GLY B C 1
ATOM 3114 O O . GLY B 1 163 ? 1.7 -36.75 -5.133 1 93.31 163 GLY B O 1
ATOM 3115 N N . LEU B 1 164 ? 2.373 -37.875 -6.926 1 94.81 164 LEU B N 1
ATOM 3116 C CA . LEU B 1 164 ? 3.539 -37.031 -7.137 1 94.81 164 LEU B CA 1
ATOM 3117 C C . LEU B 1 164 ? 3.119 -35.594 -7.418 1 94.81 164 LEU B C 1
ATOM 3119 O O . LEU B 1 164 ? 3.697 -34.656 -6.871 1 94.81 164 LEU B O 1
ATOM 3123 N N . LEU B 1 165 ? 2.15 -35.375 -8.273 1 95.81 165 LEU B N 1
ATOM 3124 C CA . LEU B 1 165 ? 1.694 -34.031 -8.641 1 95.81 165 LEU B CA 1
ATOM 3125 C C . LEU B 1 165 ? 1.084 -33.344 -7.441 1 95.81 165 LEU B C 1
ATOM 3127 O O . LEU B 1 165 ? 1.288 -32.125 -7.262 1 95.81 165 LEU B O 1
ATOM 3131 N N . LEU B 1 166 ? 0.316 -34.031 -6.637 1 96.62 166 LEU B N 1
ATOM 3132 C CA . LEU B 1 166 ? -0.27 -33.438 -5.441 1 96.62 166 LEU B CA 1
ATOM 3133 C C . LEU B 1 166 ? 0.809 -33.094 -4.422 1 96.62 166 LEU B C 1
ATOM 3135 O O . LEU B 1 166 ? 0.695 -32.094 -3.709 1 96.62 166 LEU B O 1
ATOM 3139 N N . HIS B 1 167 ? 1.825 -33.906 -4.395 1 96.94 167 HIS B N 1
ATOM 3140 C CA . HIS B 1 167 ? 2.959 -33.594 -3.537 1 96.94 167 HIS B CA 1
ATOM 3141 C C . HIS B 1 167 ? 3.678 -32.344 -4.02 1 96.94 167 HIS B C 1
ATOM 3143 O O . HIS B 1 167 ? 4.098 -31.5 -3.211 1 96.94 167 HIS B O 1
ATOM 3149 N N . ARG B 1 168 ? 3.834 -32.188 -5.27 1 96.81 168 ARG B N 1
ATOM 3150 C CA . ARG B 1 168 ? 4.441 -30.984 -5.832 1 96.81 168 ARG B CA 1
ATOM 3151 C C . ARG B 1 168 ? 3.613 -29.75 -5.496 1 96.81 168 ARG B C 1
ATOM 3153 O O . ARG B 1 168 ? 4.168 -28.688 -5.227 1 96.81 168 ARG B O 1
ATOM 3160 N N . ALA B 1 169 ? 2.332 -29.906 -5.527 1 98 169 ALA B N 1
ATOM 3161 C CA . ALA B 1 169 ? 1.451 -28.812 -5.137 1 98 169 ALA B CA 1
ATOM 3162 C C . ALA B 1 169 ? 1.699 -28.391 -3.691 1 98 169 ALA B C 1
ATOM 3164 O O . ALA B 1 169 ? 1.683 -27.203 -3.369 1 98 169 ALA B O 1
ATOM 3165 N N . GLU B 1 170 ? 1.929 -29.344 -2.857 1 97.88 170 GLU B N 1
ATOM 3166 C CA . GLU B 1 170 ? 2.244 -29.047 -1.463 1 97.88 170 GLU B CA 1
ATOM 3167 C C . GLU B 1 170 ? 3.551 -28.266 -1.346 1 97.88 170 GLU B C 1
ATOM 3169 O O . GLU B 1 170 ? 3.65 -27.328 -0.556 1 97.88 170 GLU B O 1
ATOM 3174 N N . ASP B 1 171 ? 4.512 -28.703 -2.072 1 97.5 171 ASP B N 1
ATOM 3175 C CA . ASP B 1 171 ? 5.789 -28 -2.092 1 97.5 171 ASP B CA 1
ATOM 3176 C C . ASP B 1 171 ? 5.613 -26.562 -2.562 1 97.5 171 ASP B C 1
ATOM 3178 O O . ASP B 1 171 ? 6.207 -25.641 -1.994 1 97.5 171 ASP B O 1
ATOM 3182 N N . LEU B 1 172 ? 4.891 -26.406 -3.607 1 98.12 172 LEU B N 1
ATOM 3183 C CA . LEU B 1 172 ? 4.609 -25.062 -4.129 1 98.12 172 LEU B CA 1
ATOM 3184 C C . LEU B 1 172 ? 3.943 -24.203 -3.066 1 98.12 172 LEU B C 1
ATOM 3186 O O . LEU B 1 172 ? 4.352 -23.047 -2.854 1 98.12 172 LEU B O 1
ATOM 3190 N N . GLU B 1 173 ? 2.92 -24.703 -2.438 1 97.69 173 GLU B N 1
ATOM 3191 C CA . GLU B 1 173 ? 2.209 -23.969 -1.395 1 97.69 173 GLU B CA 1
ATOM 3192 C C . GLU B 1 173 ? 3.162 -23.516 -0.293 1 97.69 173 GLU B C 1
ATOM 3194 O O . GLU B 1 173 ? 3.107 -22.359 0.145 1 97.69 173 GLU B O 1
ATOM 3199 N N . SER B 1 174 ? 3.994 -24.484 0.141 1 96.81 174 SER B N 1
ATOM 3200 C CA . SER B 1 174 ? 4.957 -24.172 1.194 1 96.81 174 SER B CA 1
ATOM 3201 C C . SER B 1 174 ? 5.906 -23.062 0.766 1 96.81 174 SER B C 1
ATOM 3203 O O . SER B 1 174 ? 6.195 -22.141 1.544 1 96.81 174 SER B O 1
ATOM 3205 N N . PHE B 1 175 ? 6.391 -23.172 -0.406 1 96.75 175 PHE B N 1
ATOM 3206 C CA . PHE B 1 175 ? 7.32 -22.172 -0.924 1 96.75 175 PHE B CA 1
ATOM 3207 C C . PHE B 1 175 ? 6.652 -20.812 -1.025 1 96.75 175 PHE B C 1
ATOM 3209 O O . PHE B 1 175 ? 7.195 -19.812 -0.55 1 96.75 175 PHE B O 1
ATOM 3216 N N . PHE B 1 176 ? 5.445 -20.719 -1.605 1 96.44 176 PHE B N 1
ATOM 3217 C CA . PHE B 1 176 ? 4.746 -19.453 -1.819 1 96.44 176 PHE B CA 1
ATOM 3218 C C . PHE B 1 176 ? 4.309 -18.844 -0.492 1 96.44 176 PHE B C 1
ATOM 3220 O O . PHE B 1 176 ? 4.316 -17.625 -0.332 1 96.44 176 PHE B O 1
ATOM 3227 N N . ALA B 1 177 ? 3.877 -19.688 0.444 1 94.12 177 ALA B N 1
ATOM 3228 C CA . ALA B 1 177 ? 3.527 -19.203 1.776 1 94.12 177 ALA B CA 1
ATOM 3229 C C . ALA B 1 177 ? 4.734 -18.562 2.459 1 94.12 177 ALA B C 1
ATOM 3231 O O . ALA B 1 177 ? 4.621 -17.5 3.059 1 94.12 177 ALA B O 1
ATOM 3232 N N . ALA B 1 178 ? 5.848 -19.172 2.348 1 93 178 ALA B N 1
ATOM 3233 C CA . ALA B 1 178 ? 7.07 -18.672 2.977 1 93 178 ALA B CA 1
ATOM 3234 C C . ALA B 1 178 ? 7.504 -17.344 2.365 1 93 178 ALA B C 1
ATOM 3236 O O . ALA B 1 178 ? 8.047 -16.484 3.062 1 93 178 ALA B O 1
ATOM 3237 N N . GLN B 1 179 ? 7.277 -17.203 1.1 1 92.19 179 GLN B N 1
ATOM 3238 C CA . GLN B 1 179 ? 7.711 -16 0.399 1 92.19 179 GLN B CA 1
ATOM 3239 C C . GLN B 1 179 ? 6.652 -14.906 0.482 1 92.19 179 GLN B C 1
ATOM 3241 O O . GLN B 1 179 ? 6.93 -13.742 0.179 1 92.19 179 GLN B O 1
ATOM 3246 N N . GLY B 1 180 ? 5.426 -15.273 0.801 1 90.25 180 GLY B N 1
ATOM 3247 C CA . GLY B 1 180 ? 4.332 -14.32 0.823 1 90.25 180 GLY B CA 1
ATOM 3248 C C . GLY B 1 180 ? 3.754 -14.039 -0.552 1 90.25 180 GLY B C 1
ATOM 3249 O O . GLY B 1 180 ? 3.236 -12.945 -0.804 1 90.25 180 GLY B O 1
ATOM 3250 N N . PHE B 1 181 ? 3.879 -15.008 -1.477 1 92.88 181 PHE B N 1
ATOM 3251 C CA . PHE B 1 181 ? 3.365 -14.859 -2.832 1 92.88 181 PHE B CA 1
ATOM 3252 C C . PHE B 1 181 ? 1.887 -15.219 -2.895 1 92.88 181 PHE B C 1
ATOM 3254 O O . PHE B 1 181 ? 1.532 -16.328 -3.311 1 92.88 181 PHE B O 1
ATOM 3261 N N . GLY B 1 182 ? 1.054 -14.305 -2.488 1 90.5 182 GLY B N 1
ATOM 3262 C CA . GLY B 1 182 ? -0.366 -14.562 -2.311 1 90.5 182 GLY B CA 1
ATOM 3263 C C . GLY B 1 182 ? -1.057 -15.008 -3.584 1 90.5 182 GLY B C 1
ATOM 3264 O O . GLY B 1 182 ? -1.868 -15.938 -3.564 1 90.5 182 GLY B O 1
ATOM 3265 N N . ASP B 1 183 ? -0.765 -14.344 -4.703 1 87.31 183 ASP B N 1
ATOM 3266 C CA . ASP B 1 183 ? -1.393 -14.695 -5.973 1 87.31 183 ASP B CA 1
ATOM 3267 C C . ASP B 1 183 ? -1.061 -16.141 -6.367 1 87.31 183 ASP B C 1
ATOM 3269 O O . ASP B 1 183 ? -1.929 -16.875 -6.84 1 87.31 183 ASP B O 1
ATOM 3273 N N . TYR B 1 184 ? 0.159 -16.438 -6.145 1 93.38 184 TYR B N 1
ATOM 3274 C CA . TYR B 1 184 ? 0.595 -17.781 -6.5 1 93.38 184 TYR B CA 1
ATOM 3275 C C . TYR B 1 184 ? -0.006 -18.828 -5.555 1 93.38 184 TYR B C 1
ATOM 3277 O O . TYR B 1 184 ? -0.265 -19.953 -5.953 1 93.38 184 TYR B O 1
ATOM 3285 N N . LEU B 1 185 ? -0.242 -18.422 -4.332 1 94.56 185 LEU B N 1
ATOM 3286 C CA . LEU B 1 185 ? -0.917 -19.312 -3.391 1 94.56 185 LEU B CA 1
ATOM 3287 C C . LEU B 1 185 ? -2.334 -19.625 -3.859 1 94.56 185 LEU B C 1
ATOM 3289 O O . LEU B 1 185 ? -2.742 -20.797 -3.887 1 94.56 185 LEU B O 1
ATOM 3293 N N . VAL B 1 186 ? -3.047 -18.625 -4.23 1 90.81 186 VAL B N 1
ATOM 3294 C CA . VAL B 1 186 ? -4.418 -18.797 -4.699 1 90.81 186 VAL B CA 1
ATOM 3295 C C . VAL B 1 186 ? -4.434 -19.672 -5.945 1 90.81 186 VAL B C 1
ATOM 3297 O O . VAL B 1 186 ? -5.219 -20.625 -6.039 1 90.81 186 VAL B O 1
ATOM 3300 N N . LYS B 1 187 ? -3.557 -19.406 -6.859 1 92.38 187 LYS B N 1
ATOM 3301 C CA . LYS B 1 187 ? -3.475 -20.188 -8.094 1 92.38 187 LYS B CA 1
ATOM 3302 C C . LYS B 1 187 ? -3.15 -21.641 -7.805 1 92.38 187 LYS B C 1
ATOM 3304 O O . LYS B 1 187 ? -3.797 -22.547 -8.336 1 92.38 187 LYS B O 1
ATOM 3309 N N . THR B 1 188 ? -2.16 -21.844 -6.949 1 97.25 188 THR B N 1
ATOM 3310 C CA . THR B 1 188 ? -1.711 -23.188 -6.637 1 97.25 188 THR B CA 1
ATOM 3311 C C . THR B 1 188 ? -2.828 -24 -5.977 1 97.25 188 THR B C 1
ATOM 3313 O O . THR B 1 188 ? -3.088 -25.141 -6.359 1 97.25 188 THR B O 1
ATOM 3316 N N . THR B 1 189 ? -3.49 -23.422 -5.051 1 96.75 189 THR B N 1
ATOM 3317 C CA . THR B 1 189 ? -4.527 -24.156 -4.332 1 96.75 189 THR B CA 1
ATOM 3318 C C . THR B 1 189 ? -5.727 -24.406 -5.238 1 96.75 189 THR B C 1
ATOM 3320 O O . THR B 1 189 ? -6.371 -25.469 -5.137 1 96.75 189 THR B O 1
ATOM 3323 N N . ARG B 1 190 ? -6.027 -23.516 -6.094 1 94.62 190 ARG B N 1
ATOM 3324 C CA . ARG B 1 190 ? -7.078 -23.734 -7.086 1 94.62 190 ARG B CA 1
ATOM 3325 C C . ARG B 1 190 ? -6.746 -24.906 -7.992 1 94.62 190 ARG B C 1
ATOM 3327 O O . ARG B 1 190 ? -7.57 -25.812 -8.18 1 94.62 190 ARG B O 1
ATOM 3334 N N . LEU B 1 191 ? -5.531 -24.906 -8.547 1 95.12 191 LEU B N 1
ATOM 3335 C CA . LEU B 1 191 ? -5.105 -25.953 -9.469 1 95.12 191 LEU B CA 1
ATOM 3336 C C . LEU B 1 191 ? -5.07 -27.312 -8.773 1 95.12 191 LEU B C 1
ATOM 3338 O O . LEU B 1 191 ? -5.496 -28.312 -9.344 1 95.12 191 LEU B O 1
ATOM 3342 N N . ALA B 1 192 ? -4.547 -27.297 -7.551 1 97.56 192 ALA B N 1
ATOM 3343 C CA . ALA B 1 192 ? -4.465 -28.547 -6.789 1 97.56 192 ALA B CA 1
ATOM 3344 C C . ALA B 1 192 ? -5.855 -29.109 -6.52 1 97.56 192 ALA B C 1
ATOM 3346 O O . ALA B 1 192 ? -6.07 -30.328 -6.617 1 97.56 192 ALA B O 1
ATOM 3347 N N . LEU B 1 193 ? -6.766 -28.266 -6.16 1 95.88 193 LEU B N 1
ATOM 3348 C CA . LEU B 1 193 ? -8.148 -28.688 -5.934 1 95.88 193 LEU B CA 1
ATOM 3349 C C . LEU B 1 193 ? -8.75 -29.281 -7.195 1 95.88 193 LEU B C 1
ATOM 3351 O O . LEU B 1 193 ? -9.32 -30.375 -7.16 1 95.88 193 LEU B O 1
ATOM 3355 N N . GLN B 1 194 ? -8.617 -28.578 -8.289 1 95.06 194 GLN B N 1
ATOM 3356 C CA . GLN B 1 194 ? -9.156 -29.047 -9.555 1 95.06 194 GLN B CA 1
ATOM 3357 C C . GLN B 1 194 ? -8.555 -30.391 -9.945 1 95.06 194 GLN B C 1
ATOM 3359 O O . GLN B 1 194 ? -9.266 -31.281 -10.414 1 95.06 194 GLN B O 1
ATOM 3364 N N . TYR B 1 195 ? -7.266 -30.531 -9.75 1 96.25 195 TYR B N 1
ATOM 3365 C CA . TYR B 1 195 ? -6.594 -31.781 -10.086 1 96.25 195 TYR B CA 1
ATOM 3366 C C . TYR B 1 195 ? -7.078 -32.906 -9.195 1 96.25 195 TYR B C 1
ATOM 3368 O O . TYR B 1 195 ? -7.32 -34.031 -9.672 1 96.25 195 TYR B O 1
ATOM 3376 N N . ALA B 1 196 ? -7.16 -32.656 -7.883 1 95.75 196 ALA B N 1
ATOM 3377 C CA . ALA B 1 196 ? -7.645 -33.656 -6.945 1 95.75 196 ALA B CA 1
ATOM 3378 C C . ALA B 1 196 ? -9.031 -34.156 -7.34 1 95.75 196 ALA B C 1
ATOM 3380 O O . ALA B 1 196 ? -9.312 -35.375 -7.254 1 95.75 196 ALA B O 1
ATOM 3381 N N . ILE B 1 197 ? -9.875 -33.25 -7.773 1 93.44 197 ILE B N 1
ATOM 3382 C CA . ILE B 1 197 ? -11.211 -33.625 -8.234 1 93.44 197 ILE B CA 1
ATOM 3383 C C . ILE B 1 197 ? -11.102 -34.5 -9.484 1 93.44 197 ILE B C 1
ATOM 3385 O O . ILE B 1 197 ? -11.766 -35.5 -9.586 1 93.44 197 ILE B O 1
ATOM 3389 N N . ARG B 1 198 ? -10.281 -34.094 -10.367 1 93.94 198 ARG B N 1
ATOM 3390 C CA . ARG B 1 198 ? -10.109 -34.812 -11.633 1 93.94 198 ARG B CA 1
ATOM 3391 C C . ARG B 1 198 ? -9.68 -36.25 -11.391 1 93.94 198 ARG B C 1
ATOM 3393 O O . ARG B 1 198 ? -10.141 -37.156 -12.086 1 93.94 198 ARG B O 1
ATOM 3400 N N . VAL B 1 199 ? -8.836 -36.5 -10.438 1 95.06 199 VAL B N 1
ATOM 3401 C CA . VAL B 1 199 ? -8.312 -37.844 -10.203 1 95.06 199 VAL B CA 1
ATOM 3402 C C . VAL B 1 199 ? -9.164 -38.562 -9.156 1 95.06 199 VAL B C 1
ATOM 3404 O O . VAL B 1 199 ? -8.766 -39.594 -8.617 1 95.06 199 VAL B O 1
ATOM 3407 N N . ARG B 1 200 ? -10.273 -37.969 -8.734 1 92.81 200 ARG B N 1
ATOM 3408 C CA . ARG B 1 200 ? -11.273 -38.531 -7.836 1 92.81 200 ARG B CA 1
ATOM 3409 C C . ARG B 1 200 ? -10.672 -38.844 -6.477 1 92.81 200 ARG B C 1
ATOM 3411 O O . ARG B 1 200 ? -10.969 -39.906 -5.895 1 92.81 200 ARG B O 1
ATOM 3418 N N . ASN B 1 201 ? -9.727 -38.125 -6.094 1 93.25 201 ASN B N 1
ATOM 3419 C CA . ASN B 1 201 ? -9.188 -38.188 -4.738 1 93.25 201 ASN B CA 1
ATOM 3420 C C . ASN B 1 201 ? -9.961 -37.281 -3.785 1 93.25 201 ASN B C 1
ATOM 3422 O O . ASN B 1 201 ? -9.602 -36.125 -3.602 1 93.25 201 ASN B O 1
ATOM 3426 N N . SER B 1 202 ? -10.945 -37.781 -3.117 1 93 202 SER B N 1
ATOM 3427 C CA . SER B 1 202 ? -11.891 -36.969 -2.33 1 93 202 SER B CA 1
ATOM 3428 C C . SER B 1 202 ? -11.211 -36.375 -1.108 1 93 202 SER B C 1
ATOM 3430 O O . SER B 1 202 ? -11.523 -35.25 -0.723 1 93 202 SER B O 1
ATOM 3432 N N . THR B 1 203 ? -10.359 -37.156 -0.518 1 93.12 203 THR B N 1
ATOM 3433 C CA . THR B 1 203 ? -9.656 -36.656 0.658 1 93.12 203 THR B CA 1
ATOM 3434 C C . THR B 1 203 ? -8.781 -35.469 0.294 1 93.12 203 THR B C 1
ATOM 3436 O O . THR B 1 203 ? -8.852 -34.406 0.94 1 93.12 203 THR B O 1
ATOM 3439 N N . ALA B 1 204 ? -8.016 -35.594 -0.773 1 94.62 204 ALA B N 1
ATOM 3440 C CA . ALA B 1 204 ? -7.164 -34.5 -1.232 1 94.62 204 ALA B CA 1
ATOM 3441 C C . ALA B 1 204 ? -8 -33.281 -1.682 1 94.62 204 ALA B C 1
ATOM 3443 O O . ALA B 1 204 ? -7.645 -32.156 -1.413 1 94.62 204 ALA B O 1
ATOM 3444 N N . ALA B 1 205 ? -9.086 -33.531 -2.295 1 94.88 205 ALA B N 1
ATOM 3445 C CA . ALA B 1 205 ? -9.961 -32.469 -2.775 1 94.88 205 ALA B CA 1
ATOM 3446 C C . ALA B 1 205 ? -10.492 -31.609 -1.618 1 94.88 205 ALA B C 1
ATOM 3448 O O . ALA B 1 205 ? -10.5 -30.375 -1.692 1 94.88 205 ALA B O 1
ATOM 3449 N N . ARG B 1 206 ? -10.883 -32.281 -0.586 1 93.75 206 ARG B N 1
ATOM 3450 C CA . ARG B 1 206 ? -11.383 -31.562 0.576 1 93.75 206 ARG B CA 1
ATOM 3451 C C . ARG B 1 206 ? -10.289 -30.719 1.22 1 93.75 206 ARG B C 1
ATOM 3453 O O . ARG B 1 206 ? -10.516 -29.562 1.588 1 93.75 206 ARG B O 1
ATOM 3460 N N . THR B 1 207 ? -9.125 -31.328 1.343 1 95.62 207 THR B N 1
ATOM 3461 C CA . THR B 1 207 ? -7.992 -30.625 1.932 1 95.62 207 THR B CA 1
ATOM 3462 C C . THR B 1 207 ? -7.641 -29.375 1.118 1 95.62 207 THR B C 1
ATOM 3464 O O . THR B 1 207 ? -7.492 -28.297 1.673 1 95.62 207 THR B O 1
ATOM 3467 N N . TRP B 1 208 ? -7.578 -29.5 -0.147 1 96.81 208 TRP B N 1
ATOM 3468 C CA . TRP B 1 208 ? -7.188 -28.391 -1.01 1 96.81 208 TRP B CA 1
ATOM 3469 C C . TRP B 1 208 ? -8.312 -27.359 -1.115 1 96.81 208 TRP B C 1
ATOM 3471 O O . TRP B 1 208 ? -8.055 -26.172 -1.263 1 96.81 208 TRP B O 1
ATOM 3481 N N . ALA B 1 209 ? -9.547 -27.766 -1.009 1 95 209 ALA B N 1
ATOM 3482 C CA . ALA B 1 209 ? -10.664 -26.828 -0.979 1 95 209 ALA B CA 1
ATOM 3483 C C . ALA B 1 209 ? -10.594 -25.922 0.243 1 95 209 ALA B C 1
ATOM 3485 O O . ALA B 1 209 ? -10.812 -24.703 0.14 1 95 209 ALA B O 1
ATOM 3486 N N . ARG B 1 210 ? -10.305 -26.531 1.344 1 94.75 210 ARG B N 1
ATOM 3487 C CA . ARG B 1 210 ? -10.172 -25.75 2.566 1 94.75 210 ARG B CA 1
ATOM 3488 C C . ARG B 1 210 ? -9.047 -24.719 2.436 1 94.75 210 ARG B C 1
ATOM 3490 O O . ARG B 1 210 ? -9.219 -23.547 2.789 1 94.75 210 ARG B O 1
ATOM 3497 N N . LYS B 1 211 ? -7.926 -25.172 1.939 1 95.69 211 LYS B N 1
ATOM 3498 C CA . LYS B 1 211 ? -6.781 -24.281 1.744 1 95.69 211 LYS B CA 1
ATOM 3499 C C . LYS B 1 211 ? -7.113 -23.172 0.761 1 95.69 211 LYS B C 1
ATOM 3501 O O . LYS B 1 211 ? -6.738 -22.016 0.979 1 95.69 211 LYS B O 1
ATOM 3506 N N . HIS B 1 212 ? -7.777 -23.562 -0.289 1 94.88 212 HIS B N 1
ATOM 3507 C CA . HIS B 1 212 ? -8.156 -22.578 -1.301 1 94.88 212 HIS B CA 1
ATOM 3508 C C . HIS B 1 212 ? -9.109 -21.547 -0.726 1 94.88 212 HIS B C 1
ATOM 3510 O O . HIS B 1 212 ? -8.938 -20.344 -0.958 1 94.88 212 HIS B O 1
ATOM 3516 N N . LEU B 1 213 ? -10.055 -21.984 0.011 1 92.56 213 LEU B N 1
ATOM 3517 C CA . LEU B 1 213 ? -11.008 -21.078 0.65 1 92.56 213 LEU B CA 1
ATOM 3518 C C . LEU B 1 213 ? -10.297 -20.109 1.595 1 92.56 213 LEU B C 1
ATOM 3520 O O . LEU B 1 213 ? -10.609 -18.922 1.63 1 92.56 213 LEU B O 1
ATOM 3524 N N . GLU B 1 214 ? -9.383 -20.625 2.371 1 91.94 214 GLU B N 1
ATOM 3525 C CA . GLU B 1 214 ? -8.602 -19.781 3.283 1 91.94 214 GLU B CA 1
ATOM 3526 C C . GLU B 1 214 ? -7.863 -18.688 2.529 1 91.94 214 GLU B C 1
ATOM 3528 O O . GLU B 1 214 ? -7.883 -17.531 2.941 1 91.94 214 GLU B O 1
ATOM 3533 N N . ASN B 1 215 ? -7.223 -19.062 1.45 1 90.12 215 ASN B N 1
ATOM 3534 C CA . ASN B 1 215 ? -6.469 -18.094 0.661 1 90.12 215 ASN B CA 1
ATOM 3535 C C . ASN B 1 215 ? -7.387 -17.062 0.011 1 90.12 215 ASN B C 1
ATOM 3537 O O . ASN B 1 215 ? -7.043 -15.883 -0.072 1 90.12 215 ASN B O 1
ATOM 3541 N N . LEU B 1 216 ? -8.562 -17.516 -0.446 1 87.94 216 LEU B N 1
ATOM 3542 C CA . LEU B 1 216 ? -9.531 -16.609 -1.044 1 87.94 216 LEU B CA 1
ATOM 3543 C C . LEU B 1 216 ? -10.07 -15.625 -0.006 1 87.94 216 LEU B C 1
ATOM 3545 O O . LEU B 1 216 ? -10.312 -14.453 -0.315 1 87.94 216 LEU B O 1
ATOM 3549 N N . SER B 1 217 ? -10.227 -16.094 1.165 1 87.81 217 SER B N 1
ATOM 3550 C CA . SER B 1 217 ? -10.828 -15.281 2.221 1 87.81 217 SER B CA 1
ATOM 3551 C C . SER B 1 217 ? -9.93 -14.109 2.602 1 87.81 217 SER B C 1
ATOM 3553 O O . SER B 1 217 ? -10.414 -13.078 3.08 1 87.81 217 SER B O 1
ATOM 3555 N N . ILE B 1 218 ? -8.648 -14.289 2.404 1 84.31 218 ILE B N 1
ATOM 3556 C CA . ILE B 1 218 ? -7.707 -13.211 2.686 1 84.31 218 ILE B CA 1
ATOM 3557 C C . ILE B 1 218 ? -7.965 -12.047 1.732 1 84.31 218 ILE B C 1
ATOM 3559 O O . ILE B 1 218 ? -7.82 -10.883 2.113 1 84.31 218 ILE B O 1
ATOM 3563 N N . ILE B 1 219 ? -8.359 -12.367 0.584 1 79.44 219 ILE B N 1
ATOM 3564 C CA . ILE B 1 219 ? -8.586 -11.359 -0.44 1 79.44 219 ILE B CA 1
ATOM 3565 C C . ILE B 1 219 ? -10.039 -10.883 -0.387 1 79.44 219 ILE B C 1
ATOM 3567 O O . ILE B 1 219 ? -10.305 -9.695 -0.21 1 79.44 219 ILE B O 1
ATOM 3571 N N . ASP B 1 220 ? -10.938 -11.812 -0.545 1 79.5 220 ASP B N 1
ATOM 3572 C CA . ASP B 1 220 ? -12.383 -11.57 -0.57 1 79.5 220 ASP B CA 1
ATOM 3573 C C . ASP B 1 220 ? -13.156 -12.812 -0.146 1 79.5 220 ASP B C 1
ATOM 3575 O O . ASP B 1 220 ? -13.414 -13.695 -0.965 1 79.5 220 ASP B O 1
ATOM 3579 N N . ALA B 1 221 ? -13.555 -12.734 1.071 1 78.69 221 ALA B N 1
ATOM 3580 C CA . ALA B 1 221 ? -14.25 -13.898 1.62 1 78.69 221 ALA B CA 1
ATOM 3581 C C . ALA B 1 221 ? -15.609 -14.086 0.951 1 78.69 221 ALA B C 1
ATOM 3583 O O . ALA B 1 221 ? -16.172 -15.188 0.982 1 78.69 221 ALA B O 1
ATOM 3584 N N . GLU B 1 222 ? -16.062 -13.055 0.338 1 79.38 222 GLU B N 1
ATOM 3585 C CA . GLU B 1 222 ? -17.406 -13.125 -0.209 1 79.38 222 GLU B CA 1
ATOM 3586 C C . GLU B 1 222 ? -17.391 -13.266 -1.729 1 79.38 222 GLU B C 1
ATOM 3588 O O . GLU B 1 222 ? -18.422 -13.125 -2.389 1 79.38 222 GLU B O 1
ATOM 3593 N N . SER B 1 223 ? -16.281 -13.539 -2.264 1 79.19 223 SER B N 1
ATOM 3594 C CA . SER B 1 223 ? -16.172 -13.719 -3.709 1 79.19 223 SER B CA 1
ATOM 3595 C C . SER B 1 223 ? -16.969 -14.945 -4.172 1 79.19 223 SER B C 1
ATOM 3597 O O . SER B 1 223 ? -17.219 -15.859 -3.383 1 79.19 223 SER B O 1
ATOM 3599 N N . THR B 1 224 ? -17.406 -14.953 -5.414 1 79.5 224 THR B N 1
ATOM 3600 C CA . THR B 1 224 ? -18.109 -16.094 -5.992 1 79.5 224 THR B CA 1
ATOM 3601 C C . THR B 1 224 ? -17.266 -17.359 -5.883 1 79.5 224 THR B C 1
ATOM 3603 O O . THR B 1 224 ? -17.781 -18.422 -5.539 1 79.5 224 THR B O 1
ATOM 3606 N N . GLU B 1 225 ? -16.031 -17.219 -6.184 1 81.75 225 GLU B N 1
ATOM 3607 C CA . GLU B 1 225 ? -15.133 -18.375 -6.09 1 81.75 225 GLU B CA 1
ATOM 3608 C C . GLU B 1 225 ? -15.062 -18.906 -4.66 1 81.75 225 GLU B C 1
ATOM 3610 O O . GLU B 1 225 ? -15.062 -20.109 -4.441 1 81.75 225 GLU B O 1
ATOM 3615 N N . ALA B 1 226 ? -15 -18.062 -3.699 1 86.25 226 ALA B N 1
ATOM 3616 C CA . ALA B 1 226 ? -14.977 -18.469 -2.297 1 86.25 226 ALA B CA 1
ATOM 3617 C C . ALA B 1 226 ? -16.266 -19.203 -1.921 1 86.25 226 ALA B C 1
ATOM 3619 O O . ALA B 1 226 ? -16.219 -20.234 -1.24 1 86.25 226 ALA B O 1
ATOM 3620 N N . GLU B 1 227 ? -17.344 -18.656 -2.398 1 83.94 227 GLU B N 1
ATOM 3621 C CA . GLU B 1 227 ? -18.625 -19.281 -2.096 1 83.94 227 GLU B CA 1
ATOM 3622 C C . GLU B 1 227 ? -18.703 -20.688 -2.682 1 83.94 227 GLU B C 1
ATOM 3624 O O . GLU B 1 227 ? -19.125 -21.641 -2.002 1 83.94 227 GLU B O 1
ATOM 3629 N N . SER B 1 228 ? -18.359 -20.828 -3.918 1 85.81 228 SER B N 1
ATOM 3630 C CA . SER B 1 228 ? -18.359 -22.141 -4.57 1 85.81 228 SER B CA 1
ATOM 3631 C C . SER B 1 228 ? -17.438 -23.109 -3.859 1 85.81 228 SER B C 1
ATOM 3633 O O . SER B 1 228 ? -17.781 -24.297 -3.693 1 85.81 228 SER B O 1
ATOM 3635 N N . THR B 1 229 ? -16.297 -22.656 -3.465 1 86.06 229 THR B N 1
ATOM 3636 C CA . THR B 1 229 ? -15.336 -23.5 -2.77 1 86.06 229 THR B CA 1
ATOM 3637 C C . THR B 1 229 ? -15.867 -23.922 -1.401 1 86.06 229 THR B C 1
ATOM 3639 O O . THR B 1 229 ? -15.641 -25.047 -0.958 1 86.06 229 THR B O 1
ATOM 3642 N N . ARG B 1 230 ? -16.547 -22.984 -0.77 1 85.81 230 ARG B N 1
ATOM 3643 C CA . ARG B 1 230 ? -17.156 -23.266 0.527 1 85.81 230 ARG B CA 1
ATOM 3644 C C . ARG B 1 230 ? -18.141 -24.422 0.423 1 85.81 230 ARG B C 1
ATOM 3646 O O . ARG B 1 230 ? -18.219 -25.266 1.314 1 85.81 230 ARG B O 1
ATOM 3653 N N . GLU B 1 231 ? -18.797 -24.453 -0.638 1 84.19 231 GLU B N 1
ATOM 3654 C CA . GLU B 1 231 ? -19.766 -25.531 -0.859 1 84.19 231 GLU B CA 1
ATOM 3655 C C . GLU B 1 231 ? -19.062 -26.891 -0.941 1 84.19 231 GLU B C 1
ATOM 3657 O O . GLU B 1 231 ? -19.578 -27.891 -0.44 1 84.19 231 GLU B O 1
ATOM 3662 N N . ILE B 1 232 ? -17.953 -26.875 -1.568 1 81.88 232 ILE B N 1
ATOM 3663 C CA . ILE B 1 232 ? -17.188 -28.109 -1.687 1 81.88 232 ILE B CA 1
ATOM 3664 C C . ILE B 1 232 ? -16.719 -28.562 -0.305 1 81.88 232 ILE B C 1
ATOM 3666 O O . ILE B 1 232 ? -16.766 -29.75 0.023 1 81.88 232 ILE B O 1
ATOM 3670 N N . VAL B 1 233 ? -16.328 -27.656 0.48 1 83.44 233 VAL B N 1
ATOM 3671 C CA . VAL B 1 233 ? -15.836 -27.969 1.819 1 83.44 233 VAL B CA 1
ATOM 3672 C C . VAL B 1 233 ? -16.969 -28.5 2.682 1 83.44 233 VAL B C 1
ATOM 3674 O O . VAL B 1 233 ? -16.781 -29.484 3.418 1 83.44 233 VAL B O 1
ATOM 3677 N N . MET B 1 234 ? -18.047 -27.922 2.529 1 81.75 234 MET B N 1
ATOM 3678 C CA . MET B 1 234 ? -19.156 -28.25 3.412 1 81.75 234 MET B CA 1
ATOM 3679 C C . MET B 1 234 ? -19.859 -29.516 2.947 1 81.75 234 MET B C 1
ATOM 3681 O O . MET B 1 234 ? -20.266 -30.344 3.766 1 81.75 234 MET B O 1
ATOM 3685 N N . ASN B 1 235 ? -20.078 -29.641 1.6 1 82.12 235 ASN B N 1
ATOM 3686 C CA . ASN B 1 235 ? -20.953 -30.688 1.103 1 82.12 235 ASN B CA 1
ATOM 3687 C C . ASN B 1 235 ? -20.172 -31.812 0.417 1 82.12 235 ASN B C 1
ATOM 3689 O O . ASN B 1 235 ? -20.719 -32.844 0.088 1 82.12 235 ASN B O 1
ATOM 3693 N N . GLY B 1 236 ? -18.891 -31.594 0.364 1 76.12 236 GLY B N 1
ATOM 3694 C CA . GLY B 1 236 ? -18.109 -32.594 -0.363 1 76.12 236 GLY B CA 1
ATOM 3695 C C . GLY B 1 236 ? -18.266 -32.5 -1.868 1 76.12 236 GLY B C 1
ATOM 3696 O O . GLY B 1 236 ? -18.953 -31.594 -2.363 1 76.12 236 GLY B O 1
ATOM 3697 N N . ILE B 1 237 ? -17.484 -33.281 -2.631 1 71.69 237 ILE B N 1
ATOM 3698 C CA . ILE B 1 237 ? -17.5 -33.281 -4.09 1 71.69 237 ILE B CA 1
ATOM 3699 C C . ILE B 1 237 ? -18.531 -34.281 -4.59 1 71.69 237 ILE B C 1
ATOM 3701 O O . ILE B 1 237 ? -18.688 -35.375 -4.012 1 71.69 237 ILE B O 1
#

Organism: Cryphonectria parasitica (strain ATCC 38755 / EP155) (NCBI:txid660469)

Radius of gyration: 25.49 Å; Cα contacts (8 Å, |Δi|>4): 753; chains: 2; bounding box: 50×83×61 Å